Protein AF-0000000083946803 (afdb_homodimer)

pLDDT: mean 88.95, std 15.8, range [29.81, 98.94]

Secondary structure (DSSP, 8-state):
-GGG-EEETTEEESSSEEE-SSGGGSSHHHHHHHHHHT-SEEEPPPEEHHHHHHHHHHHHTT-S-HHHHHHHHHHHHHHHHHHHHHHHHHHHHH--S-EEEEEE-SSHHHHHHHHHHHHHHT-SEEEEE-------TTS-HHHHHHHHHHHHHHHHHH--S-EEEEEES--S-HHHHHHHHHTTT--EEEEEE-PPPEEEETTTTEEEE---S--GGGHHHHHHHHHHHHHH-TTSEEEE-SS--SHHHHHHHHHHT-SEEEE-HHHHHH-THHHHHHHHHHHHHHHHTT-SSGGGTTTTTSTTTSS-THHHH--S--GGGGGG-/-GGG-EEETTEEESSSEEE-SSGGGSSHHHHHHHHHHT-SEEEPPPEEHHHHHHHHHHHHTT-S-HHHHHHHHHHHHHHHHHHHHHHHHHHHHH--S-EEEEEE-SSHHHHHHHHHHHHHHT-SEEEE--------TTS-HHHHHHHHHHHHHHHHHH--S-EEEEEES--S-HHHHHHHHHTTT--EEEEEE-PPPEEEETTTTEEEE---S--GGGHHHHHHHHHHHHHH-TTSEEEE-SS--SHHHHHHHHHHT-SEEEE-HHHHHH-THHHHHHHHHHHHHHHHTT-SSGGGTTTTTSTTTSS-THHHH--S--GGGGGG-

Solvent-accessible surface area (backbone atoms only — not comparable to full-atom values): 32820 Å² total; per-residue (Å²): 133,76,46,44,30,30,57,50,58,86,38,81,19,70,22,37,45,23,42,31,60,35,84,66,30,67,44,60,66,42,42,52,50,40,47,72,30,48,34,11,28,39,29,28,38,53,54,43,48,61,59,39,47,47,57,24,44,65,54,24,79,69,47,93,40,70,70,55,33,52,51,48,29,50,48,51,41,49,52,52,48,50,54,51,41,49,44,42,37,50,39,61,72,75,42,88,52,50,45,24,38,31,41,26,67,86,53,76,78,54,47,38,58,54,48,40,54,43,50,72,36,56,37,58,27,39,35,39,45,60,78,82,80,67,82,54,54,84,48,50,48,61,59,54,52,49,52,52,51,50,53,50,48,51,35,49,72,56,46,83,60,38,37,30,41,34,33,57,66,44,33,44,27,56,47,26,52,50,49,57,44,45,75,60,71,36,32,26,36,31,40,31,50,73,65,46,34,37,35,59,40,77,88,79,67,42,80,40,76,36,74,80,56,71,47,56,81,56,23,18,64,40,39,43,51,38,6,47,38,30,46,73,40,70,83,41,35,32,30,38,46,42,21,51,68,47,26,66,43,45,50,42,38,20,26,14,27,21,41,30,36,28,38,51,48,46,39,75,72,67,33,62,60,53,46,38,53,24,51,50,43,46,49,51,52,29,56,77,69,72,44,75,41,44,78,74,42,46,31,55,56,7,43,63,59,38,97,55,49,56,68,70,61,43,48,60,87,52,74,72,64,45,78,73,105,133,76,44,46,30,30,58,51,60,87,39,80,19,70,22,37,43,24,40,31,59,35,83,66,31,66,44,62,66,43,43,51,50,39,47,74,30,48,33,11,27,39,28,27,37,52,53,43,48,60,58,36,47,49,56,24,46,67,53,24,79,68,45,92,41,71,70,55,32,52,50,47,29,50,48,51,39,50,50,52,49,50,54,51,41,50,45,41,37,51,40,62,71,73,43,88,53,49,44,26,39,30,42,27,68,86,54,77,77,55,49,40,59,52,48,41,54,43,51,72,38,56,38,59,27,39,34,39,44,61,80,80,79,64,82,53,53,84,50,50,48,61,58,54,51,49,51,53,51,49,54,49,49,51,36,49,73,59,46,82,58,38,35,30,41,35,32,57,65,44,32,44,27,56,47,26,52,50,51,58,45,44,74,61,72,36,32,26,38,32,40,30,48,72,63,44,33,38,34,60,40,77,88,80,67,40,82,40,76,36,74,80,55,72,46,56,79,56,23,20,66,40,40,42,51,38,7,46,39,29,44,73,40,71,84,42,36,32,29,39,46,42,20,52,68,46,27,66,42,47,49,42,38,20,26,14,27,23,40,31,35,28,38,50,48,46,38,75,75,68,33,61,59,52,45,38,52,24,52,51,41,46,49,53,50,29,56,75,69,71,43,74,43,43,79,74,42,45,30,54,55,6,45,64,60,37,96,56,48,55,69,70,59,42,48,60,88,52,74,74,64,44,76,74,104

Foldseek 3Di:
DQAAWFDDLNDIFSHQEEAEADPCQAALVSQVVLVVLPHREYEYHADELVVLLVVLVVVCVPPPDVVVSVVSSVVSSVVSLVSLLVRLLSNVVPDDHAYEYEYEYDDLVVLLVSLQSNVVSPHQEYEYEYDDDDPDPPDDLVNVLVVVLVSLLNNPVRDDHAYEYAAAPPHPDVLVSVVSSVVSVHQAYEPHDDDFAWDADPVVGDIDTDDRAAALVVLLVRLLVLLVNCQVPVRHAYEYEGNDQALVSQLSSQLSAHRHYHYDRNCVVPNSNRSNRSRVSVVVVCVVVVNRHSVVRGSCPGLNNDPDSCVSVVDDPPPPVVVVD/DQAAWFDDLNDIFSHQEEAEADPQQAALVSQVVLVVLPHREYEYHADELVVLLVVLVVVCVPPPDPVVSVVSSVVSSVVSLVSVLVRLLSNVVPDDHAYEYEYEYDDLVVLLVSLQSNVVSPHQEYEYEYDDDDPDPPDDLVNVLVVVLVSLLNNPVNDDHAYEYAAAPPHPDVLVSVVSSVVSVHQAYEPHDDDFAWDADPVVGDIDTDDRAAALVVLLVRLLVLLVNCQVPVRHAYEYEGNDQALVSFLSSQLSAHRHYHYDRNCVVPNSNRNNRSRVSVVVVCVVVVHRHSVVRGSCPGLNNDPDSCVSVVDDPPVPVVVVD

Radius of gyration: 25.68 Å; Cα contacts (8 Å, |Δi|>4): 1351; chains: 2; bounding box: 78×68×55 Å

InterPro domains:
  IPR005720 Dihydroorotate dehydrogenase, catalytic [PF01180] (4-279)
  IPR012135 Dihydroorotate dehydrogenase, class 1/ 2 [PIRSF000164] (2-301)
  IPR013785 Aldolase-type TIM barrel [G3DSA:3.20.20.70] (4-291)
  IPR050074 Dihydroorotate dehydrogenase [PTHR48109] (4-301)

Organism: NCBI:txid28139

Nearest PDB structures (foldseek):
  7m31-assembly1_A  TM=8.217E-01  e=6.593E-17  Sus scrofa
  3mjy-assembly1_B  TM=7.027E-01  e=2.075E-14  Leishmania major
  3tro-assembly1_B  TM=6.887E-01  e=1.181E-14  Leishmania major strain Friedlin
  6b8s-assembly2_B  TM=6.903E-01  e=2.259E-11  Helicobacter pylori G27
  6b8s-assembly1_A  TM=7.010E-01  e=6.978E-11  Helicobacter pylori G27

Sequence (650 aa):
MERIKTKYLGLELKSPVILSSSGLTSTLQRIKDAEAAGAGAVVLKSIFEEQIMSEVAHVDSYSDYPEAADYVRAYVQENSLGLYLKLIEDAKQQCDIPIIASINCRRAGEWVNYARVIEAAGADALELNIFLLPTDKETSSDEIERNYLEIIAQVKEAITIPLSVKLGAGFTNPLAVVREIYYRNVKGVVLFNRFYPTDIDIERMSVKAGDIFSHSSELANVLRWTAFVNGSLPLIDVAVSTGVHTGADAVKAMLAGASAVEIASVVYEKGLDVIGEMNDFVRDWMRRHDFQTTRDFIGRMNAKNIPNPMLYERTQFMKYYSNHEMERIKTKYLGLELKSPVILSSSGLTSTLQRIKDAEAAGAGAVVLKSIFEEQIMSEVAHVDSYSDYPEAADYVRAYVQENSLGLYLKLIEDAKQQCDIPIIASINCRRAGEWVNYARVIEAAGADALELNIFLLPTDKETSSDEIERNYLEIIAQVKEAITIPLSVKLGAGFTNPLAVVREIYYRNVKGVVLFNRFYPTDIDIERMSVKAGDIFSHSSELANVLRWTAFVNGSLPLIDVAVSTGVHTGADAVKAMLAGASAVEIASVVYEKGLDVIGEMNDFVRDWMRRHDFQTTRDFIGRMNAKNIPNPMLYERTQFMKYYSNHE

Structure (mmCIF, N/CA/C/O backbone):
data_AF-0000000083946803-model_v1
#
loop_
_entity.id
_entity.type
_entity.pdbx_description
1 polymer 'NAD-dependent dihydropyrimidine dehydrogenase subunit PreA'
#
loop_
_atom_site.group_PDB
_atom_site.id
_atom_site.type_symbol
_atom_site.label_atom_id
_atom_site.label_alt_id
_atom_site.label_comp_id
_atom_site.label_asym_id
_atom_site.label_entity_id
_atom_site.label_seq_id
_atom_site.pdbx_PDB_ins_code
_atom_site.Cartn_x
_atom_site.Cartn_y
_atom_site.Cartn_z
_atom_site.occupancy
_atom_site.B_iso_or_equiv
_atom_site.auth_seq_id
_atom_site.auth_comp_id
_atom_site.auth_asym_id
_atom_site.auth_atom_id
_atom_site.pdbx_PDB_model_num
ATOM 1 N N . MET A 1 1 ? -7.508 -36.938 2.822 1 41.06 1 MET A N 1
ATOM 2 C CA . MET A 1 1 ? -6.305 -36.188 2.496 1 41.06 1 MET A CA 1
ATOM 3 C C . MET A 1 1 ? -6.613 -35.062 1.514 1 41.06 1 MET A C 1
ATOM 5 O O . MET A 1 1 ? -5.922 -34.031 1.49 1 41.06 1 MET A O 1
ATOM 9 N N . GLU A 1 2 ? -7.711 -35.406 0.6 1 61.06 2 GLU A N 1
ATOM 10 C CA . GLU A 1 2 ? -8.258 -34.906 -0.657 1 61.06 2 GLU A CA 1
ATOM 11 C C . GLU A 1 2 ? -9.07 -33.625 -0.438 1 61.06 2 GLU A C 1
ATOM 13 O O . GLU A 1 2 ? -9.328 -32.875 -1.383 1 61.06 2 GLU A O 1
ATOM 18 N N . ARG A 1 3 ? -8.977 -33.062 0.821 1 79.69 3 ARG A N 1
ATOM 19 C CA . ARG A 1 3 ? -10.102 -32.188 1.097 1 79.69 3 ARG A CA 1
ATOM 20 C C . ARG A 1 3 ? -9.727 -30.734 0.829 1 79.69 3 ARG A C 1
ATOM 22 O O . ARG A 1 3 ? -10.594 -29.906 0.529 1 79.69 3 ARG A O 1
ATOM 29 N N . ILE A 1 4 ? -8.414 -30.531 0.676 1 95.94 4 ILE A N 1
ATOM 30 C CA . ILE A 1 4 ? -8.141 -29.094 0.6 1 95.94 4 ILE A CA 1
ATOM 31 C C . ILE A 1 4 ? -7.672 -28.734 -0.809 1 95.94 4 ILE A C 1
ATOM 33 O O . ILE A 1 4 ? -7.047 -27.688 -1.015 1 95.94 4 ILE A O 1
ATOM 37 N N . LYS A 1 5 ? -7.992 -29.719 -1.747 1 97 5 LYS A N 1
ATOM 38 C CA . LYS A 1 5 ? -7.699 -29.438 -3.152 1 97 5 LYS A CA 1
ATOM 39 C C . LYS A 1 5 ? -8.406 -28.188 -3.631 1 97 5 LYS A C 1
ATOM 41 O O . LYS A 1 5 ? -9.508 -27.875 -3.178 1 97 5 LYS A O 1
ATOM 46 N N . THR A 1 6 ? -7.715 -27.484 -4.531 1 97.5 6 THR A N 1
ATOM 47 C CA . THR A 1 6 ? -8.312 -26.297 -5.125 1 97.5 6 THR A CA 1
ATOM 48 C C . THR A 1 6 ? -7.93 -26.172 -6.598 1 97.5 6 THR A C 1
ATOM 50 O O . THR A 1 6 ? -7.133 -26.969 -7.102 1 97.5 6 THR A O 1
ATOM 53 N N . LYS A 1 7 ? -8.625 -25.359 -7.293 1 97.81 7 LYS A N 1
ATOM 54 C CA . LYS A 1 7 ? -8.297 -25.031 -8.68 1 97.81 7 LYS A CA 1
ATOM 55 C C . LYS A 1 7 ? -7.766 -23.609 -8.797 1 97.81 7 LYS A C 1
ATOM 57 O O . LYS A 1 7 ? -8.312 -22.688 -8.195 1 97.81 7 LYS A O 1
ATOM 62 N N . TYR A 1 8 ? -6.668 -23.516 -9.445 1 98.62 8 TYR A N 1
ATOM 63 C CA . TYR A 1 8 ? -6.031 -22.234 -9.711 1 98.62 8 TYR A CA 1
ATOM 64 C C . TYR A 1 8 ? -5.48 -22.172 -11.133 1 98.62 8 TYR A C 1
ATOM 66 O O . TYR A 1 8 ? -4.703 -23.047 -11.539 1 98.62 8 TYR A O 1
ATOM 74 N N . LEU A 1 9 ? -5.934 -21.172 -11.945 1 98.75 9 LEU A N 1
ATOM 75 C CA . LEU A 1 9 ? -5.535 -20.984 -13.336 1 98.75 9 LEU A CA 1
ATOM 76 C C . LEU A 1 9 ? -5.945 -22.188 -14.18 1 98.75 9 LEU A C 1
ATOM 78 O O . LEU A 1 9 ? -5.262 -22.516 -15.148 1 98.75 9 LEU A O 1
ATOM 82 N N . GLY A 1 10 ? -6.938 -22.906 -13.742 1 97.75 10 GLY A N 1
ATOM 83 C CA . GLY A 1 10 ? -7.359 -24.109 -14.43 1 97.75 10 GLY A CA 1
ATOM 84 C C . GLY A 1 10 ? -6.566 -25.344 -14.023 1 97.75 10 GLY A C 1
ATOM 85 O O . GLY A 1 10 ? -6.852 -26.453 -14.484 1 97.75 10 GLY A O 1
ATOM 86 N N . LEU A 1 11 ? -5.633 -25.188 -13.164 1 98.38 11 LEU A N 1
ATOM 87 C CA . LEU A 1 11 ? -4.801 -26.281 -12.672 1 98.38 11 LEU A CA 1
ATOM 88 C C . LEU A 1 11 ? -5.375 -26.875 -11.391 1 98.38 11 LEU A C 1
ATOM 90 O O . LEU A 1 11 ? -5.852 -26.141 -10.523 1 98.38 11 LEU A O 1
ATOM 94 N N . GLU A 1 12 ? -5.336 -28.156 -11.242 1 97.56 12 GLU A N 1
ATOM 95 C CA . GLU A 1 12 ? -5.715 -28.797 -9.992 1 97.56 12 GLU A CA 1
ATOM 96 C C . GLU A 1 12 ? -4.555 -28.812 -9.008 1 97.56 12 GLU A C 1
ATOM 98 O O . GLU A 1 12 ? -3.479 -29.328 -9.312 1 97.56 12 GLU A O 1
ATOM 103 N N . LEU A 1 13 ? -4.773 -28.234 -7.871 1 98.25 13 LEU A N 1
ATOM 104 C CA . LEU A 1 13 ? -3.766 -28.203 -6.816 1 98.25 13 LEU A CA 1
ATOM 105 C C . LEU A 1 13 ? -4.168 -29.109 -5.652 1 98.25 13 LEU A C 1
ATOM 107 O O . LEU A 1 13 ? -5.324 -29.078 -5.219 1 98.25 13 LEU A O 1
ATOM 111 N N . LYS A 1 14 ? -3.23 -29.828 -5.141 1 96.88 14 LYS A N 1
ATOM 112 C CA . LYS A 1 14 ? -3.498 -30.688 -4 1 96.88 14 LYS A CA 1
ATOM 113 C C . LYS A 1 14 ? -3.652 -29.891 -2.715 1 96.88 14 LYS A C 1
ATOM 115 O O . LYS A 1 14 ? -4.141 -30.391 -1.706 1 96.88 14 LYS A O 1
ATOM 120 N N . SER A 1 15 ? -3.199 -28.656 -2.746 1 97.38 15 SER A N 1
ATOM 121 C CA . SER A 1 15 ? -3.225 -27.719 -1.626 1 97.38 15 SER A CA 1
ATOM 122 C C . SER A 1 15 ? -3.355 -26.281 -2.111 1 97.38 15 SER A C 1
ATOM 124 O O . SER A 1 15 ? -2.871 -25.938 -3.191 1 97.38 15 SER A O 1
ATOM 126 N N . PRO A 1 16 ? -4.039 -25.438 -1.304 1 98.56 16 PRO A N 1
ATOM 127 C CA . PRO A 1 16 ? -4.121 -24.031 -1.711 1 98.56 16 PRO A CA 1
ATOM 128 C C . PRO A 1 16 ? -2.824 -23.266 -1.456 1 98.56 16 PRO A C 1
ATOM 130 O O . PRO A 1 16 ? -2.721 -22.094 -1.802 1 98.56 16 PRO A O 1
ATOM 133 N N . VAL A 1 17 ? -1.819 -23.875 -0.876 1 98.88 17 VAL A N 1
ATOM 134 C CA . VAL A 1 17 ? -0.584 -23.203 -0.509 1 98.88 17 VAL A CA 1
ATOM 135 C C . VAL A 1 17 ? 0.456 -23.375 -1.612 1 98.88 17 VAL A C 1
ATOM 137 O O . VAL A 1 17 ? 0.849 -24.5 -1.923 1 98.88 17 VAL A O 1
ATOM 140 N N . ILE A 1 18 ? 0.839 -22.281 -2.209 1 98.88 18 ILE A N 1
ATOM 141 C CA . ILE A 1 18 ? 1.84 -22.25 -3.27 1 98.88 18 ILE A CA 1
ATOM 142 C C . ILE A 1 18 ? 3.127 -21.625 -2.742 1 98.88 18 ILE A C 1
ATOM 144 O O . ILE A 1 18 ? 3.09 -20.609 -2.041 1 98.88 18 ILE A O 1
ATOM 148 N N . LEU A 1 19 ? 4.246 -22.297 -2.98 1 98.75 19 LEU A N 1
ATOM 149 C CA . LEU A 1 19 ? 5.512 -21.625 -2.699 1 98.75 19 LEU A CA 1
ATOM 150 C C . LEU A 1 19 ? 5.82 -20.578 -3.756 1 98.75 19 LEU A C 1
ATOM 152 O O . LEU A 1 19 ? 5.938 -20.891 -4.941 1 98.75 19 LEU A O 1
ATOM 156 N N . SER A 1 20 ? 5.922 -19.344 -3.293 1 97.19 20 SER A N 1
ATOM 157 C CA . SER A 1 20 ? 6.008 -18.172 -4.172 1 97.19 20 SER A CA 1
ATOM 158 C C . SER A 1 20 ? 7.391 -18.078 -4.809 1 97.19 20 SER A C 1
ATOM 160 O O . SER A 1 20 ? 8.352 -18.672 -4.32 1 97.19 20 SER A O 1
ATOM 162 N N . SER A 1 21 ? 7.441 -17.297 -5.887 1 93.94 21 SER A N 1
ATOM 163 C CA . SER A 1 21 ? 8.711 -17 -6.551 1 93.94 21 SER A CA 1
ATOM 164 C C . SER A 1 21 ? 9.695 -16.359 -5.586 1 93.94 21 SER A C 1
ATOM 166 O O . SER A 1 21 ? 9.445 -15.266 -5.07 1 93.94 21 SER A O 1
ATOM 168 N N . SER A 1 22 ? 10.766 -17.016 -5.32 1 90.19 22 SER A N 1
ATOM 169 C CA . SER A 1 22 ? 11.859 -16.578 -4.453 1 90.19 22 SER A CA 1
ATOM 170 C C . SER A 1 22 ? 13.07 -17.484 -4.59 1 90.19 22 SER A C 1
ATOM 172 O O . SER A 1 22 ? 13.086 -18.391 -5.426 1 90.19 22 SER A O 1
ATOM 174 N N . GLY A 1 23 ? 14.102 -17.203 -3.811 1 88.44 23 GLY A N 1
ATOM 175 C CA . GLY A 1 23 ? 15.242 -18.109 -3.77 1 88.44 23 GLY A CA 1
ATOM 176 C C . GLY A 1 23 ? 14.875 -19.516 -3.348 1 88.44 23 GLY A C 1
ATOM 177 O O . GLY A 1 23 ? 15.602 -20.469 -3.635 1 88.44 23 GLY A O 1
ATOM 178 N N . LEU A 1 24 ? 13.742 -19.703 -2.814 1 92.5 24 LEU A N 1
ATOM 179 C CA . LEU A 1 24 ? 13.273 -20.984 -2.299 1 92.5 24 LEU A CA 1
ATOM 180 C C . LEU A 1 24 ? 12.867 -21.906 -3.438 1 92.5 24 LEU A C 1
ATOM 182 O O . LEU A 1 24 ? 12.68 -23.109 -3.227 1 92.5 24 LEU A O 1
ATOM 186 N N . THR A 1 25 ? 12.734 -21.359 -4.613 1 95.88 25 THR A N 1
ATOM 187 C CA . THR A 1 25 ? 12.297 -22.156 -5.754 1 95.88 25 THR A CA 1
ATOM 188 C C . THR A 1 25 ? 13.32 -22.094 -6.883 1 95.88 25 THR A C 1
ATOM 190 O O . THR A 1 25 ? 12.969 -22.219 -8.055 1 95.88 25 THR A O 1
ATOM 193 N N . SER A 1 26 ? 14.578 -21.953 -6.531 1 91.62 26 SER A N 1
ATOM 194 C CA . SER A 1 26 ? 15.617 -21.688 -7.516 1 91.62 26 SER A CA 1
ATOM 195 C C . SER A 1 26 ? 16.328 -22.969 -7.941 1 91.62 26 SER A C 1
ATOM 197 O O . SER A 1 26 ? 17.078 -22.969 -8.914 1 91.62 26 SER A O 1
ATOM 199 N N . THR A 1 27 ? 16.078 -24.094 -7.199 1 94.94 27 THR A N 1
ATOM 200 C CA . THR A 1 27 ? 16.734 -25.344 -7.547 1 94.94 27 THR A CA 1
ATOM 201 C C . THR A 1 27 ? 15.727 -26.5 -7.52 1 94.94 27 THR A C 1
ATOM 203 O O . THR A 1 27 ? 14.695 -26.406 -6.848 1 94.94 27 THR A O 1
ATOM 206 N N . LEU A 1 28 ? 16.094 -27.547 -8.227 1 97.88 28 LEU A N 1
ATOM 207 C CA . LEU A 1 28 ? 15.234 -28.734 -8.289 1 97.88 28 LEU A CA 1
ATOM 208 C C . LEU A 1 28 ? 15.023 -29.328 -6.906 1 97.88 28 LEU A C 1
ATOM 210 O O . LEU A 1 28 ? 13.906 -29.703 -6.551 1 97.88 28 LEU A O 1
ATOM 214 N N . GLN A 1 29 ? 16.031 -29.375 -6.121 1 98.12 29 GLN A N 1
ATOM 215 C CA . GLN A 1 29 ? 15.93 -29.969 -4.793 1 98.12 29 GLN A CA 1
ATOM 216 C C . GLN A 1 29 ? 14.953 -29.188 -3.922 1 98.12 29 GLN A C 1
ATOM 218 O O . GLN A 1 29 ? 14.133 -29.766 -3.209 1 98.12 29 GLN A O 1
ATOM 223 N N . ARG A 1 30 ? 15.016 -27.906 -3.977 1 97.19 30 ARG A N 1
ATOM 224 C CA . ARG A 1 30 ? 14.117 -27.062 -3.201 1 97.19 30 ARG A CA 1
ATOM 225 C C . ARG A 1 30 ? 12.664 -27.266 -3.627 1 97.19 30 ARG A C 1
ATOM 227 O O . ARG A 1 30 ? 11.758 -27.234 -2.791 1 97.19 30 ARG A O 1
ATOM 234 N N . ILE A 1 31 ? 12.516 -27.422 -4.871 1 98.5 31 ILE A N 1
ATOM 235 C CA . ILE A 1 31 ? 11.18 -27.656 -5.41 1 98.5 31 ILE A CA 1
ATOM 236 C C . ILE A 1 31 ? 10.648 -29 -4.914 1 98.5 31 ILE A C 1
ATOM 238 O O . ILE A 1 31 ? 9.5 -29.094 -4.469 1 98.5 31 ILE A O 1
ATOM 242 N N . LYS A 1 32 ? 11.477 -30 -4.977 1 98.69 32 LYS A N 1
ATOM 243 C CA . LYS A 1 32 ? 11.094 -31.312 -4.469 1 98.69 32 LYS A CA 1
ATOM 244 C C . LYS A 1 32 ? 10.766 -31.266 -2.98 1 98.69 32 LYS A C 1
ATOM 246 O O . LYS A 1 32 ? 9.805 -31.891 -2.527 1 98.69 32 LYS A O 1
ATOM 251 N N . ASP A 1 33 ? 11.562 -30.516 -2.275 1 98.62 33 ASP A N 1
ATOM 252 C CA . ASP A 1 33 ? 11.336 -30.344 -0.842 1 98.62 33 ASP A CA 1
ATOM 253 C C . ASP A 1 33 ? 10 -29.656 -0.572 1 98.62 33 ASP A C 1
ATOM 255 O O . ASP A 1 33 ? 9.297 -30 0.381 1 98.62 33 ASP A O 1
ATOM 259 N N . ALA A 1 34 ? 9.688 -28.656 -1.366 1 98.69 34 ALA A N 1
ATOM 260 C CA . ALA A 1 34 ? 8.414 -27.953 -1.229 1 98.69 34 ALA A CA 1
ATOM 261 C C . ALA A 1 34 ? 7.242 -28.891 -1.475 1 98.69 34 ALA A C 1
ATOM 263 O O . ALA A 1 34 ? 6.254 -28.875 -0.734 1 98.69 34 ALA A O 1
ATOM 264 N N . GLU A 1 35 ? 7.34 -29.703 -2.502 1 98.56 35 GLU A N 1
ATOM 265 C CA . GLU A 1 35 ? 6.309 -30.688 -2.783 1 98.56 35 GLU A CA 1
ATOM 266 C C . GLU A 1 35 ? 6.145 -31.656 -1.618 1 98.56 35 GLU A C 1
ATOM 268 O O . GLU A 1 35 ? 5.02 -31.953 -1.2 1 98.56 35 GLU A O 1
ATOM 273 N N . ALA A 1 36 ? 7.27 -32.094 -1.133 1 98.5 36 ALA A N 1
ATOM 274 C CA . ALA A 1 36 ? 7.242 -33.031 -0.013 1 98.5 36 ALA A CA 1
ATOM 275 C C . ALA A 1 36 ? 6.598 -32.406 1.217 1 98.5 36 ALA A C 1
ATOM 277 O O . ALA A 1 36 ? 5.93 -33.094 1.998 1 98.5 36 ALA A O 1
ATOM 278 N N . ALA A 1 37 ? 6.75 -31.109 1.35 1 98.56 37 ALA A N 1
ATOM 279 C CA . ALA A 1 37 ? 6.207 -30.391 2.494 1 98.56 37 ALA A CA 1
ATOM 280 C C . ALA A 1 37 ? 4.707 -30.141 2.332 1 98.56 37 ALA A C 1
ATOM 282 O O . ALA A 1 37 ? 4.035 -29.734 3.277 1 98.56 37 ALA A O 1
ATOM 283 N N . GLY A 1 38 ? 4.207 -30.359 1.129 1 98.38 38 GLY A N 1
ATOM 284 C CA . GLY A 1 38 ? 2.768 -30.281 0.941 1 98.38 38 GLY A CA 1
ATOM 285 C C . GLY A 1 38 ? 2.34 -29.125 0.062 1 98.38 38 GLY A C 1
ATOM 286 O O . GLY A 1 38 ? 1.157 -28.781 0.003 1 98.38 38 GLY A O 1
ATOM 287 N N . ALA A 1 39 ? 3.25 -28.453 -0.632 1 98.75 39 ALA A N 1
ATOM 288 C CA . ALA A 1 39 ? 2.898 -27.359 -1.53 1 98.75 39 ALA A CA 1
ATOM 289 C C . ALA A 1 39 ? 1.993 -27.844 -2.66 1 98.75 39 ALA A C 1
ATOM 291 O O . ALA A 1 39 ? 2.199 -28.922 -3.205 1 98.75 39 ALA A O 1
ATOM 292 N N . GLY A 1 40 ? 0.97 -27.047 -2.957 1 98.62 40 GLY A N 1
ATOM 293 C CA . GLY A 1 40 ? 0.08 -27.391 -4.059 1 98.62 40 GLY A CA 1
ATOM 294 C C . GLY A 1 40 ? 0.664 -27.047 -5.418 1 98.62 40 GLY A C 1
ATOM 295 O O . GLY A 1 40 ? 0.241 -27.594 -6.438 1 98.62 40 GLY A O 1
ATOM 296 N N . ALA A 1 41 ? 1.568 -26.125 -5.48 1 98.88 41 ALA A N 1
ATOM 297 C CA . ALA A 1 41 ? 2.322 -25.672 -6.648 1 98.88 41 ALA A CA 1
ATOM 298 C C . ALA A 1 41 ? 3.541 -24.859 -6.238 1 98.88 41 ALA A C 1
ATOM 300 O O . ALA A 1 41 ? 3.709 -24.531 -5.059 1 98.88 41 ALA A O 1
ATOM 301 N N . VAL A 1 42 ? 4.418 -24.594 -7.152 1 98.75 42 VAL A N 1
ATOM 302 C CA . VAL A 1 42 ? 5.531 -23.672 -6.938 1 98.75 42 VAL A CA 1
ATOM 303 C C . VAL A 1 42 ? 5.574 -22.656 -8.07 1 98.75 42 VAL A C 1
ATOM 305 O O . VAL A 1 42 ? 5.23 -22.953 -9.211 1 98.75 42 VAL A O 1
ATOM 308 N N . VAL A 1 43 ? 5.859 -21.422 -7.738 1 98.5 43 VAL A N 1
ATOM 309 C CA . VAL A 1 43 ? 6.25 -20.406 -8.719 1 98.5 43 VAL A CA 1
ATOM 310 C C . VAL A 1 43 ? 7.77 -20.266 -8.734 1 98.5 43 VAL A C 1
ATOM 312 O O . VAL A 1 43 ? 8.383 -19.938 -7.711 1 98.5 43 VAL A O 1
ATOM 315 N N . LEU A 1 44 ? 8.375 -20.5 -9.867 1 96.81 44 LEU A N 1
ATOM 316 C CA . LEU A 1 44 ? 9.828 -20.5 -9.961 1 96.81 44 LEU A CA 1
ATOM 317 C C . LEU A 1 44 ? 10.383 -19.094 -9.82 1 96.81 44 LEU A C 1
ATOM 319 O O . LEU A 1 44 ? 9.703 -18.109 -10.133 1 96.81 44 LEU A O 1
ATOM 323 N N . LYS A 1 45 ? 11.594 -19.078 -9.312 1 91.25 45 LYS A N 1
ATOM 324 C CA . LYS A 1 45 ? 12.281 -17.797 -9.234 1 91.25 45 LYS A CA 1
ATOM 325 C C . LYS A 1 45 ? 12.273 -17.078 -10.594 1 91.25 45 LYS A C 1
ATOM 327 O O . LYS A 1 45 ? 12.617 -17.672 -11.609 1 91.25 45 LYS A O 1
ATOM 332 N N . SER A 1 46 ? 11.867 -15.805 -10.547 1 87.19 46 SER A N 1
ATOM 333 C CA . SER A 1 46 ? 11.711 -15.055 -11.789 1 87.19 46 SER A CA 1
ATOM 334 C C . SER A 1 46 ? 13.055 -14.844 -12.477 1 87.19 46 SER A C 1
ATOM 336 O O . SER A 1 46 ? 14.07 -14.594 -11.82 1 87.19 46 SER A O 1
ATOM 338 N N . ILE A 1 47 ? 13.039 -15.102 -13.672 1 78 47 ILE A N 1
ATOM 339 C CA . ILE A 1 47 ? 14.219 -14.742 -14.453 1 78 47 ILE A CA 1
ATOM 340 C C . ILE A 1 47 ? 14.195 -13.242 -14.758 1 78 47 ILE A C 1
ATOM 342 O O . ILE A 1 47 ? 13.148 -12.695 -15.125 1 78 47 ILE A O 1
ATOM 346 N N . PHE A 1 48 ? 15.094 -12.422 -14.016 1 66 48 PHE A N 1
ATOM 347 C CA . PHE A 1 48 ? 15.094 -10.969 -14.062 1 66 48 PHE A CA 1
ATOM 348 C C . PHE A 1 48 ? 16.062 -10.461 -15.125 1 66 48 PHE A C 1
ATOM 350 O O . PHE A 1 48 ? 17.219 -10.859 -15.148 1 66 48 PHE A O 1
ATOM 357 N N . GLU A 1 49 ? 15.523 -9.805 -16.109 1 58.19 49 GLU A N 1
ATOM 358 C CA . GLU A 1 49 ? 16.453 -9.18 -17.031 1 58.19 49 GLU A CA 1
ATOM 359 C C . GLU A 1 49 ? 17.406 -8.227 -16.312 1 58.19 49 GLU A C 1
ATOM 361 O O . GLU A 1 49 ? 18.594 -8.164 -16.641 1 58.19 49 GLU A O 1
ATOM 366 N N . GLU A 1 50 ? 16.922 -7.57 -15.266 1 56.25 50 GLU A N 1
ATOM 367 C CA . GLU A 1 50 ? 17.797 -6.621 -14.586 1 56.25 50 GLU A CA 1
ATOM 368 C C . GLU A 1 50 ? 18.984 -7.328 -13.93 1 56.25 50 GLU A C 1
ATOM 370 O O . GLU A 1 50 ? 20.109 -6.836 -13.969 1 56.25 50 GLU A O 1
ATOM 375 N N . GLN A 1 51 ? 18.734 -8.305 -13.266 1 55.88 51 GLN A N 1
ATOM 376 C CA . GLN A 1 51 ? 19.797 -9.078 -12.641 1 55.88 51 GLN A CA 1
ATOM 377 C C . GLN A 1 51 ? 20.781 -9.602 -13.68 1 55.88 51 GLN A C 1
ATOM 379 O O . GLN A 1 51 ? 22 -9.547 -13.469 1 55.88 51 GLN A O 1
ATOM 384 N N . ILE A 1 52 ? 20.203 -9.938 -14.781 1 53.88 52 ILE A N 1
ATOM 385 C CA . ILE A 1 52 ? 21.047 -10.43 -15.859 1 53.88 52 ILE A CA 1
ATOM 386 C C . ILE A 1 52 ? 21.922 -9.297 -16.391 1 53.88 52 ILE A C 1
ATOM 388 O O . ILE A 1 52 ? 23.125 -9.492 -16.625 1 53.88 52 ILE A O 1
ATOM 392 N N . MET A 1 53 ? 21.281 -8.156 -16.312 1 56.97 53 MET A N 1
ATOM 393 C CA . MET A 1 53 ? 22.031 -7.02 -16.828 1 56.97 53 MET A CA 1
ATOM 394 C C . MET A 1 53 ? 23.094 -6.559 -15.82 1 56.97 53 MET A C 1
ATOM 396 O O . MET A 1 53 ? 24.172 -6.129 -16.219 1 56.97 53 MET A O 1
ATOM 400 N N . SER A 1 54 ? 22.719 -6.629 -14.578 1 57.44 54 SER A N 1
ATOM 401 C CA . SER A 1 54 ? 23.688 -6.242 -13.555 1 57.44 54 SER A CA 1
ATOM 402 C C . SER A 1 54 ? 24.875 -7.207 -13.523 1 57.44 54 SER A C 1
ATOM 404 O O . SER A 1 54 ? 26.016 -6.785 -13.367 1 57.44 54 SER A O 1
ATOM 406 N N . GLU A 1 55 ? 24.594 -8.398 -13.609 1 55.09 55 GLU A N 1
ATOM 407 C CA . GLU A 1 55 ? 25.641 -9.406 -13.68 1 55.09 55 GLU A CA 1
ATOM 408 C C . GLU A 1 55 ? 26.547 -9.172 -14.891 1 55.09 55 GLU A C 1
ATOM 410 O O . GLU A 1 55 ? 27.766 -9.328 -14.797 1 55.09 55 GLU A O 1
ATOM 415 N N . VAL A 1 56 ? 25.922 -8.703 -15.883 1 51.19 56 VAL A N 1
ATOM 416 C CA . VAL A 1 56 ? 26.688 -8.398 -17.094 1 51.19 56 VAL A CA 1
ATOM 417 C C . VAL A 1 56 ? 27.531 -7.148 -16.875 1 51.19 56 VAL A C 1
ATOM 419 O O . VAL A 1 56 ? 28.688 -7.102 -17.281 1 51.19 56 VAL A O 1
ATOM 422 N N . ALA A 1 57 ? 26.812 -6.227 -16.156 1 54.66 57 ALA A N 1
ATOM 423 C CA . ALA A 1 57 ? 27.562 -5 -15.914 1 54.66 57 ALA A CA 1
ATOM 424 C C . ALA A 1 57 ? 28.766 -5.266 -15 1 54.66 57 ALA A C 1
ATOM 426 O O . ALA A 1 57 ? 29.828 -4.66 -15.172 1 54.66 57 ALA A O 1
ATOM 427 N N . HIS A 1 58 ? 28.609 -6.047 -14.078 1 54.19 58 HIS A N 1
ATOM 428 C CA . HIS A 1 58 ? 29.75 -6.457 -13.25 1 54.19 58 HIS A CA 1
ATOM 429 C C . HIS A 1 58 ? 30.812 -7.164 -14.078 1 54.19 58 HIS A C 1
ATOM 431 O O . HIS A 1 58 ? 32 -7.035 -13.805 1 54.19 58 HIS A O 1
ATOM 437 N N . VAL A 1 59 ? 30.359 -7.77 -15.125 1 50.28 59 VAL A N 1
ATOM 438 C CA . VAL A 1 59 ? 31.312 -8.445 -16 1 50.28 59 VAL A CA 1
ATOM 439 C C . VAL A 1 59 ? 31.953 -7.434 -16.953 1 50.28 59 VAL A C 1
ATOM 441 O O . VAL A 1 59 ? 33.125 -7.559 -17.297 1 50.28 59 VAL A O 1
ATOM 444 N N . ASP A 1 60 ? 31.125 -6.41 -17.203 1 49.59 60 ASP A N 1
ATOM 445 C CA . ASP A 1 60 ? 31.625 -5.43 -18.156 1 49.59 60 ASP A CA 1
ATOM 446 C C . ASP A 1 60 ? 32.594 -4.457 -17.5 1 49.59 60 ASP A C 1
ATOM 448 O O . ASP A 1 60 ? 33.375 -3.777 -18.188 1 49.59 60 ASP A O 1
ATOM 452 N N . SER A 1 61 ? 32.344 -4.105 -16.266 1 49.09 61 SER A N 1
ATOM 453 C CA . SER A 1 61 ? 33.344 -3.219 -15.672 1 49.09 61 SER A CA 1
ATOM 454 C C . SER A 1 61 ? 34.75 -3.717 -15.945 1 49.09 61 SER A C 1
ATOM 456 O O . SER A 1 61 ? 35.719 -2.977 -15.758 1 49.09 61 SER A O 1
ATOM 458 N N . TYR A 1 62 ? 34.781 -4.918 -16.359 1 42.53 62 TYR A N 1
ATOM 459 C CA . TYR A 1 62 ? 36.125 -5.418 -16.625 1 42.53 62 TYR A CA 1
ATOM 460 C C . TYR A 1 62 ? 36.5 -5.211 -18.094 1 42.53 62 TYR A C 1
ATOM 462 O O . TYR A 1 62 ? 37.656 -5.395 -18.469 1 42.53 62 TYR A O 1
ATOM 470 N N . SER A 1 63 ? 35.438 -5.102 -18.938 1 44.97 63 SER A N 1
ATOM 471 C CA . SER A 1 63 ? 35.969 -5.141 -20.297 1 44.97 63 SER A CA 1
ATOM 472 C C . SER A 1 63 ? 35.938 -3.762 -20.953 1 44.97 63 SER A C 1
ATOM 474 O O . SER A 1 63 ? 34.938 -3.064 -20.875 1 44.97 63 SER A O 1
ATOM 476 N N . ASP A 1 64 ? 36.906 -3.094 -21.172 1 47.75 64 ASP A N 1
ATOM 477 C CA . ASP A 1 64 ? 37.281 -1.916 -21.953 1 47.75 64 ASP A CA 1
ATOM 478 C C . ASP A 1 64 ? 36.688 -1.947 -23.344 1 47.75 64 ASP A C 1
ATOM 480 O O . ASP A 1 64 ? 36.906 -1.04 -24.141 1 47.75 64 ASP A O 1
ATOM 484 N N . TYR A 1 65 ? 36.062 -2.984 -23.828 1 49.75 65 TYR A N 1
ATOM 485 C CA . TYR A 1 65 ? 35.562 -3.004 -25.203 1 49.75 65 TYR A CA 1
ATOM 486 C C . TYR A 1 65 ? 34.062 -3.195 -25.219 1 49.75 65 TYR A C 1
ATOM 488 O O . TYR A 1 65 ? 33.562 -4.281 -24.922 1 49.75 65 TYR A O 1
ATOM 496 N N . PRO A 1 66 ? 33.312 -2.18 -25.531 1 54.75 66 PRO A N 1
ATOM 497 C CA . PRO A 1 66 ? 31.828 -2.172 -25.562 1 54.75 66 PRO A CA 1
ATOM 498 C C . PRO A 1 66 ? 31.25 -3.42 -26.219 1 54.75 66 PRO A C 1
ATOM 500 O O . PRO A 1 66 ? 30.25 -3.971 -25.734 1 54.75 66 PRO A O 1
ATOM 503 N N . GLU A 1 67 ? 31.781 -3.777 -27.391 1 54.28 67 GLU A N 1
ATOM 504 C CA . GLU A 1 67 ? 31.312 -4.973 -28.078 1 54.28 67 GLU A CA 1
ATOM 505 C C . GLU A 1 67 ? 31.469 -6.215 -27.203 1 54.28 67 GLU A C 1
ATOM 507 O O . GLU A 1 67 ? 30.609 -7.102 -27.234 1 54.28 67 GLU A O 1
ATOM 512 N N . ALA A 1 68 ? 32.5 -6.211 -26.453 1 55.47 68 ALA A N 1
ATOM 513 C CA . ALA A 1 68 ? 32.75 -7.324 -25.547 1 55.47 68 ALA A CA 1
ATOM 514 C C . ALA A 1 68 ? 31.719 -7.383 -24.438 1 55.47 68 ALA A C 1
ATOM 516 O O . ALA A 1 68 ? 31.266 -8.469 -24.062 1 55.47 68 ALA A O 1
ATOM 517 N N . ALA A 1 69 ? 31.203 -6.145 -24.109 1 58.38 69 ALA A N 1
ATOM 518 C CA . ALA A 1 69 ? 30.188 -6.047 -23.062 1 58.38 69 ALA A CA 1
ATOM 519 C C . ALA A 1 69 ? 28.844 -6.617 -23.531 1 58.38 69 ALA A C 1
ATOM 521 O O . ALA A 1 69 ? 28.188 -7.34 -22.781 1 58.38 69 ALA A O 1
ATOM 522 N N . ASP A 1 70 ? 28.594 -6.336 -24.766 1 62.25 70 ASP A N 1
ATOM 523 C CA . ASP A 1 70 ? 27.344 -6.852 -25.344 1 62.25 70 ASP A CA 1
ATOM 524 C C . ASP A 1 70 ? 27.391 -8.375 -25.453 1 62.25 70 ASP A C 1
ATOM 526 O O . ASP A 1 70 ? 26.375 -9.047 -25.203 1 62.25 70 ASP A O 1
ATOM 530 N N . TYR A 1 71 ? 28.469 -8.812 -25.891 1 60.44 71 TYR A N 1
ATOM 531 C CA . TYR A 1 71 ? 28.656 -10.258 -26.016 1 60.44 71 TYR A CA 1
ATOM 532 C C . TYR A 1 71 ? 28.578 -10.945 -24.672 1 60.44 71 TYR A C 1
ATOM 534 O O . TYR A 1 71 ? 27.906 -11.969 -24.516 1 60.44 71 TYR A O 1
ATOM 542 N N . VAL A 1 72 ? 29.203 -10.414 -23.719 1 61.31 72 VAL A N 1
ATOM 543 C CA . VAL A 1 72 ? 29.203 -10.977 -22.375 1 61.31 72 VAL A CA 1
ATOM 544 C C . VAL A 1 72 ? 27.797 -10.938 -21.797 1 61.31 72 VAL A C 1
ATOM 546 O O . VAL A 1 72 ? 27.344 -11.906 -21.188 1 61.31 72 VAL A O 1
ATOM 549 N N . ARG A 1 73 ? 27.078 -9.898 -22.094 1 65.25 73 ARG A N 1
ATOM 550 C CA . ARG A 1 73 ? 25.703 -9.758 -21.656 1 65.25 73 ARG A CA 1
ATOM 551 C C . ARG A 1 73 ? 24.812 -10.844 -22.266 1 65.25 73 ARG A C 1
ATOM 553 O O . ARG A 1 73 ? 24.016 -11.469 -21.578 1 65.25 73 ARG A O 1
ATOM 560 N N . ALA A 1 74 ? 25.062 -10.922 -23.469 1 64.94 74 ALA A N 1
ATOM 561 C CA . ALA A 1 74 ? 24.266 -11.906 -24.188 1 64.94 74 ALA A CA 1
ATOM 562 C C . ALA A 1 74 ? 24.562 -13.32 -23.703 1 64.94 74 ALA A C 1
ATOM 564 O O . ALA A 1 74 ? 23.656 -14.141 -23.547 1 64.94 74 ALA A O 1
ATOM 565 N N . TYR A 1 75 ? 25.719 -13.539 -23.453 1 64.31 75 TYR A N 1
ATOM 566 C CA . TYR A 1 75 ? 26.141 -14.859 -22.984 1 64.31 75 TYR A CA 1
ATOM 567 C C . TYR A 1 75 ? 25.578 -15.156 -21.594 1 64.31 75 TYR A C 1
ATOM 569 O O . TYR A 1 75 ? 25.047 -16.25 -21.359 1 64.31 75 TYR A O 1
ATOM 577 N N . VAL A 1 76 ? 25.688 -14.258 -20.75 1 67.06 76 VAL A N 1
ATOM 578 C CA . VAL A 1 76 ? 25.203 -14.414 -19.375 1 67.06 76 VAL A CA 1
ATOM 579 C C . VAL A 1 76 ? 23.688 -14.578 -19.391 1 67.06 76 VAL A C 1
ATOM 581 O O . VAL A 1 76 ? 23.141 -15.422 -18.672 1 67.06 76 VAL A O 1
ATOM 584 N N . GLN A 1 77 ? 23.156 -13.891 -20.266 1 69.62 77 GLN A N 1
ATOM 585 C CA . GLN A 1 77 ? 21.703 -13.977 -20.391 1 69.62 77 GLN A CA 1
ATOM 586 C C . GLN A 1 77 ? 21.281 -15.352 -20.906 1 69.62 77 GLN A C 1
ATOM 588 O O . GLN A 1 77 ? 20.328 -15.953 -20.391 1 69.62 77 GLN A O 1
ATOM 593 N N . GLU A 1 78 ? 21.984 -15.75 -21.906 1 68.94 78 GLU A N 1
ATOM 594 C CA . GLU A 1 78 ? 21.672 -17.047 -22.5 1 68.94 78 GLU A CA 1
ATOM 595 C C . GLU A 1 78 ? 21.906 -18.188 -21.516 1 68.94 78 GLU A C 1
ATOM 597 O O . GLU A 1 78 ? 21.125 -19.125 -21.453 1 68.94 78 GLU A O 1
ATOM 602 N N . ASN A 1 79 ? 22.938 -18.062 -20.828 1 75.38 79 ASN A N 1
ATOM 603 C CA . ASN A 1 79 ? 23.25 -19.094 -19.859 1 75.38 79 ASN A CA 1
ATOM 604 C C . ASN A 1 79 ? 22.219 -19.141 -18.734 1 75.38 79 ASN A C 1
ATOM 606 O O . ASN A 1 79 ? 21.797 -20.219 -18.312 1 75.38 79 ASN A O 1
ATOM 610 N N . SER A 1 80 ? 21.844 -18.016 -18.328 1 80.25 80 SER A N 1
ATOM 611 C CA . SER A 1 80 ? 20.844 -17.938 -17.266 1 80.25 80 SER A CA 1
ATOM 612 C C . SER A 1 80 ? 19.5 -18.469 -17.734 1 80.25 80 SER A C 1
ATOM 614 O O . SER A 1 80 ? 18.812 -19.172 -16.984 1 80.25 80 SER A O 1
ATOM 616 N N . LEU A 1 81 ? 19.219 -18.156 -18.938 1 86.56 81 LEU A N 1
ATOM 617 C CA . LEU A 1 81 ? 17.969 -18.641 -19.516 1 86.56 81 LEU A CA 1
ATOM 618 C C . LEU A 1 81 ? 18.016 -20.156 -19.688 1 86.56 81 LEU A C 1
ATOM 620 O O . LEU A 1 81 ? 17.047 -20.844 -19.359 1 86.56 81 LEU A O 1
ATOM 624 N N . GLY A 1 82 ? 19.094 -20.672 -20.172 1 90.12 82 GLY A N 1
ATOM 625 C CA . GLY A 1 82 ? 19.25 -22.109 -20.328 1 90.12 82 GLY A CA 1
ATOM 626 C C . GLY A 1 82 ? 19.078 -22.859 -19.016 1 90.12 82 GLY A C 1
ATOM 627 O O . GLY A 1 82 ? 18.391 -23.891 -18.984 1 90.12 82 GLY A O 1
ATOM 628 N N . LEU A 1 83 ? 19.703 -22.359 -18 1 90.44 83 LEU A N 1
ATOM 629 C CA . LEU A 1 83 ? 19.594 -22.984 -16.688 1 90.44 83 LEU A CA 1
ATOM 630 C C . LEU A 1 83 ? 18.156 -22.953 -16.172 1 90.44 83 LEU A C 1
ATOM 632 O O . LEU A 1 83 ? 17.688 -23.906 -15.57 1 90.44 83 LEU A O 1
ATOM 636 N N . TYR A 1 84 ? 17.562 -21.922 -16.453 1 93.25 84 TYR A N 1
ATOM 637 C CA . TYR A 1 84 ? 16.172 -21.75 -16.047 1 93.25 84 TYR A CA 1
ATOM 638 C C . TYR A 1 84 ? 15.273 -22.734 -16.766 1 93.25 84 TYR A C 1
ATOM 640 O O . TYR A 1 84 ? 14.406 -23.359 -16.156 1 93.25 84 TYR A O 1
ATOM 648 N N . LEU A 1 85 ? 15.477 -22.906 -18.062 1 96.25 85 LEU A N 1
ATOM 649 C CA . LEU A 1 85 ? 14.68 -23.828 -18.859 1 96.25 85 LEU A CA 1
ATOM 650 C C . LEU A 1 85 ? 14.93 -25.281 -18.438 1 96.25 85 LEU A C 1
ATOM 652 O O . LEU A 1 85 ? 14 -26.078 -18.359 1 96.25 85 LEU A O 1
ATOM 656 N N . LYS A 1 86 ? 16.156 -25.562 -18.156 1 97 86 LYS A N 1
ATOM 657 C CA . LYS A 1 86 ? 16.484 -26.891 -17.672 1 97 86 LYS A CA 1
ATOM 658 C C . LYS A 1 86 ? 15.797 -27.172 -16.328 1 97 86 LYS A C 1
ATOM 660 O O . LYS A 1 86 ? 15.344 -28.281 -16.078 1 97 86 LYS A O 1
ATOM 665 N N . LEU A 1 87 ? 15.719 -26.203 -15.453 1 97.19 87 LEU A N 1
ATOM 666 C CA . LEU A 1 87 ? 15.023 -26.344 -14.18 1 97.19 87 LEU A CA 1
ATOM 667 C C . LEU A 1 87 ? 13.555 -26.672 -14.391 1 97.19 87 LEU A C 1
ATOM 669 O O . LEU A 1 87 ? 13 -27.531 -13.703 1 97.19 87 LEU A O 1
ATOM 673 N N . ILE A 1 88 ? 12.945 -26.031 -15.344 1 98.12 88 ILE A N 1
ATOM 674 C CA . ILE A 1 88 ? 11.547 -26.281 -15.656 1 98.12 88 ILE A CA 1
ATOM 675 C C . ILE A 1 88 ? 11.375 -27.734 -16.109 1 98.12 88 ILE A C 1
ATOM 677 O O . ILE A 1 88 ? 10.523 -28.453 -15.594 1 98.12 88 ILE A O 1
ATOM 681 N N . GLU A 1 89 ? 12.203 -28.141 -17.031 1 98.56 89 GLU A N 1
ATOM 682 C CA . GLU A 1 89 ? 12.133 -29.484 -17.562 1 98.56 89 GLU A CA 1
ATOM 683 C C . GLU A 1 89 ? 12.32 -30.531 -16.469 1 98.56 89 GLU A C 1
ATOM 685 O O . GLU A 1 89 ? 11.539 -31.484 -16.359 1 98.56 89 GLU A O 1
ATOM 690 N N . ASP A 1 90 ? 13.344 -30.281 -15.688 1 98.62 90 ASP A N 1
ATOM 691 C CA . ASP A 1 90 ? 13.656 -31.234 -14.625 1 98.62 90 ASP A CA 1
ATOM 692 C C . ASP A 1 90 ? 12.523 -31.297 -13.602 1 98.62 90 ASP A C 1
ATOM 694 O O . ASP A 1 90 ? 12.156 -32.375 -13.141 1 98.62 90 ASP A O 1
ATOM 698 N N . ALA A 1 91 ? 12.031 -30.156 -13.219 1 98.69 91 ALA A N 1
ATOM 699 C CA . ALA A 1 91 ? 10.953 -30.109 -12.234 1 98.69 91 ALA A CA 1
ATOM 700 C C . ALA A 1 91 ? 9.695 -30.797 -12.758 1 98.69 91 ALA A C 1
ATOM 702 O O . ALA A 1 91 ? 9.031 -31.516 -12.016 1 98.69 91 ALA A O 1
ATOM 703 N N . LYS A 1 92 ? 9.398 -30.625 -14.023 1 98.44 92 LYS A N 1
ATOM 704 C CA . LYS A 1 92 ? 8.219 -31.234 -14.633 1 98.44 92 LYS A CA 1
ATOM 705 C C . LYS A 1 92 ? 8.367 -32.75 -14.672 1 98.44 92 LYS A C 1
ATOM 707 O O . LYS A 1 92 ? 7.375 -33.469 -14.547 1 98.44 92 LYS A O 1
ATOM 712 N N . GLN A 1 93 ? 9.531 -33.156 -14.836 1 98.19 93 GLN A N 1
ATOM 713 C CA . GLN A 1 93 ? 9.797 -34.594 -14.93 1 98.19 93 GLN A CA 1
ATOM 714 C C . GLN A 1 93 ? 9.789 -35.25 -13.547 1 98.19 93 GLN A C 1
ATOM 716 O O . GLN A 1 93 ? 9.391 -36.406 -13.406 1 98.19 93 GLN A O 1
ATOM 721 N N . GLN A 1 94 ? 10.18 -34.469 -12.586 1 98.5 94 GLN A N 1
ATOM 722 C CA . GLN A 1 94 ? 10.492 -35.156 -11.328 1 98.5 94 GLN A CA 1
ATOM 723 C C . GLN A 1 94 ? 9.477 -34.781 -10.242 1 98.5 94 GLN A C 1
ATOM 725 O O . GLN A 1 94 ? 9.516 -35.312 -9.141 1 98.5 94 GLN A O 1
ATOM 730 N N . CYS A 1 95 ? 8.633 -33.844 -10.484 1 98.19 95 CYS A N 1
ATOM 731 C CA . CYS A 1 95 ? 7.613 -33.406 -9.531 1 98.19 95 CYS A CA 1
ATOM 732 C C . CYS A 1 95 ? 6.215 -33.594 -10.109 1 98.19 95 CYS A C 1
ATOM 734 O O . CYS A 1 95 ? 6.02 -33.5 -11.32 1 98.19 95 CYS A O 1
ATOM 736 N N . ASP A 1 96 ? 5.242 -33.781 -9.242 1 97.81 96 ASP A N 1
ATOM 737 C CA . ASP A 1 96 ? 3.863 -34 -9.672 1 97.81 96 ASP A CA 1
ATOM 738 C C . ASP A 1 96 ? 3.057 -32.719 -9.594 1 97.81 96 ASP A C 1
ATOM 740 O O . ASP A 1 96 ? 2.043 -32.562 -10.281 1 97.81 96 ASP A O 1
ATOM 744 N N . ILE A 1 97 ? 3.445 -31.781 -8.758 1 98.44 97 ILE A N 1
ATOM 745 C CA . ILE A 1 97 ? 2.689 -30.547 -8.586 1 98.44 97 ILE A CA 1
ATOM 746 C C . ILE A 1 97 ? 2.936 -29.625 -9.773 1 98.44 97 ILE A C 1
ATOM 748 O O . ILE A 1 97 ? 3.971 -29.719 -10.438 1 98.44 97 ILE A O 1
ATOM 752 N N . PRO A 1 98 ? 1.97 -28.734 -10.07 1 98.88 98 PRO A N 1
ATOM 753 C CA . PRO A 1 98 ? 2.168 -27.766 -11.141 1 98.88 98 PRO A CA 1
ATOM 754 C C . PRO A 1 98 ? 3.404 -26.891 -10.93 1 98.88 98 PRO A C 1
ATOM 756 O O . PRO A 1 98 ? 3.672 -26.469 -9.805 1 98.88 98 PRO A O 1
ATOM 759 N N . ILE A 1 99 ? 4.156 -26.703 -12.023 1 98.88 99 ILE A N 1
ATOM 760 C CA . ILE A 1 99 ? 5.32 -25.828 -12.086 1 98.88 99 ILE A CA 1
ATOM 761 C C . ILE A 1 99 ? 4.965 -24.547 -12.836 1 98.88 99 ILE A C 1
ATOM 763 O O . ILE A 1 99 ? 4.785 -24.562 -14.055 1 98.88 99 ILE A O 1
ATOM 767 N N . ILE A 1 100 ? 4.848 -23.438 -12.086 1 98.81 100 ILE A N 1
ATOM 768 C CA . ILE A 1 100 ? 4.531 -22.125 -12.672 1 98.81 100 ILE A CA 1
ATOM 769 C C . ILE A 1 100 ? 5.812 -21.312 -12.852 1 98.81 100 ILE A C 1
ATOM 771 O O . ILE A 1 100 ? 6.535 -21.062 -11.883 1 98.81 100 ILE A O 1
ATOM 775 N N . ALA A 1 101 ? 6.145 -20.969 -14.109 1 98 101 ALA A N 1
ATOM 776 C CA . ALA A 1 101 ? 7.309 -20.141 -14.375 1 98 101 ALA A CA 1
ATOM 777 C C . ALA A 1 101 ? 6.996 -18.672 -14.141 1 98 101 ALA A C 1
ATOM 779 O O . ALA A 1 101 ? 5.828 -18.266 -14.156 1 98 101 ALA A O 1
ATOM 780 N N . SER A 1 102 ? 7.988 -17.938 -13.852 1 95.75 102 SER A N 1
ATOM 781 C CA . SER A 1 102 ? 7.848 -16.5 -13.602 1 95.75 102 SER A CA 1
ATOM 782 C C . SER A 1 102 ? 8.867 -15.695 -14.391 1 95.75 102 SER A C 1
ATOM 784 O O . SER A 1 102 ? 10.039 -16.078 -14.477 1 95.75 102 SER A O 1
ATOM 786 N N . ILE A 1 103 ? 8.422 -14.625 -14.992 1 91.62 103 ILE A N 1
ATOM 787 C CA . ILE A 1 103 ? 9.352 -13.766 -15.719 1 91.62 103 ILE A CA 1
ATOM 788 C C . ILE A 1 103 ? 9.18 -12.312 -15.273 1 91.62 103 ILE A C 1
ATOM 790 O O . ILE A 1 103 ? 8.062 -11.891 -14.953 1 91.62 103 ILE A O 1
ATOM 794 N N . ASN A 1 104 ? 10.148 -11.617 -15.164 1 86.69 104 ASN A N 1
ATOM 795 C CA . ASN A 1 104 ? 10.25 -10.172 -14.969 1 86.69 104 ASN A CA 1
ATOM 796 C C . ASN A 1 104 ? 11.227 -9.539 -15.961 1 86.69 104 ASN A C 1
ATOM 798 O O . ASN A 1 104 ? 12.406 -9.883 -15.977 1 86.69 104 ASN A O 1
ATOM 802 N N . CYS A 1 105 ? 10.68 -8.68 -16.812 1 77.94 105 CYS A N 1
ATOM 803 C CA . CYS A 1 105 ? 11.523 -8.047 -17.828 1 77.94 105 CYS A CA 1
ATOM 804 C C . CYS A 1 105 ? 11.398 -6.527 -17.75 1 77.94 105 CYS A C 1
ATOM 806 O O . CYS A 1 105 ? 10.422 -6.004 -17.219 1 77.94 105 CYS A O 1
ATOM 808 N N . ARG A 1 106 ? 12.406 -5.848 -18.297 1 68.62 106 ARG A N 1
ATOM 809 C CA . ARG A 1 106 ? 12.367 -4.391 -18.359 1 68.62 106 ARG A CA 1
ATOM 810 C C . ARG A 1 106 ? 11.93 -3.916 -19.75 1 68.62 106 ARG A C 1
ATOM 812 O O . ARG A 1 106 ? 11.312 -2.857 -19.875 1 68.62 106 ARG A O 1
ATOM 819 N N . ARG A 1 107 ? 12.383 -4.715 -20.781 1 65.62 107 ARG A N 1
ATOM 820 C CA . ARG A 1 107 ? 12.141 -4.273 -22.156 1 65.62 107 ARG A CA 1
ATOM 821 C C . ARG A 1 107 ? 11.031 -5.094 -22.797 1 65.62 107 ARG A C 1
ATOM 823 O O . ARG A 1 107 ? 10.992 -6.316 -22.656 1 65.62 107 ARG A O 1
ATOM 830 N N . ALA A 1 108 ? 10.18 -4.469 -23.531 1 64.5 108 ALA A N 1
ATOM 831 C CA . ALA A 1 108 ? 8.969 -5.039 -24.109 1 64.5 108 ALA A CA 1
ATOM 832 C C . ALA A 1 108 ? 9.297 -6.277 -24.938 1 64.5 108 ALA A C 1
ATOM 834 O O . ALA A 1 108 ? 8.648 -7.316 -24.797 1 64.5 108 ALA A O 1
ATOM 835 N N . GLY A 1 109 ? 10.211 -6.258 -25.781 1 69.56 109 GLY A N 1
ATOM 836 C CA . GLY A 1 109 ? 10.484 -7.328 -26.719 1 69.56 109 GLY A CA 1
ATOM 837 C C . GLY A 1 109 ? 10.961 -8.602 -26.062 1 69.56 109 GLY A C 1
ATOM 838 O O . GLY A 1 109 ? 10.781 -9.695 -26.594 1 69.56 109 GLY A O 1
ATOM 839 N N . GLU A 1 110 ? 11.305 -8.562 -24.891 1 82.75 110 GLU A N 1
ATOM 840 C CA . GLU A 1 110 ? 11.891 -9.711 -24.203 1 82.75 110 GLU A CA 1
ATOM 841 C C . GLU A 1 110 ? 10.82 -10.578 -23.547 1 82.75 110 GLU A C 1
ATOM 843 O O . GLU A 1 110 ? 10.977 -11.789 -23.438 1 82.75 110 GLU A O 1
ATOM 848 N N . TRP A 1 111 ? 9.711 -10.047 -23.312 1 88.62 111 TRP A N 1
ATOM 849 C CA . TRP A 1 111 ? 8.625 -10.758 -22.641 1 88.62 111 TRP A CA 1
ATOM 850 C C . TRP A 1 111 ? 8.102 -11.898 -23.5 1 88.62 111 TRP A C 1
ATOM 852 O O . TRP A 1 111 ? 7.957 -13.031 -23.031 1 88.62 111 TRP A O 1
ATOM 862 N N . VAL A 1 112 ? 7.965 -11.625 -24.734 1 92.12 112 VAL A N 1
ATOM 863 C CA . VAL A 1 112 ? 7.348 -12.578 -25.656 1 92.12 112 VAL A CA 1
ATOM 864 C C . VAL A 1 112 ? 8.297 -13.742 -25.906 1 92.12 112 VAL A C 1
ATOM 866 O O . VAL A 1 112 ? 7.891 -14.906 -25.859 1 92.12 112 VAL A O 1
ATOM 869 N N . ASN A 1 113 ? 9.523 -13.461 -26.125 1 90.12 113 ASN A N 1
ATOM 870 C CA . ASN A 1 113 ? 10.508 -14.5 -26.391 1 90.12 113 ASN A CA 1
ATOM 871 C C . ASN A 1 113 ? 10.648 -15.445 -25.188 1 90.12 113 ASN A C 1
ATOM 873 O O . ASN A 1 113 ? 10.625 -16.672 -25.359 1 90.12 113 ASN A O 1
ATOM 877 N N . TYR A 1 114 ? 10.75 -14.891 -24.031 1 91.38 114 TYR A N 1
ATOM 878 C CA . TYR A 1 114 ? 10.875 -15.703 -22.828 1 91.38 114 TYR A CA 1
ATOM 879 C C . TYR A 1 114 ? 9.633 -16.547 -22.609 1 91.38 114 TYR A C 1
ATOM 881 O O . TYR A 1 114 ? 9.727 -17.719 -22.266 1 91.38 114 TYR A O 1
ATOM 889 N N . ALA A 1 115 ? 8.531 -15.984 -22.859 1 95.25 115 ALA A N 1
ATOM 890 C CA . ALA A 1 115 ? 7.273 -16.688 -22.672 1 95.25 115 ALA A CA 1
ATOM 891 C C . ALA A 1 115 ? 7.191 -17.938 -23.562 1 95.25 115 ALA A C 1
ATOM 893 O O . ALA A 1 115 ? 6.82 -19.016 -23.094 1 95.25 115 ALA A O 1
ATOM 894 N N . ARG A 1 116 ? 7.609 -17.828 -24.797 1 96.06 116 ARG A N 1
ATOM 895 C CA . ARG A 1 116 ? 7.523 -18.922 -25.766 1 96.06 116 ARG A CA 1
ATOM 896 C C . ARG A 1 116 ? 8.438 -20.078 -25.359 1 96.06 116 ARG A C 1
ATOM 898 O O . ARG A 1 116 ? 8.031 -21.234 -25.391 1 96.06 116 ARG A O 1
ATOM 905 N N . VAL A 1 117 ? 9.648 -19.734 -24.984 1 95.19 117 VAL A N 1
ATOM 906 C CA . VAL A 1 117 ? 10.602 -20.797 -24.688 1 95.19 117 VAL A CA 1
ATOM 907 C C . VAL A 1 117 ? 10.25 -21.453 -23.359 1 95.19 117 VAL A C 1
ATOM 909 O O . VAL A 1 117 ? 10.484 -22.641 -23.156 1 95.19 117 VAL A O 1
ATOM 912 N N . ILE A 1 118 ? 9.664 -20.703 -22.469 1 96.62 118 ILE A N 1
ATOM 913 C CA . ILE A 1 118 ? 9.227 -21.234 -21.188 1 96.62 118 ILE A CA 1
ATOM 914 C C . ILE A 1 118 ? 8.078 -22.219 -21.391 1 96.62 118 ILE A C 1
ATOM 916 O O . ILE A 1 118 ? 8.07 -23.297 -20.797 1 96.62 118 ILE A O 1
ATOM 920 N N . GLU A 1 119 ? 7.117 -21.844 -22.219 1 98.25 119 GLU A N 1
ATOM 921 C CA . GLU A 1 119 ? 6.043 -22.781 -22.562 1 98.25 119 GLU A CA 1
ATOM 922 C C . GLU A 1 119 ? 6.59 -24.047 -23.219 1 98.25 119 GLU A C 1
ATOM 924 O O . GLU A 1 119 ? 6.176 -25.156 -22.875 1 98.25 119 GLU A O 1
ATOM 929 N N . ALA A 1 120 ? 7.559 -23.906 -24.094 1 98.06 120 ALA A N 1
ATOM 930 C CA . ALA A 1 120 ? 8.156 -25.031 -24.797 1 98.06 120 ALA A CA 1
ATOM 931 C C . ALA A 1 120 ? 8.883 -25.953 -23.828 1 98.06 120 ALA A C 1
ATOM 933 O O . ALA A 1 120 ? 8.938 -27.172 -24.047 1 98.06 120 ALA A O 1
ATOM 934 N N . ALA A 1 121 ? 9.391 -25.359 -22.734 1 97.88 121 ALA A N 1
ATOM 935 C CA . ALA A 1 121 ? 10.117 -26.125 -21.719 1 97.88 121 ALA A CA 1
ATOM 936 C C . ALA A 1 121 ? 9.156 -26.953 -20.875 1 97.88 121 ALA A C 1
ATOM 938 O O . ALA A 1 121 ? 9.586 -27.844 -20.141 1 97.88 121 ALA A O 1
ATOM 939 N N . GLY A 1 122 ? 7.855 -26.578 -20.922 1 98.56 122 GLY A N 1
ATOM 940 C CA . GLY A 1 122 ? 6.871 -27.453 -20.312 1 98.56 122 GLY A CA 1
ATOM 941 C C . GLY A 1 122 ? 6.211 -26.859 -19.094 1 98.56 122 GLY A C 1
ATOM 942 O O . GLY A 1 122 ? 5.477 -27.531 -18.375 1 98.56 122 GLY A O 1
ATOM 943 N N . ALA A 1 123 ? 6.441 -25.578 -18.781 1 98.69 123 ALA A N 1
ATOM 944 C CA . ALA A 1 123 ? 5.793 -24.953 -17.641 1 98.69 123 ALA A CA 1
ATOM 945 C C . ALA A 1 123 ? 4.277 -25.125 -17.703 1 98.69 123 ALA A C 1
ATOM 947 O O . ALA A 1 123 ? 3.682 -25.047 -18.781 1 98.69 123 ALA A O 1
ATOM 948 N N . ASP A 1 124 ? 3.646 -25.328 -16.547 1 98.88 124 ASP A N 1
ATOM 949 C CA . ASP A 1 124 ? 2.201 -25.531 -16.5 1 98.88 124 ASP A CA 1
ATOM 950 C C . ASP A 1 124 ? 1.455 -24.203 -16.656 1 98.88 124 ASP A C 1
ATOM 952 O O . ASP A 1 124 ? 0.305 -24.188 -17.109 1 98.88 124 ASP A O 1
ATOM 956 N N . ALA A 1 125 ? 2.027 -23.125 -16.25 1 98.88 125 ALA A N 1
ATOM 957 C CA . ALA A 1 125 ? 1.509 -21.766 -16.328 1 98.88 125 ALA A CA 1
ATOM 958 C C . ALA A 1 125 ? 2.639 -20.734 -16.266 1 98.88 125 ALA A C 1
ATOM 960 O O . ALA A 1 125 ? 3.789 -21.094 -15.984 1 98.88 125 ALA A O 1
ATOM 961 N N . LEU A 1 126 ? 2.326 -19.516 -16.609 1 98.5 126 LEU A N 1
ATOM 962 C CA . LEU A 1 126 ? 3.287 -18.422 -16.578 1 98.5 126 LEU A CA 1
ATOM 963 C C . LEU A 1 126 ? 2.76 -17.266 -15.742 1 98.5 126 LEU A C 1
ATOM 965 O O . LEU A 1 126 ? 1.607 -16.844 -15.891 1 98.5 126 LEU A O 1
ATOM 969 N N . GLU A 1 127 ? 3.549 -16.859 -14.781 1 98.06 127 GLU A N 1
ATOM 970 C CA . GLU A 1 127 ? 3.266 -15.656 -14.016 1 98.06 127 GLU A CA 1
ATOM 971 C C . GLU A 1 127 ? 4.098 -14.477 -14.5 1 98.06 127 GLU A C 1
ATOM 973 O O . GLU A 1 127 ? 5.328 -14.555 -14.547 1 98.06 127 GLU A O 1
ATOM 978 N N . LEU A 1 128 ? 3.451 -13.406 -14.906 1 95.94 128 LEU A N 1
ATOM 979 C CA . LEU A 1 128 ? 4.133 -12.164 -15.273 1 95.94 128 LEU A CA 1
ATOM 980 C C . LEU A 1 128 ? 4.32 -11.273 -14.055 1 95.94 128 LEU A C 1
ATOM 982 O O . LEU A 1 128 ? 3.346 -10.773 -13.484 1 95.94 128 LEU A O 1
ATOM 986 N N . ASN A 1 129 ? 5.5 -11.172 -13.688 1 92 129 ASN A N 1
ATOM 987 C CA . ASN A 1 129 ? 5.852 -10.281 -12.594 1 92 129 ASN A CA 1
ATOM 988 C C . ASN A 1 129 ? 6.266 -8.898 -13.109 1 92 129 ASN A C 1
ATOM 990 O O . ASN A 1 129 ? 7.449 -8.57 -13.125 1 92 129 ASN A O 1
ATOM 994 N N . ILE A 1 130 ? 5.203 -8.133 -13.523 1 86.56 130 ILE A N 1
ATOM 995 C CA . ILE A 1 130 ? 5.457 -6.801 -14.062 1 86.56 130 ILE A CA 1
ATOM 996 C C . ILE A 1 130 ? 5.578 -5.797 -12.922 1 86.56 130 ILE A C 1
ATOM 998 O O . ILE A 1 130 ? 4.629 -5.598 -12.156 1 86.56 130 ILE A O 1
ATOM 1002 N N . PHE A 1 131 ? 6.629 -5.391 -12.664 1 76.56 131 PHE A N 1
ATOM 1003 C CA . PHE A 1 131 ? 6.82 -4.453 -11.562 1 76.56 131 PHE A CA 1
ATOM 1004 C C . PHE A 1 131 ? 7.414 -3.141 -12.062 1 76.56 131 PHE A C 1
ATOM 1006 O O . PHE A 1 131 ? 8.617 -3.059 -12.328 1 76.56 131 PHE A O 1
ATOM 1013 N N . LEU A 1 132 ? 6.621 -2.178 -12.18 1 78.38 132 LEU A N 1
ATOM 1014 C CA . LEU A 1 132 ? 7.051 -0.856 -12.625 1 78.38 132 LEU A CA 1
ATOM 1015 C C . LEU A 1 132 ? 6.852 0.177 -11.523 1 78.38 132 LEU A C 1
ATOM 1017 O O . LEU A 1 132 ? 5.742 0.336 -11.008 1 78.38 132 LEU A O 1
ATOM 1021 N N . LEU A 1 133 ? 7.945 0.71 -11.039 1 85.31 133 LEU A N 1
ATOM 1022 C CA . LEU A 1 133 ? 7.887 1.845 -10.125 1 85.31 133 LEU A CA 1
ATOM 1023 C C . LEU A 1 133 ? 7.891 3.162 -10.891 1 85.31 133 LEU A C 1
ATOM 1025 O O . LEU A 1 133 ? 8.867 3.494 -11.562 1 85.31 133 LEU A O 1
ATOM 1029 N N . PRO A 1 134 ? 6.75 3.863 -10.812 1 91.12 134 PRO A N 1
ATOM 1030 C CA . PRO A 1 134 ? 6.719 5.117 -11.562 1 91.12 134 PRO A CA 1
ATOM 1031 C C . PRO A 1 134 ? 7.59 6.203 -10.938 1 91.12 134 PRO A C 1
ATOM 1033 O O . PRO A 1 134 ? 7.23 6.766 -9.898 1 91.12 134 PRO A O 1
ATOM 1036 N N . THR A 1 135 ? 8.727 6.543 -11.578 1 90.12 135 THR A N 1
ATOM 1037 C CA . THR A 1 135 ? 9.648 7.52 -11.016 1 90.12 135 THR A CA 1
ATOM 1038 C C . THR A 1 135 ? 9.641 8.805 -11.836 1 90.12 135 THR A C 1
ATOM 1040 O O . THR A 1 135 ? 10.344 9.766 -11.508 1 90.12 135 THR A O 1
ATOM 1043 N N . ASP A 1 136 ? 8.922 8.773 -12.93 1 94.06 136 ASP A N 1
ATOM 1044 C CA . ASP A 1 136 ? 8.797 9.953 -13.781 1 94.06 136 ASP A CA 1
ATOM 1045 C C . ASP A 1 136 ? 7.5 10.703 -13.492 1 94.06 136 ASP A C 1
ATOM 1047 O O . ASP A 1 136 ? 6.414 10.219 -13.812 1 94.06 136 ASP A O 1
ATOM 1051 N N . LYS A 1 137 ? 7.648 11.883 -13.016 1 95.38 137 LYS A N 1
ATOM 1052 C CA . LYS A 1 137 ? 6.492 12.68 -12.617 1 95.38 137 LYS A CA 1
ATOM 1053 C C . LYS A 1 137 ? 5.664 13.102 -13.828 1 95.38 137 LYS A C 1
ATOM 1055 O O . LYS A 1 137 ? 4.543 13.594 -13.68 1 95.38 137 LYS A O 1
ATOM 1060 N N . GLU A 1 138 ? 6.195 12.922 -15.055 1 96.88 138 GLU A N 1
ATOM 1061 C CA . GLU A 1 138 ? 5.512 13.398 -16.25 1 96.88 138 GLU A CA 1
ATOM 1062 C C . GLU A 1 138 ? 4.633 12.305 -16.844 1 96.88 138 GLU A C 1
ATOM 1064 O O . GLU A 1 138 ? 3.803 12.57 -17.719 1 96.88 138 GLU A O 1
ATOM 1069 N N . THR A 1 139 ? 4.781 11.062 -16.375 1 96.56 139 THR A N 1
ATOM 1070 C CA . THR A 1 139 ? 4.023 9.953 -16.938 1 96.56 139 THR A CA 1
ATOM 1071 C C . THR A 1 139 ? 2.676 9.805 -16.25 1 96.56 139 THR A C 1
ATOM 1073 O O . THR A 1 139 ? 2.609 9.742 -15.016 1 96.56 139 THR A O 1
ATOM 1076 N N . SER A 1 140 ? 1.636 9.75 -17 1 96.12 140 SER A N 1
ATOM 1077 C CA . SER A 1 140 ? 0.295 9.633 -16.438 1 96.12 140 SER A CA 1
ATOM 1078 C C . SER A 1 140 ? 0.003 8.203 -16 1 96.12 140 SER A C 1
ATOM 1080 O O . SER A 1 140 ? 0.657 7.262 -16.469 1 96.12 140 SER A O 1
ATOM 1082 N N . SER A 1 141 ? -0.986 8.07 -15.141 1 96.25 141 SER A N 1
ATOM 1083 C CA . SER A 1 141 ? -1.436 6.75 -14.703 1 96.25 141 SER A CA 1
ATOM 1084 C C . SER A 1 141 ? -1.918 5.914 -15.891 1 96.25 141 SER A C 1
ATOM 1086 O O . SER A 1 141 ? -1.612 4.723 -15.977 1 96.25 141 SER A O 1
ATOM 1088 N N . ASP A 1 142 ? -2.584 6.578 -16.781 1 95.94 142 ASP A N 1
ATOM 1089 C CA . ASP A 1 142 ? -3.115 5.891 -17.953 1 95.94 142 ASP A CA 1
ATOM 1090 C C . ASP A 1 142 ? -1.989 5.309 -18.797 1 95.94 142 ASP A C 1
ATOM 1092 O O . ASP A 1 142 ? -2.104 4.195 -19.312 1 95.94 142 ASP A O 1
ATOM 1096 N N . GLU A 1 143 ? -0.954 6.086 -18.969 1 96.25 143 GLU A N 1
ATOM 1097 C CA . GLU A 1 143 ? 0.181 5.629 -19.766 1 96.25 143 GLU A CA 1
ATOM 1098 C C . GLU A 1 143 ? 0.849 4.414 -19.141 1 96.25 143 GLU A C 1
ATOM 1100 O O . GLU A 1 143 ? 1.199 3.455 -19.828 1 96.25 143 GLU A O 1
ATOM 1105 N N . ILE A 1 144 ? 0.971 4.43 -17.891 1 95.44 144 ILE A N 1
ATOM 1106 C CA . ILE A 1 144 ? 1.593 3.326 -17.156 1 95.44 144 ILE A CA 1
ATOM 1107 C C . ILE A 1 144 ? 0.728 2.074 -17.281 1 95.44 144 ILE A C 1
ATOM 1109 O O . ILE A 1 144 ? 1.23 0.992 -17.594 1 95.44 144 ILE A O 1
ATOM 1113 N N . GLU A 1 145 ? -0.565 2.221 -17.062 1 96.75 145 GLU A N 1
ATOM 1114 C CA . GLU A 1 145 ? -1.484 1.088 -17.125 1 96.75 145 GLU A CA 1
ATOM 1115 C C . GLU A 1 145 ? -1.578 0.522 -18.531 1 96.75 145 GLU A C 1
ATOM 1117 O O . GLU A 1 145 ? -1.647 -0.695 -18.719 1 96.75 145 GLU A O 1
ATOM 1122 N N . ARG A 1 146 ? -1.53 1.42 -19.516 1 95.69 146 ARG A N 1
ATOM 1123 C CA . ARG A 1 146 ? -1.527 0.97 -20.906 1 95.69 146 ARG A CA 1
ATOM 1124 C C . ARG A 1 146 ? -0.294 0.124 -21.203 1 95.69 146 ARG A C 1
ATOM 1126 O O . ARG A 1 146 ? -0.375 -0.863 -21.938 1 95.69 146 ARG A O 1
ATOM 1133 N N . ASN A 1 147 ? 0.814 0.529 -20.656 1 93.75 147 ASN A N 1
ATOM 1134 C CA . ASN A 1 147 ? 2.037 -0.249 -20.844 1 93.75 147 ASN A CA 1
ATOM 1135 C C . ASN A 1 147 ? 1.894 -1.654 -20.266 1 93.75 147 ASN A C 1
ATOM 1137 O O . ASN A 1 147 ? 2.299 -2.633 -20.891 1 93.75 147 ASN A O 1
ATOM 1141 N N . TYR A 1 148 ? 1.316 -1.777 -19.094 1 94.19 148 TYR A N 1
ATOM 1142 C CA . TYR A 1 148 ? 1.023 -3.08 -18.516 1 94.19 148 TYR A CA 1
ATOM 1143 C C . TYR A 1 148 ? 0.187 -3.932 -19.453 1 94.19 148 TYR A C 1
ATOM 1145 O O . TYR A 1 148 ? 0.546 -5.07 -19.75 1 94.19 148 TYR A O 1
ATOM 1153 N N . LEU A 1 149 ? -0.867 -3.332 -19.938 1 96.62 149 LEU A N 1
ATOM 1154 C CA . LEU A 1 149 ? -1.849 -4.074 -20.719 1 96.62 149 LEU A CA 1
ATOM 1155 C C . LEU A 1 149 ? -1.265 -4.496 -22.062 1 96.62 149 LEU A C 1
ATOM 1157 O O . LEU A 1 149 ? -1.588 -5.57 -22.578 1 96.62 149 LEU A O 1
ATOM 1161 N N . GLU A 1 150 ? -0.398 -3.682 -22.578 1 95.62 150 GLU A N 1
ATOM 1162 C CA . GLU A 1 150 ? 0.258 -4.02 -23.828 1 95.62 150 GLU A CA 1
ATOM 1163 C C . GLU A 1 150 ? 1.19 -5.215 -23.672 1 95.62 150 GLU A C 1
ATOM 1165 O O . GLU A 1 150 ? 1.196 -6.125 -24.5 1 95.62 150 GLU A O 1
ATOM 1170 N N . ILE A 1 151 ? 1.974 -5.234 -22.594 1 94.38 151 ILE A N 1
ATOM 1171 C CA . ILE A 1 151 ? 2.855 -6.355 -22.281 1 94.38 151 ILE A CA 1
ATOM 1172 C C . ILE A 1 151 ? 2.033 -7.633 -22.141 1 94.38 151 ILE A C 1
ATOM 1174 O O . ILE A 1 151 ? 2.357 -8.664 -22.734 1 94.38 151 ILE A O 1
ATOM 1178 N N . ILE A 1 152 ? 0.956 -7.547 -21.469 1 97.06 152 ILE A N 1
ATOM 1179 C CA . ILE A 1 152 ? 0.096 -8.688 -21.172 1 97.06 152 ILE A CA 1
ATOM 1180 C C . ILE A 1 152 ? -0.501 -9.227 -22.469 1 97.06 152 ILE A C 1
ATOM 1182 O O . ILE A 1 152 ? -0.488 -10.438 -22.719 1 97.06 152 ILE A O 1
ATOM 1186 N N . ALA A 1 153 ? -0.956 -8.297 -23.297 1 96.75 153 ALA A N 1
ATOM 1187 C CA . ALA A 1 153 ? -1.574 -8.688 -24.562 1 96.75 153 ALA A CA 1
ATOM 1188 C C . ALA A 1 153 ? -0.574 -9.406 -25.469 1 96.75 153 ALA A C 1
ATOM 1190 O O . ALA A 1 153 ? -0.898 -10.438 -26.062 1 96.75 153 ALA A O 1
ATOM 1191 N N . GLN A 1 154 ? 0.591 -8.922 -25.484 1 95.94 154 GLN A N 1
ATOM 1192 C CA . GLN A 1 154 ? 1.624 -9.508 -26.344 1 95.94 154 GLN A CA 1
ATOM 1193 C C . GLN A 1 154 ? 2.008 -10.906 -25.859 1 95.94 154 GLN A C 1
ATOM 1195 O O . GLN A 1 154 ? 2.154 -11.828 -26.656 1 95.94 154 GLN A O 1
ATOM 1200 N N . VAL A 1 155 ? 2.143 -11.023 -24.578 1 96.81 155 VAL A N 1
ATOM 1201 C CA . VAL A 1 155 ? 2.527 -12.312 -24.016 1 96.81 155 VAL A CA 1
ATOM 1202 C C . VAL A 1 155 ? 1.387 -13.312 -24.188 1 96.81 155 VAL A C 1
ATOM 1204 O O . VAL A 1 155 ? 1.612 -14.461 -24.578 1 96.81 155 VAL A O 1
ATOM 1207 N N . LYS A 1 156 ? 0.186 -12.867 -23.953 1 97.44 156 LYS A N 1
ATOM 1208 C CA . LYS A 1 156 ? -0.975 -13.75 -24.062 1 97.44 156 LYS A CA 1
ATOM 1209 C C . LYS A 1 156 ? -1.116 -14.297 -25.484 1 97.44 156 LYS A C 1
ATOM 1211 O O . LYS A 1 156 ? -1.464 -15.461 -25.672 1 97.44 156 LYS A O 1
ATOM 1216 N N . GLU A 1 157 ? -0.82 -13.523 -26.422 1 96.5 157 GLU A N 1
ATOM 1217 C CA . GLU A 1 157 ? -0.907 -13.93 -27.812 1 96.5 157 GLU A CA 1
ATOM 1218 C C . GLU A 1 157 ? 0.167 -14.953 -28.156 1 96.5 157 GLU A C 1
ATOM 1220 O O . GLU A 1 157 ? -0.015 -15.773 -29.062 1 96.5 157 GLU A O 1
ATOM 1225 N N . ALA A 1 158 ? 1.187 -14.961 -27.422 1 96.25 158 ALA A N 1
ATOM 1226 C CA . ALA A 1 158 ? 2.367 -15.75 -27.766 1 96.25 158 ALA A CA 1
ATOM 1227 C C . ALA A 1 158 ? 2.301 -17.141 -27.125 1 96.25 158 ALA A C 1
ATOM 1229 O O . ALA A 1 158 ? 3.051 -18.031 -27.516 1 96.25 158 ALA A O 1
ATOM 1230 N N . ILE A 1 159 ? 1.407 -17.281 -26.172 1 97.88 159 ILE A N 1
ATOM 1231 C CA . ILE A 1 159 ? 1.417 -18.562 -25.453 1 97.88 159 ILE A CA 1
ATOM 1232 C C . ILE A 1 159 ? -0.011 -19.078 -25.312 1 97.88 159 ILE A C 1
ATOM 1234 O O . ILE A 1 159 ? -0.973 -18.328 -25.469 1 97.88 159 ILE A O 1
ATOM 1238 N N . THR A 1 160 ? -0.103 -20.375 -24.938 1 98.25 160 THR A N 1
ATOM 1239 C CA . THR A 1 160 ? -1.41 -21 -24.781 1 98.25 160 THR A CA 1
ATOM 1240 C C . THR A 1 160 ? -1.627 -21.438 -23.328 1 98.25 160 THR A C 1
ATOM 1242 O O . THR A 1 160 ? -2.766 -21.625 -22.891 1 98.25 160 THR A O 1
ATOM 1245 N N . ILE A 1 161 ? -0.563 -21.656 -22.609 1 98.62 161 ILE A N 1
ATOM 1246 C CA . ILE A 1 161 ? -0.699 -22.047 -21.203 1 98.62 161 ILE A CA 1
ATOM 1247 C C . ILE A 1 161 ? -1.324 -20.906 -20.406 1 98.62 161 ILE A C 1
ATOM 1249 O O . ILE A 1 161 ? -1.303 -19.75 -20.844 1 98.62 161 ILE A O 1
ATOM 1253 N N . PRO A 1 162 ? -1.954 -21.219 -19.266 1 98.75 162 PRO A N 1
ATOM 1254 C CA . PRO A 1 162 ? -2.574 -20.172 -18.469 1 98.75 162 PRO A CA 1
ATOM 1255 C C . PRO A 1 162 ? -1.58 -19.094 -18.031 1 98.75 162 PRO A C 1
ATOM 1257 O O . PRO A 1 162 ? -0.433 -19.406 -17.703 1 98.75 162 PRO A O 1
ATOM 1260 N N . LEU A 1 163 ? -2.059 -17.875 -18.062 1 98.75 163 LEU A N 1
ATOM 1261 C CA . LEU A 1 163 ? -1.271 -16.703 -17.703 1 98.75 163 LEU A CA 1
ATOM 1262 C C . LEU A 1 163 ? -1.848 -16.016 -16.453 1 98.75 163 LEU A C 1
ATOM 1264 O O . LEU A 1 163 ? -3.066 -15.875 -16.328 1 98.75 163 LEU A O 1
ATOM 1268 N N . SER A 1 164 ? -1.005 -15.727 -15.508 1 98.75 164 SER A N 1
ATOM 1269 C CA . SER A 1 164 ? -1.362 -14.852 -14.391 1 98.75 164 SER A CA 1
ATOM 1270 C C . SER A 1 164 ? -0.469 -13.609 -14.352 1 98.75 164 SER A C 1
ATOM 1272 O O . SER A 1 164 ? 0.637 -13.625 -14.898 1 98.75 164 SER A O 1
ATOM 1274 N N . VAL A 1 165 ? -0.96 -12.539 -13.812 1 98.19 165 VAL A N 1
ATOM 1275 C CA . VAL A 1 165 ? -0.203 -11.305 -13.664 1 98.19 165 VAL A CA 1
ATOM 1276 C C . VAL A 1 165 ? -0.082 -10.945 -12.18 1 98.19 165 VAL A C 1
ATOM 1278 O O . VAL A 1 165 ? -1.09 -10.812 -11.484 1 98.19 165 VAL A O 1
ATOM 1281 N N . LYS A 1 166 ? 1.133 -10.867 -11.719 1 96.75 166 LYS A N 1
ATOM 1282 C CA . LYS A 1 166 ? 1.393 -10.422 -10.352 1 96.75 166 LYS A CA 1
ATOM 1283 C C . LYS A 1 166 ? 1.49 -8.906 -10.273 1 96.75 166 LYS A C 1
ATOM 1285 O O . LYS A 1 166 ? 2.371 -8.305 -10.883 1 96.75 166 LYS A O 1
ATOM 1290 N N . LEU A 1 167 ? 0.58 -8.328 -9.516 1 96.31 167 LEU A N 1
ATOM 1291 C CA . LEU A 1 167 ? 0.436 -6.879 -9.492 1 96.31 167 LEU A CA 1
ATOM 1292 C C . LEU A 1 167 ? 0.936 -6.309 -8.164 1 96.31 167 LEU A C 1
ATOM 1294 O O . LEU A 1 167 ? 0.736 -6.914 -7.109 1 96.31 167 LEU A O 1
ATOM 1298 N N . GLY A 1 168 ? 1.561 -5.129 -8.305 1 92.5 168 GLY A N 1
ATOM 1299 C CA . GLY A 1 168 ? 1.765 -4.332 -7.102 1 92.5 168 GLY A CA 1
ATOM 1300 C C . GLY A 1 168 ? 0.504 -3.635 -6.625 1 92.5 168 GLY A C 1
ATOM 1301 O O . GLY A 1 168 ? -0.508 -3.623 -7.328 1 92.5 168 GLY A O 1
ATOM 1302 N N . ALA A 1 169 ? 0.604 -3.037 -5.469 1 90.31 169 ALA A N 1
ATOM 1303 C CA . ALA A 1 169 ? -0.561 -2.393 -4.871 1 90.31 169 ALA A CA 1
ATOM 1304 C C . ALA A 1 169 ? -0.692 -0.948 -5.344 1 90.31 169 ALA A C 1
ATOM 1306 O O . ALA A 1 169 ? -1.65 -0.257 -4.992 1 90.31 169 ALA A O 1
ATOM 1307 N N . GLY A 1 170 ? 0.19 -0.479 -6.125 1 91.31 170 GLY A N 1
ATOM 1308 C CA . GLY A 1 170 ? 0.283 0.934 -6.461 1 91.31 170 GLY A CA 1
ATOM 1309 C C . GLY A 1 170 ? -0.552 1.318 -7.668 1 91.31 170 GLY A C 1
ATOM 1310 O O . GLY A 1 170 ? -0.066 1.997 -8.57 1 91.31 170 GLY A O 1
ATOM 1311 N N . PHE A 1 171 ? -1.872 0.939 -7.738 1 95.94 171 PHE A N 1
ATOM 1312 C CA . PHE A 1 171 ? -2.781 1.389 -8.789 1 95.94 171 PHE A CA 1
ATOM 1313 C C . PHE A 1 171 ? -3.889 2.258 -8.203 1 95.94 171 PHE A C 1
ATOM 1315 O O . PHE A 1 171 ? -4.41 1.97 -7.125 1 95.94 171 PHE A O 1
ATOM 1322 N N . THR A 1 172 ? -4.227 3.279 -8.992 1 96.88 172 THR A N 1
ATOM 1323 C CA . THR A 1 172 ? -5.285 4.18 -8.555 1 96.88 172 THR A CA 1
ATOM 1324 C C . THR A 1 172 ? -6.609 3.43 -8.422 1 96.88 172 THR A C 1
ATOM 1326 O O . THR A 1 172 ? -7.352 3.641 -7.461 1 96.88 172 THR A O 1
ATOM 1329 N N . ASN A 1 173 ? -6.902 2.578 -9.383 1 97.25 173 ASN A N 1
ATOM 1330 C CA . ASN A 1 173 ? -8.047 1.679 -9.352 1 97.25 173 ASN A CA 1
ATOM 1331 C C . ASN A 1 173 ? -7.656 0.252 -9.719 1 97.25 173 ASN A C 1
ATOM 1333 O O . ASN A 1 173 ? -7.77 -0.145 -10.883 1 97.25 173 ASN A O 1
ATOM 1337 N N . PRO A 1 174 ? -7.266 -0.523 -8.742 1 97 174 PRO A N 1
ATOM 1338 C CA . PRO A 1 174 ? -6.852 -1.899 -9.023 1 97 174 PRO A CA 1
ATOM 1339 C C . PRO A 1 174 ? -7.961 -2.727 -9.672 1 97 174 PRO A C 1
ATOM 1341 O O . PRO A 1 174 ? -7.68 -3.592 -10.508 1 97 174 PRO A O 1
ATOM 1344 N N . LEU A 1 175 ? -9.164 -2.418 -9.281 1 97.62 175 LEU A N 1
ATOM 1345 C CA . LEU A 1 175 ? -10.289 -3.182 -9.812 1 97.62 175 LEU A CA 1
ATOM 1346 C C . LEU A 1 175 ? -10.438 -2.969 -11.312 1 97.62 175 LEU A C 1
ATOM 1348 O O . LEU A 1 175 ? -10.648 -3.926 -12.062 1 97.62 175 LEU A O 1
ATOM 1352 N N . ALA A 1 176 ? -10.289 -1.767 -11.734 1 98.06 176 ALA A N 1
ATOM 1353 C CA . ALA A 1 176 ? -10.367 -1.456 -13.156 1 98.06 176 ALA A CA 1
ATOM 1354 C C . ALA A 1 176 ? -9.219 -2.102 -13.93 1 98.06 176 ALA A C 1
ATOM 1356 O O . ALA A 1 176 ? -9.398 -2.586 -15.047 1 98.06 176 ALA A O 1
ATOM 1357 N N . VAL A 1 177 ? -8.047 -2.139 -13.367 1 98.12 177 VAL A N 1
ATOM 1358 C CA . VAL A 1 177 ? -6.879 -2.744 -14 1 98.12 177 VAL A CA 1
ATOM 1359 C C . VAL A 1 177 ? -7.094 -4.25 -14.148 1 98.12 177 VAL A C 1
ATOM 1361 O O . VAL A 1 177 ? -6.859 -4.809 -15.227 1 98.12 177 VAL A O 1
ATOM 1364 N N . VAL A 1 178 ? -7.586 -4.883 -13.125 1 98.62 178 VAL A N 1
ATOM 1365 C CA . VAL A 1 178 ? -7.824 -6.324 -13.156 1 98.62 178 VAL A CA 1
ATOM 1366 C C . VAL A 1 178 ? -8.898 -6.645 -14.195 1 98.62 178 VAL A C 1
ATOM 1368 O O . VAL A 1 178 ? -8.805 -7.648 -14.906 1 98.62 178 VAL A O 1
ATOM 1371 N N . ARG A 1 179 ? -9.906 -5.789 -14.273 1 98.62 179 ARG A N 1
ATOM 1372 C CA . ARG A 1 179 ? -10.938 -5.977 -15.281 1 98.62 179 ARG A CA 1
ATOM 1373 C C . ARG A 1 179 ? -10.336 -6.004 -16.688 1 98.62 179 ARG A C 1
ATOM 1375 O O . ARG A 1 179 ? -10.648 -6.887 -17.484 1 98.62 179 ARG A O 1
ATOM 1382 N N . GLU A 1 180 ? -9.461 -5.051 -16.953 1 98.56 180 GLU A N 1
ATOM 1383 C CA . GLU A 1 180 ? -8.828 -4.984 -18.266 1 98.56 180 GLU A CA 1
ATOM 1384 C C . GLU A 1 180 ? -7.941 -6.203 -18.516 1 98.56 180 GLU A C 1
ATOM 1386 O O . GLU A 1 180 ? -7.836 -6.68 -19.641 1 98.56 180 GLU A O 1
ATOM 1391 N N . ILE A 1 181 ? -7.312 -6.66 -17.469 1 98.62 181 ILE A N 1
ATOM 1392 C CA . ILE A 1 181 ? -6.5 -7.867 -17.547 1 98.62 181 ILE A CA 1
ATOM 1393 C C . ILE A 1 181 ? -7.387 -9.062 -17.875 1 98.62 181 ILE A C 1
ATOM 1395 O O . ILE A 1 181 ? -7.062 -9.859 -18.766 1 98.62 181 ILE A O 1
ATOM 1399 N N . TYR A 1 182 ? -8.531 -9.172 -17.25 1 98.56 182 TYR A N 1
ATOM 1400 C CA . TYR A 1 182 ? -9.492 -10.25 -17.484 1 98.56 182 TYR A CA 1
ATOM 1401 C C . TYR A 1 182 ? -9.961 -10.258 -18.938 1 98.56 182 TYR A C 1
ATOM 1403 O O . TYR A 1 182 ? -10.047 -11.312 -19.562 1 98.56 182 TYR A O 1
ATOM 1411 N N . TYR A 1 183 ? -10.172 -9.086 -19.484 1 97.94 183 TYR A N 1
ATOM 1412 C CA . TYR A 1 183 ? -10.68 -8.961 -20.859 1 97.94 183 TYR A CA 1
ATOM 1413 C C . TYR A 1 183 ? -9.625 -9.398 -21.859 1 97.94 183 TYR A C 1
ATOM 1415 O O . TYR A 1 183 ? -9.938 -9.594 -23.047 1 97.94 183 TYR A O 1
ATOM 1423 N N . ARG A 1 184 ? -8.461 -9.609 -21.453 1 97.88 184 ARG A N 1
ATOM 1424 C CA . ARG A 1 184 ? -7.391 -10.062 -22.328 1 97.88 184 ARG A CA 1
ATOM 1425 C C . ARG A 1 184 ? -7.133 -11.562 -22.156 1 97.88 184 ARG A C 1
ATOM 1427 O O . ARG A 1 184 ? -6.062 -12.055 -22.5 1 97.88 184 ARG A O 1
ATOM 1434 N N . ASN A 1 185 ? -8.055 -12.211 -21.5 1 97.62 185 ASN A N 1
ATOM 1435 C CA . ASN A 1 185 ? -8.117 -13.656 -21.359 1 97.62 185 ASN A CA 1
ATOM 1436 C C . ASN A 1 185 ? -7.016 -14.18 -20.438 1 97.62 185 ASN A C 1
ATOM 1438 O O . ASN A 1 185 ? -6.492 -15.273 -20.641 1 97.62 185 ASN A O 1
ATOM 1442 N N . VAL A 1 186 ? -6.574 -13.328 -19.547 1 98.62 186 VAL A N 1
ATOM 1443 C CA . VAL A 1 186 ? -5.684 -13.758 -18.484 1 98.62 186 VAL A CA 1
ATOM 1444 C C . VAL A 1 186 ? -6.469 -14.547 -17.438 1 98.62 186 VAL A C 1
ATOM 1446 O O . VAL A 1 186 ? -7.594 -14.18 -17.094 1 98.62 186 VAL A O 1
ATOM 1449 N N . LYS A 1 187 ? -5.883 -15.594 -16.906 1 98.69 187 LYS A N 1
ATOM 1450 C CA . LYS A 1 187 ? -6.637 -16.547 -16.094 1 98.69 187 LYS A CA 1
ATOM 1451 C C . LYS A 1 187 ? -6.625 -16.141 -14.625 1 98.69 187 LYS A C 1
ATOM 1453 O O . LYS A 1 187 ? -7.484 -16.562 -13.852 1 98.69 187 LYS A O 1
ATOM 1458 N N . GLY A 1 188 ? -5.617 -15.352 -14.219 1 98.81 188 GLY A N 1
ATOM 1459 C CA . GLY A 1 188 ? -5.559 -15.008 -12.805 1 98.81 188 GLY A CA 1
ATOM 1460 C C . GLY A 1 188 ? -4.676 -13.812 -12.523 1 98.81 188 GLY A C 1
ATOM 1461 O O . GLY A 1 188 ? -3.875 -13.406 -13.367 1 98.81 188 GLY A O 1
ATOM 1462 N N . VAL A 1 189 ? -4.875 -13.234 -11.367 1 98.81 189 VAL A N 1
ATOM 1463 C CA . VAL A 1 189 ? -3.998 -12.195 -10.844 1 98.81 189 VAL A CA 1
ATOM 1464 C C . VAL A 1 189 ? -3.459 -12.602 -9.477 1 98.81 189 VAL A C 1
ATOM 1466 O O . VAL A 1 189 ? -4.086 -13.398 -8.766 1 98.81 189 VAL A O 1
ATOM 1469 N N . VAL A 1 190 ? -2.271 -12.195 -9.203 1 98.69 190 VAL A N 1
ATOM 1470 C CA . VAL A 1 190 ? -1.652 -12.375 -7.891 1 98.69 190 VAL A CA 1
ATOM 1471 C C . VAL A 1 190 ? -1.566 -11.031 -7.168 1 98.69 190 VAL A C 1
ATOM 1473 O O . VAL A 1 190 ? -0.967 -10.086 -7.676 1 98.69 190 VAL A O 1
ATOM 1476 N N . LEU A 1 191 ? -2.264 -11.008 -5.977 1 98.06 191 LEU A N 1
ATOM 1477 C CA . LEU A 1 191 ? -2.344 -9.758 -5.227 1 98.06 191 LEU A CA 1
ATOM 1478 C C . LEU A 1 191 ? -1.654 -9.891 -3.873 1 98.06 191 LEU A C 1
ATOM 1480 O O . LEU A 1 191 ? -1.936 -10.828 -3.119 1 98.06 191 LEU A O 1
ATOM 1484 N N . PHE A 1 192 ? -0.91 -8.977 -3.465 1 95.25 192 PHE A N 1
ATOM 1485 C CA . PHE A 1 192 ? -0.129 -8.031 -4.254 1 95.25 192 PHE A CA 1
ATOM 1486 C C . PHE A 1 192 ? 1.361 -8.328 -4.137 1 95.25 192 PHE A C 1
ATOM 1488 O O . PHE A 1 192 ? 1.804 -8.93 -3.158 1 95.25 192 PHE A O 1
ATOM 1495 N N . ASN A 1 193 ? 2.027 -7.922 -5.148 1 91.5 193 ASN A N 1
ATOM 1496 C CA . ASN A 1 193 ? 3.482 -7.906 -5.066 1 91.5 193 ASN A CA 1
ATOM 1497 C C . ASN A 1 193 ? 3.98 -6.895 -4.043 1 91.5 193 ASN A C 1
ATOM 1499 O O . ASN A 1 193 ? 3.283 -5.926 -3.734 1 91.5 193 ASN A O 1
ATOM 1503 N N . ARG A 1 194 ? 5.082 -7.145 -3.467 1 85.25 194 ARG A N 1
ATOM 1504 C CA . ARG A 1 194 ? 5.719 -6.262 -2.496 1 85.25 194 ARG A CA 1
ATOM 1505 C C . ARG A 1 194 ? 7.02 -5.688 -3.049 1 85.25 194 ARG A C 1
ATOM 1507 O O . ARG A 1 194 ? 7.812 -6.41 -3.658 1 85.25 194 ARG A O 1
ATOM 1514 N N . PHE A 1 195 ? 7.164 -4.395 -2.828 1 79.38 195 PHE A N 1
ATOM 1515 C CA . PHE A 1 195 ? 8.422 -3.775 -3.221 1 79.38 195 PHE A CA 1
ATOM 1516 C C . PHE A 1 195 ? 9.5 -4.016 -2.168 1 79.38 195 PHE A C 1
ATOM 1518 O O . PHE A 1 195 ? 9.188 -4.199 -0.988 1 79.38 195 PHE A O 1
ATOM 1525 N N . TYR A 1 196 ? 10.695 -4.027 -2.736 1 81.25 196 TYR A N 1
ATOM 1526 C CA . TYR A 1 196 ? 11.828 -4.062 -1.822 1 81.25 196 TYR A CA 1
ATOM 1527 C C . TYR A 1 196 ? 11.773 -2.9 -0.837 1 81.25 196 TYR A C 1
ATOM 1529 O O . TYR A 1 196 ? 11.695 -1.737 -1.242 1 81.25 196 TYR A O 1
ATOM 1537 N N . PRO A 1 197 ? 11.727 -3.242 0.452 1 87.19 197 PRO A N 1
ATOM 1538 C CA . PRO A 1 197 ? 11.539 -2.168 1.431 1 87.19 197 PRO A CA 1
ATOM 1539 C C . PRO A 1 197 ? 12.766 -1.268 1.557 1 87.19 197 PRO A C 1
ATOM 1541 O O . PRO A 1 197 ? 13.898 -1.76 1.577 1 87.19 197 PRO A O 1
ATOM 1544 N N . THR A 1 198 ? 12.508 -0.021 1.64 1 89.44 198 THR A N 1
ATOM 1545 C CA . THR A 1 198 ? 13.562 0.975 1.781 1 89.44 198 THR A CA 1
ATOM 1546 C C . THR A 1 198 ? 13.703 1.411 3.236 1 89.44 198 THR A C 1
ATOM 1548 O O . THR A 1 198 ? 12.711 1.505 3.961 1 89.44 198 THR A O 1
ATOM 1551 N N . ASP A 1 199 ? 14.93 1.62 3.607 1 94.06 199 ASP A N 1
ATOM 1552 C CA . ASP A 1 199 ? 15.211 2.199 4.918 1 94.06 199 ASP A CA 1
ATOM 1553 C C . ASP A 1 199 ? 16.422 3.137 4.852 1 94.06 199 ASP A C 1
ATOM 1555 O O . ASP A 1 199 ? 17.047 3.281 3.797 1 94.06 199 ASP A O 1
ATOM 1559 N N . ILE A 1 200 ? 16.609 3.875 5.91 1 96.62 200 ILE A N 1
ATOM 1560 C CA . ILE A 1 200 ? 17.719 4.812 6 1 96.62 200 ILE A CA 1
ATOM 1561 C C . ILE A 1 200 ? 18.5 4.559 7.285 1 96.62 200 ILE A C 1
ATOM 1563 O O . ILE A 1 200 ? 17.922 4.477 8.367 1 96.62 200 ILE A O 1
ATOM 1567 N N . ASP A 1 201 ? 19.797 4.332 7.164 1 96.81 201 ASP A N 1
ATOM 1568 C CA . ASP A 1 201 ? 20.703 4.371 8.312 1 96.81 201 ASP A CA 1
ATOM 1569 C C . ASP A 1 201 ? 20.969 5.809 8.742 1 96.81 201 ASP A C 1
ATOM 1571 O O . ASP A 1 201 ? 21.703 6.535 8.062 1 96.81 201 ASP A O 1
ATOM 1575 N N . ILE A 1 202 ? 20.469 6.168 9.852 1 98 202 ILE A N 1
ATOM 1576 C CA . ILE A 1 202 ? 20.5 7.578 10.219 1 98 202 ILE A CA 1
ATOM 1577 C C . ILE A 1 202 ? 21.875 7.945 10.75 1 98 202 ILE A C 1
ATOM 1579 O O . ILE A 1 202 ? 22.234 9.125 10.82 1 98 202 ILE A O 1
ATOM 1583 N N . GLU A 1 203 ? 22.656 7 11.211 1 97.62 203 GLU A N 1
ATOM 1584 C CA . GLU A 1 203 ? 24 7.285 11.688 1 97.62 203 GLU A CA 1
ATOM 1585 C C . GLU A 1 203 ? 24.984 7.418 10.523 1 97.62 203 GLU A C 1
ATOM 1587 O O . GLU A 1 203 ? 25.766 8.367 10.469 1 97.62 203 GLU A O 1
ATOM 1592 N N . ARG A 1 204 ? 24.875 6.512 9.555 1 95.31 204 ARG A N 1
ATOM 1593 C CA . ARG A 1 204 ? 25.75 6.543 8.383 1 95.31 204 ARG A CA 1
ATOM 1594 C C . ARG A 1 204 ? 25.172 7.422 7.285 1 95.31 204 ARG A C 1
ATOM 1596 O O . ARG A 1 204 ? 25.844 7.75 6.312 1 95.31 204 ARG A O 1
ATOM 1603 N N . MET A 1 205 ? 23.906 7.812 7.445 1 93.5 205 MET A N 1
ATOM 1604 C CA . MET A 1 205 ? 23.172 8.602 6.461 1 93.5 205 MET A CA 1
ATOM 1605 C C . MET A 1 205 ? 23.266 7.973 5.074 1 93.5 205 MET A C 1
ATOM 1607 O O . MET A 1 205 ? 23.766 8.594 4.141 1 93.5 205 MET A O 1
ATOM 1611 N N . SER A 1 206 ? 22.734 6.789 4.996 1 93.94 206 SER A N 1
ATOM 1612 C CA . SER A 1 206 ? 22.703 6.023 3.754 1 93.94 206 SER A CA 1
ATOM 1613 C C . SER A 1 206 ? 21.406 5.23 3.623 1 93.94 206 SER A C 1
ATOM 1615 O O . SER A 1 206 ? 20.828 4.809 4.625 1 93.94 206 SER A O 1
ATOM 1617 N N . VAL A 1 207 ? 21.031 5.156 2.354 1 91.88 207 VAL A N 1
ATOM 1618 C CA . VAL A 1 207 ? 19.859 4.34 2.07 1 91.88 207 VAL A CA 1
ATOM 1619 C C . VAL A 1 207 ? 20.219 2.859 2.176 1 91.88 207 VAL A C 1
ATOM 1621 O O . VAL A 1 207 ? 21.281 2.438 1.696 1 91.88 207 VAL A O 1
ATOM 1624 N N . LYS A 1 208 ? 19.391 2.1 2.885 1 88.69 208 LYS A N 1
ATOM 1625 C CA . LYS A 1 208 ? 19.625 0.667 3.061 1 88.69 208 LYS A CA 1
ATOM 1626 C C . LYS A 1 208 ? 18.328 -0.12 2.902 1 88.69 208 LYS A C 1
ATOM 1628 O O . LYS A 1 208 ? 17.25 0.467 2.777 1 88.69 208 LYS A O 1
ATOM 1633 N N . ALA A 1 209 ? 18.5 -1.404 2.869 1 84.94 209 ALA A N 1
ATOM 1634 C CA . ALA A 1 209 ? 17.328 -2.285 2.816 1 84.94 209 ALA A CA 1
ATOM 1635 C C . ALA A 1 209 ? 16.594 -2.295 4.148 1 84.94 209 ALA A C 1
ATOM 1637 O O . ALA A 1 209 ? 17.219 -2.303 5.215 1 84.94 209 ALA A O 1
ATOM 1638 N N . GLY A 1 210 ? 15.266 -2.174 4.059 1 86.44 210 GLY A N 1
ATOM 1639 C CA . GLY A 1 210 ? 14.453 -2.396 5.246 1 86.44 210 GLY A CA 1
ATOM 1640 C C . GLY A 1 210 ? 14.219 -3.867 5.539 1 86.44 210 GLY A C 1
ATOM 1641 O O . GLY A 1 210 ? 14.984 -4.723 5.105 1 86.44 210 GLY A O 1
ATOM 1642 N N . ASP A 1 211 ? 13.18 -4.059 6.367 1 83.12 211 ASP A N 1
ATOM 1643 C CA . ASP A 1 211 ? 12.789 -5.43 6.672 1 83.12 211 ASP A CA 1
ATOM 1644 C C . ASP A 1 211 ? 12.242 -6.137 5.43 1 83.12 211 ASP A C 1
ATOM 1646 O O . ASP A 1 211 ? 11.164 -5.793 4.938 1 83.12 211 ASP A O 1
ATOM 1650 N N . ILE A 1 212 ? 12.898 -7.152 5.031 1 85 212 ILE A N 1
ATOM 1651 C CA . ILE A 1 212 ? 12.625 -7.77 3.736 1 85 212 ILE A CA 1
ATOM 1652 C C . ILE A 1 212 ? 11.422 -8.703 3.852 1 85 212 ILE A C 1
ATOM 1654 O O . ILE A 1 212 ? 10.766 -9 2.852 1 85 212 ILE A O 1
ATOM 1658 N N . PHE A 1 213 ? 11.164 -9.133 5.016 1 88.81 213 PHE A N 1
ATOM 1659 C CA . PHE A 1 213 ? 10.07 -10.086 5.168 1 88.81 213 PHE A CA 1
ATOM 1660 C C . PHE A 1 213 ? 8.758 -9.367 5.477 1 88.81 213 PHE A C 1
ATOM 1662 O O . PHE A 1 213 ? 8.75 -8.352 6.168 1 88.81 213 PHE A O 1
ATOM 1669 N N . SER A 1 214 ? 7.734 -9.891 4.906 1 91.06 214 SER A N 1
ATOM 1670 C CA . SER A 1 214 ? 6.406 -9.352 5.18 1 91.06 214 SER A CA 1
ATOM 1671 C C . SER A 1 214 ? 5.91 -9.781 6.555 1 91.06 214 SER A C 1
ATOM 1673 O O . SER A 1 214 ? 6.578 -10.547 7.254 1 91.06 214 SER A O 1
ATOM 1675 N N . HIS A 1 215 ? 4.762 -9.195 6.969 1 89.12 215 HIS A N 1
ATOM 1676 C CA . HIS A 1 215 ? 4.062 -9.516 8.211 1 89.12 215 HIS A CA 1
ATOM 1677 C C . HIS A 1 215 ? 2.582 -9.766 7.957 1 89.12 215 HIS A C 1
ATOM 1679 O O . HIS A 1 215 ? 2.027 -9.297 6.961 1 89.12 215 HIS A O 1
ATOM 1685 N N . SER A 1 216 ? 1.969 -10.539 8.891 1 90.88 216 SER A N 1
ATOM 1686 C CA . SER A 1 216 ? 0.552 -10.859 8.773 1 90.88 216 SER A CA 1
ATOM 1687 C C . SER A 1 216 ? -0.301 -9.602 8.703 1 90.88 216 SER A C 1
ATOM 1689 O O . SER A 1 216 ? -1.384 -9.609 8.109 1 90.88 216 SER A O 1
ATOM 1691 N N . SER A 1 217 ? 0.21 -8.484 9.266 1 88.12 217 SER A N 1
ATOM 1692 C CA . SER A 1 217 ? -0.552 -7.238 9.273 1 88.12 217 SER A CA 1
ATOM 1693 C C . SER A 1 217 ? -0.726 -6.688 7.867 1 88.12 217 SER A C 1
ATOM 1695 O O . SER A 1 217 ? -1.626 -5.883 7.613 1 88.12 217 SER A O 1
ATOM 1697 N N . GLU A 1 218 ? 0.102 -7.117 6.957 1 91.75 218 GLU A N 1
ATOM 1698 C CA . GLU A 1 218 ? 0.041 -6.617 5.586 1 91.75 218 GLU A CA 1
ATOM 1699 C C . GLU A 1 218 ? -1.088 -7.281 4.805 1 91.75 218 GLU A C 1
ATOM 1701 O O . GLU A 1 218 ? -1.406 -6.867 3.689 1 91.75 218 GLU A O 1
ATOM 1706 N N . LEU A 1 219 ? -1.752 -8.297 5.441 1 95.31 219 LEU A N 1
ATOM 1707 C CA . LEU A 1 219 ? -2.811 -9.039 4.773 1 95.31 219 LEU A CA 1
ATOM 1708 C C . LEU A 1 219 ? -4.066 -8.188 4.621 1 95.31 219 LEU A C 1
ATOM 1710 O O . LEU A 1 219 ? -4.855 -8.391 3.697 1 95.31 219 LEU A O 1
ATOM 1714 N N . ALA A 1 220 ? -4.277 -7.211 5.438 1 93.06 220 ALA A N 1
ATOM 1715 C CA . ALA A 1 220 ? -5.523 -6.453 5.539 1 93.06 220 ALA A CA 1
ATOM 1716 C C . ALA A 1 220 ? -5.879 -5.812 4.199 1 93.06 220 ALA A C 1
ATOM 1718 O O . ALA A 1 220 ? -6.988 -6 3.691 1 93.06 220 ALA A O 1
ATOM 1719 N N . ASN A 1 221 ? -4.93 -5.125 3.631 1 92.62 221 ASN A N 1
ATOM 1720 C CA . ASN A 1 221 ? -5.172 -4.461 2.355 1 92.62 221 ASN A CA 1
ATOM 1721 C C . ASN A 1 221 ? -5.398 -5.469 1.233 1 92.62 221 ASN A C 1
ATOM 1723 O O . ASN A 1 221 ? -6.254 -5.258 0.37 1 92.62 221 ASN A O 1
ATOM 1727 N N . VAL A 1 222 ? -4.688 -6.52 1.284 1 96.81 222 VAL A N 1
ATOM 1728 C CA . VAL A 1 222 ? -4.785 -7.551 0.258 1 96.81 222 VAL A CA 1
ATOM 1729 C C . VAL A 1 222 ? -6.156 -8.219 0.324 1 96.81 222 VAL A C 1
ATOM 1731 O O . VAL A 1 222 ? -6.781 -8.469 -0.708 1 96.81 222 VAL A O 1
ATOM 1734 N N . LEU A 1 223 ? -6.617 -8.453 1.547 1 97 223 LEU A N 1
ATOM 1735 C CA . LEU A 1 223 ? -7.938 -9.047 1.741 1 97 223 LEU A CA 1
ATOM 1736 C C . LEU A 1 223 ? -9.023 -8.18 1.116 1 97 223 LEU A C 1
ATOM 1738 O O . LEU A 1 223 ? -9.906 -8.695 0.426 1 97 223 LEU A O 1
ATOM 1742 N N . ARG A 1 224 ? -8.938 -6.906 1.301 1 95.25 224 ARG A N 1
ATOM 1743 C CA . ARG A 1 224 ? -9.922 -5.977 0.767 1 95.25 224 ARG A CA 1
ATOM 1744 C C . ARG A 1 224 ? -10.008 -6.078 -0.752 1 95.25 224 ARG A C 1
ATOM 1746 O O . ARG A 1 224 ? -11.094 -6.27 -1.309 1 95.25 224 ARG A O 1
ATOM 1753 N N . TRP A 1 225 ? -8.938 -6.031 -1.39 1 96.75 225 TRP A N 1
ATOM 1754 C CA . TRP A 1 225 ? -8.922 -6.004 -2.85 1 96.75 225 TRP A CA 1
ATOM 1755 C C . TRP A 1 225 ? -9.258 -7.379 -3.422 1 96.75 225 TRP A C 1
ATOM 1757 O O . TRP A 1 225 ? -9.883 -7.48 -4.48 1 96.75 225 TRP A O 1
ATOM 1767 N N . THR A 1 226 ? -8.805 -8.406 -2.678 1 98.38 226 THR A N 1
ATOM 1768 C CA . THR A 1 226 ? -9.211 -9.75 -3.078 1 98.38 226 THR A CA 1
ATOM 1769 C C . THR A 1 226 ? -10.734 -9.875 -3.068 1 98.38 226 THR A C 1
ATOM 1771 O O . THR A 1 226 ? -11.328 -10.398 -4.02 1 98.38 226 THR A O 1
ATOM 1774 N N . ALA A 1 227 ? -11.328 -9.336 -2.023 1 97.81 227 ALA A N 1
ATOM 1775 C CA . ALA A 1 227 ? -12.781 -9.375 -1.896 1 97.81 227 ALA A CA 1
ATOM 1776 C C . ALA A 1 227 ? -13.453 -8.586 -3.018 1 97.81 227 ALA A C 1
ATOM 1778 O O . ALA A 1 227 ? -14.453 -9.039 -3.59 1 97.81 227 ALA A O 1
ATOM 1779 N N . PHE A 1 228 ? -12.93 -7.426 -3.326 1 97.12 228 PHE A N 1
ATOM 1780 C CA . PHE A 1 228 ? -13.484 -6.605 -4.395 1 97.12 228 PHE A CA 1
ATOM 1781 C C . PHE A 1 228 ? -13.352 -7.305 -5.742 1 97.12 228 PHE A C 1
ATOM 1783 O O . PHE A 1 228 ? -14.305 -7.355 -6.516 1 97.12 228 PHE A O 1
ATOM 1790 N N . VAL A 1 229 ? -12.172 -7.875 -6.023 1 98.44 229 VAL A N 1
ATOM 1791 C CA . VAL A 1 229 ? -11.914 -8.508 -7.316 1 98.44 229 VAL A CA 1
ATOM 1792 C C . VAL A 1 229 ? -12.805 -9.734 -7.48 1 98.44 229 VAL A C 1
ATOM 1794 O O . VAL A 1 229 ? -13.516 -9.859 -8.477 1 98.44 229 VAL A O 1
ATOM 1797 N N . ASN A 1 230 ? -12.773 -10.586 -6.508 1 98.38 230 ASN A N 1
ATOM 1798 C CA . ASN A 1 230 ? -13.586 -11.797 -6.609 1 98.38 230 ASN A CA 1
ATOM 1799 C C . ASN A 1 230 ? -15.07 -11.477 -6.715 1 98.38 230 ASN A C 1
ATOM 1801 O O . ASN A 1 230 ? -15.805 -12.125 -7.461 1 98.38 230 ASN A O 1
ATOM 1805 N N . GLY A 1 231 ? -15.547 -10.5 -5.965 1 97.31 231 GLY A N 1
ATOM 1806 C CA . GLY A 1 231 ? -16.938 -10.102 -6 1 97.31 231 GLY A CA 1
ATOM 1807 C C . GLY A 1 231 ? -17.359 -9.516 -7.336 1 97.31 231 GLY A C 1
ATOM 1808 O O . GLY A 1 231 ? -18.5 -9.703 -7.773 1 97.31 231 GLY A O 1
ATOM 1809 N N . SER A 1 232 ? -16.453 -8.852 -8.016 1 97 232 SER A N 1
ATOM 1810 C CA . SER A 1 232 ? -16.781 -8.109 -9.227 1 97 232 SER A CA 1
ATOM 1811 C C . SER A 1 232 ? -16.438 -8.922 -10.477 1 97 232 SER A C 1
ATOM 1813 O O . SER A 1 232 ? -17.047 -8.742 -11.523 1 97 232 SER A O 1
ATOM 1815 N N . LEU A 1 233 ? -15.398 -9.719 -10.367 1 98.06 233 LEU A N 1
ATOM 1816 C CA . LEU A 1 233 ? -14.867 -10.523 -11.461 1 98.06 233 LEU A CA 1
ATOM 1817 C C . LEU A 1 233 ? -14.688 -11.977 -11.039 1 98.06 233 LEU A C 1
ATOM 1819 O O . LEU A 1 233 ? -13.562 -12.477 -10.969 1 98.06 233 LEU A O 1
ATOM 1823 N N . PRO A 1 234 ? -15.766 -12.68 -10.898 1 96.56 234 PRO A N 1
ATOM 1824 C CA . PRO A 1 234 ? -15.703 -14.008 -10.289 1 96.56 234 PRO A CA 1
ATOM 1825 C C . PRO A 1 234 ? -15 -15.031 -11.164 1 96.56 234 PRO A C 1
ATOM 1827 O O . PRO A 1 234 ? -14.641 -16.125 -10.695 1 96.56 234 PRO A O 1
ATOM 1830 N N . LEU A 1 235 ? -14.734 -14.719 -12.406 1 97.56 235 LEU A N 1
ATOM 1831 C CA . LEU A 1 235 ? -14.203 -15.719 -13.328 1 97.56 235 LEU A CA 1
ATOM 1832 C C . LEU A 1 235 ? -12.688 -15.617 -13.414 1 97.56 235 LEU A C 1
ATOM 1834 O O . LEU A 1 235 ? -12.039 -16.469 -14.031 1 97.56 235 LEU A O 1
ATOM 1838 N N . ILE A 1 236 ? -12.086 -14.602 -12.867 1 98.44 236 ILE A N 1
ATOM 1839 C CA . ILE A 1 236 ? -10.625 -14.539 -12.812 1 98.44 236 ILE A CA 1
ATOM 1840 C C . ILE A 1 236 ? -10.133 -15.062 -11.469 1 98.44 236 ILE A C 1
ATOM 1842 O O . ILE A 1 236 ? -10.688 -14.719 -10.422 1 98.44 236 ILE A O 1
ATOM 1846 N N . ASP A 1 237 ? -9.172 -15.922 -11.484 1 98.81 237 ASP A N 1
ATOM 1847 C CA . ASP A 1 237 ? -8.609 -16.453 -10.242 1 98.81 237 ASP A CA 1
ATOM 1848 C C . ASP A 1 237 ? -7.75 -15.414 -9.539 1 98.81 237 ASP A C 1
ATOM 1850 O O . ASP A 1 237 ? -7.059 -14.625 -10.188 1 98.81 237 ASP A O 1
ATOM 1854 N N . VAL A 1 238 ? -7.828 -15.422 -8.195 1 98.88 238 VAL A N 1
ATOM 1855 C CA . VAL A 1 238 ? -6.969 -14.562 -7.387 1 98.88 238 VAL A CA 1
ATOM 1856 C C . VAL A 1 238 ? -6.066 -15.422 -6.504 1 98.88 238 VAL A C 1
ATOM 1858 O O . VAL A 1 238 ? -6.535 -16.375 -5.863 1 98.88 238 VAL A O 1
ATOM 1861 N N . ALA A 1 239 ? -4.773 -15.164 -6.562 1 98.94 239 ALA A N 1
ATOM 1862 C CA . ALA A 1 239 ? -3.848 -15.648 -5.543 1 98.94 239 ALA A CA 1
ATOM 1863 C C . ALA A 1 239 ? -3.367 -14.508 -4.652 1 98.94 239 ALA A C 1
ATOM 1865 O O . ALA A 1 239 ? -3.068 -13.414 -5.141 1 98.94 239 ALA A O 1
ATOM 1866 N N . VAL A 1 240 ? -3.367 -14.727 -3.385 1 98.81 240 VAL A N 1
ATOM 1867 C CA . VAL A 1 240 ? -2.863 -13.75 -2.428 1 98.81 240 VAL A CA 1
ATOM 1868 C C . VAL A 1 240 ? -1.395 -14.039 -2.121 1 98.81 240 VAL A C 1
ATOM 1870 O O . VAL A 1 240 ? -1.031 -15.172 -1.796 1 98.81 240 VAL A O 1
ATOM 1873 N N . SER A 1 241 ? -0.492 -13.031 -2.199 1 96.88 241 SER A N 1
ATOM 1874 C CA . SER A 1 241 ? 0.937 -13.312 -2.094 1 96.88 241 SER A CA 1
ATOM 1875 C C . SER A 1 241 ? 1.578 -12.492 -0.977 1 96.88 241 SER A C 1
ATOM 1877 O O . SER A 1 241 ? 2.766 -12.656 -0.687 1 96.88 241 SER A O 1
ATOM 1879 N N . THR A 1 242 ? 0.938 -11.648 -0.278 1 94.25 242 THR A N 1
ATOM 1880 C CA . THR A 1 242 ? 1.525 -10.844 0.791 1 94.25 242 THR A CA 1
ATOM 1881 C C . THR A 1 242 ? 0.703 -10.969 2.07 1 94.25 242 THR A C 1
ATOM 1883 O O . THR A 1 242 ? -0.522 -10.828 2.041 1 94.25 242 THR A O 1
ATOM 1886 N N . GLY A 1 243 ? 1.455 -11.273 3.158 1 95.5 243 GLY A N 1
ATOM 1887 C CA . GLY A 1 243 ? 0.828 -11.195 4.469 1 95.5 243 GLY A CA 1
ATOM 1888 C C . GLY A 1 243 ? 0.307 -12.531 4.961 1 95.5 243 GLY A C 1
ATOM 1889 O O . GLY A 1 243 ? -0.255 -12.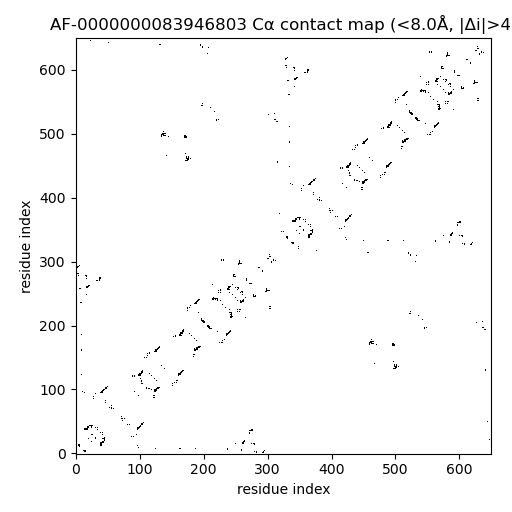617 6.055 1 95.5 243 GLY A O 1
ATOM 1890 N N . VAL A 1 244 ? 0.52 -13.617 4.227 1 98.44 244 VAL A N 1
ATOM 1891 C CA . VAL A 1 244 ? 0.047 -14.922 4.668 1 98.44 244 VAL A CA 1
ATOM 1892 C C . VAL A 1 244 ? 1.14 -15.625 5.473 1 98.44 244 VAL A C 1
ATOM 1894 O O . VAL A 1 244 ? 2.146 -16.062 4.914 1 98.44 244 VAL A O 1
ATOM 1897 N N . HIS A 1 245 ? 0.895 -15.781 6.801 1 98.06 245 HIS A N 1
ATOM 1898 C CA . HIS A 1 245 ? 1.933 -16.344 7.652 1 98.06 245 HIS A CA 1
ATOM 1899 C C . HIS A 1 245 ? 1.409 -17.547 8.43 1 98.06 245 HIS A C 1
ATOM 1901 O O . HIS A 1 245 ? 2.189 -18.297 9.023 1 98.06 245 HIS A O 1
ATOM 1907 N N . THR A 1 246 ? 0.087 -17.766 8.422 1 98.44 246 THR A N 1
ATOM 1908 C CA . THR A 1 246 ? -0.526 -18.875 9.164 1 98.44 246 THR A CA 1
ATOM 1909 C C . THR A 1 246 ? -1.635 -19.516 8.344 1 98.44 246 THR A C 1
ATOM 1911 O O . THR A 1 246 ? -2.061 -18.969 7.32 1 98.44 246 THR A O 1
ATOM 1914 N N . GLY A 1 247 ? -2.031 -20.688 8.852 1 98.56 247 GLY A N 1
ATOM 1915 C CA . GLY A 1 247 ? -3.205 -21.312 8.258 1 98.56 247 GLY A CA 1
ATOM 1916 C C . GLY A 1 247 ? -4.441 -20.438 8.328 1 98.56 247 GLY A C 1
ATOM 1917 O O . GLY A 1 247 ? -5.25 -20.422 7.395 1 98.56 247 GLY A O 1
ATOM 1918 N N . ALA A 1 248 ? -4.578 -19.734 9.398 1 98.56 248 ALA A N 1
ATOM 1919 C CA . ALA A 1 248 ? -5.707 -18.812 9.547 1 98.56 248 ALA A CA 1
ATOM 1920 C C . ALA A 1 248 ? -5.664 -17.719 8.484 1 98.56 248 ALA A C 1
ATOM 1922 O O . ALA A 1 248 ? -6.699 -17.344 7.926 1 98.56 248 ALA A O 1
ATOM 1923 N N . ASP A 1 249 ? -4.484 -17.203 8.219 1 98.62 249 ASP A N 1
ATOM 1924 C CA . ASP A 1 249 ? -4.328 -16.203 7.164 1 98.62 249 ASP A CA 1
ATOM 1925 C C . ASP A 1 249 ? -4.77 -16.766 5.816 1 98.62 249 ASP A C 1
ATOM 1927 O O . ASP A 1 249 ? -5.422 -16.062 5.031 1 98.62 249 ASP A O 1
ATOM 1931 N N . ALA A 1 250 ? -4.387 -18.016 5.594 1 98.81 250 ALA A N 1
ATOM 1932 C CA . ALA A 1 250 ? -4.773 -18.672 4.344 1 98.81 250 ALA A CA 1
ATOM 1933 C C . ALA A 1 250 ? -6.293 -18.781 4.23 1 98.81 250 ALA A C 1
ATOM 1935 O O . ALA A 1 250 ? -6.867 -18.469 3.184 1 98.81 250 ALA A O 1
ATOM 1936 N N . VAL A 1 251 ? -6.93 -19.172 5.273 1 98.75 251 VAL A N 1
ATOM 1937 C CA . VAL A 1 251 ? -8.383 -19.312 5.281 1 98.75 251 VAL A CA 1
ATOM 1938 C C . VAL A 1 251 ? -9.031 -17.953 5.043 1 98.75 251 VAL A C 1
ATOM 1940 O O . VAL A 1 251 ? -9.977 -17.828 4.266 1 98.75 251 VAL A O 1
ATOM 1943 N N . LYS A 1 252 ? -8.547 -16.875 5.691 1 98.69 252 LYS A N 1
ATOM 1944 C CA . LYS A 1 252 ? -9.07 -15.531 5.473 1 98.69 252 LYS A CA 1
ATOM 1945 C C . LYS A 1 252 ? -9 -15.148 3.998 1 98.69 252 LYS A C 1
ATOM 1947 O O . LYS A 1 252 ? -9.977 -14.641 3.438 1 98.69 252 LYS A O 1
ATOM 1952 N N . ALA A 1 253 ? -7.859 -15.43 3.422 1 98.81 253 ALA A N 1
ATOM 1953 C CA . ALA A 1 253 ? -7.668 -15.109 2.01 1 98.81 253 ALA A CA 1
ATOM 1954 C C . ALA A 1 253 ? -8.672 -15.859 1.138 1 98.81 253 ALA A C 1
ATOM 1956 O O . ALA A 1 253 ? -9.273 -15.273 0.231 1 98.81 253 ALA A O 1
ATOM 1957 N N . MET A 1 254 ? -8.844 -17.125 1.401 1 98.88 254 MET A N 1
ATOM 1958 C CA . MET A 1 254 ? -9.75 -17.953 0.615 1 98.88 254 MET A CA 1
ATOM 1959 C C . MET A 1 254 ? -11.195 -17.516 0.814 1 98.88 254 MET A C 1
ATOM 1961 O O . MET A 1 254 ? -11.961 -17.422 -0.149 1 98.88 254 MET A O 1
ATOM 1965 N N . LEU A 1 255 ? -11.57 -17.172 2.039 1 98.69 255 LEU A N 1
ATOM 1966 C CA . LEU A 1 255 ? -12.898 -16.641 2.316 1 98.69 255 LEU A CA 1
ATOM 1967 C C . LEU A 1 255 ? -13.148 -15.359 1.541 1 98.69 255 LEU A C 1
ATOM 1969 O O . LEU A 1 255 ? -14.266 -15.117 1.069 1 98.69 255 LEU A O 1
ATOM 1973 N N . ALA A 1 256 ? -12.117 -14.562 1.386 1 98.38 256 ALA A N 1
ATOM 1974 C CA . ALA A 1 256 ? -12.227 -13.305 0.648 1 98.38 256 ALA A CA 1
ATOM 1975 C C . ALA A 1 256 ? -12.367 -13.562 -0.85 1 98.38 256 ALA A C 1
ATOM 1977 O O . ALA A 1 256 ? -12.805 -12.68 -1.597 1 98.38 256 ALA A O 1
ATOM 1978 N N . GLY A 1 257 ? -11.891 -14.734 -1.321 1 98.75 257 GLY A N 1
ATOM 1979 C CA . GLY A 1 257 ? -12.117 -15.062 -2.721 1 98.75 257 GLY A CA 1
ATOM 1980 C C . GLY A 1 257 ? -10.883 -15.625 -3.404 1 98.75 257 GLY A C 1
ATOM 1981 O O . GLY A 1 257 ? -10.922 -15.945 -4.594 1 98.75 257 GLY A O 1
ATOM 1982 N N . ALA A 1 258 ? -9.797 -15.797 -2.678 1 98.88 258 ALA A N 1
ATOM 1983 C CA . ALA A 1 258 ? -8.562 -16.312 -3.271 1 98.88 258 ALA A CA 1
ATOM 1984 C C . ALA A 1 258 ? -8.672 -17.812 -3.551 1 98.88 258 ALA A C 1
ATOM 1986 O O . ALA A 1 258 ? -9.133 -18.578 -2.695 1 98.88 258 ALA A O 1
ATOM 1987 N N . SER A 1 259 ? -8.242 -18.203 -4.711 1 98.56 259 SER A N 1
ATOM 1988 C CA . SER A 1 259 ? -8.172 -19.625 -5.051 1 98.56 259 SER A CA 1
ATOM 1989 C C . SER A 1 259 ? -6.965 -20.281 -4.398 1 98.56 259 SER A C 1
ATOM 1991 O O . SER A 1 259 ? -6.965 -21.5 -4.176 1 98.56 259 SER A O 1
ATOM 1993 N N . ALA A 1 260 ? -5.977 -19.516 -4.164 1 98.75 260 ALA A N 1
ATOM 1994 C CA . ALA A 1 260 ? -4.723 -20 -3.584 1 98.75 260 ALA A CA 1
ATOM 1995 C C . ALA A 1 260 ? -3.979 -18.859 -2.879 1 98.75 260 ALA A C 1
ATOM 1997 O O . ALA A 1 260 ? -4.332 -17.688 -3.021 1 98.75 260 ALA A O 1
ATOM 1998 N N . VAL A 1 261 ? -3.018 -19.219 -2.051 1 98.94 261 VAL A N 1
ATOM 1999 C CA . VAL A 1 261 ? -2.109 -18.266 -1.422 1 98.94 261 VAL A CA 1
ATOM 2000 C C . VAL A 1 261 ? -0.669 -18.594 -1.819 1 98.94 261 VAL A C 1
ATOM 2002 O O . VAL A 1 261 ? -0.307 -19.766 -1.977 1 98.94 261 VAL A O 1
ATOM 2005 N N . GLU A 1 262 ? 0.109 -17.578 -2.092 1 98.81 262 GLU A N 1
ATOM 2006 C CA . GLU A 1 262 ? 1.54 -17.688 -2.359 1 98.81 262 GLU A CA 1
ATOM 2007 C C . GLU A 1 262 ? 2.365 -17.203 -1.173 1 98.81 262 GLU A C 1
ATOM 2009 O O . GLU A 1 262 ? 2.23 -16.047 -0.749 1 98.81 262 GLU A O 1
ATOM 2014 N N . ILE A 1 263 ? 3.275 -18.078 -0.624 1 98.44 263 ILE A N 1
ATOM 2015 C CA . ILE A 1 263 ? 4.008 -17.688 0.576 1 98.44 263 ILE A CA 1
ATOM 2016 C C . ILE A 1 263 ? 5.508 -17.75 0.312 1 98.44 263 ILE A C 1
ATOM 2018 O O . ILE A 1 263 ? 5.969 -18.562 -0.487 1 98.44 263 ILE A O 1
ATOM 2022 N N . ALA A 1 264 ? 6.297 -16.875 0.934 1 96.19 264 ALA A N 1
ATOM 2023 C CA . ALA A 1 264 ? 7.758 -16.859 0.893 1 96.19 264 ALA A CA 1
ATOM 2024 C C . ALA A 1 264 ? 8.344 -16.453 2.244 1 96.19 264 ALA A C 1
ATOM 2026 O O . ALA A 1 264 ? 9.062 -17.234 2.877 1 96.19 264 ALA A O 1
ATOM 2027 N N . SER A 1 265 ? 7.961 -15.289 2.791 1 94.69 265 SER A N 1
ATOM 2028 C CA . SER A 1 265 ? 8.531 -14.742 4.016 1 94.69 265 SER A CA 1
ATOM 2029 C C . SER A 1 265 ? 8.461 -15.75 5.16 1 94.69 265 SER A C 1
ATOM 2031 O O . SER A 1 265 ? 9.461 -15.984 5.848 1 94.69 265 SER A O 1
ATOM 2033 N N . VAL A 1 266 ? 7.355 -16.344 5.387 1 97.5 266 VAL A N 1
ATOM 2034 C CA . VAL A 1 266 ? 7.16 -17.234 6.527 1 97.5 266 VAL A CA 1
ATOM 2035 C C . VAL A 1 266 ? 8.031 -18.469 6.363 1 97.5 266 VAL A C 1
ATOM 2037 O O . VAL A 1 266 ? 8.5 -19.047 7.352 1 97.5 266 VAL A O 1
ATOM 2040 N N . VAL A 1 267 ? 8.273 -18.938 5.125 1 97.69 267 VAL A N 1
ATOM 2041 C CA . VAL A 1 267 ? 9.109 -20.109 4.879 1 97.69 267 VAL A CA 1
ATOM 2042 C C . VAL A 1 267 ? 10.57 -19.766 5.184 1 97.69 267 VAL A C 1
ATOM 2044 O O . VAL A 1 267 ? 11.305 -20.594 5.742 1 97.69 267 VAL A O 1
ATOM 2047 N N . TYR A 1 268 ? 10.977 -18.578 4.789 1 94.25 268 TYR A N 1
ATOM 2048 C CA . TYR A 1 268 ? 12.312 -18.125 5.16 1 94.25 268 TYR A CA 1
ATOM 2049 C C . TYR A 1 268 ? 12.469 -18.078 6.676 1 94.25 268 TYR A C 1
ATOM 2051 O O . TYR A 1 268 ? 13.539 -18.406 7.203 1 94.25 268 TYR A O 1
ATOM 2059 N N . GLU A 1 269 ? 11.453 -17.719 7.344 1 95.56 269 GLU A N 1
ATOM 2060 C CA . GLU A 1 269 ? 11.516 -17.531 8.789 1 95.56 269 GLU A CA 1
ATOM 2061 C C . GLU A 1 269 ? 11.414 -18.844 9.531 1 95.56 269 GLU A C 1
ATOM 2063 O O . GLU A 1 269 ? 12.086 -19.047 10.547 1 95.56 269 GLU A O 1
ATOM 2068 N N . LYS A 1 270 ? 10.586 -19.797 9.008 1 97.38 270 LYS A N 1
ATOM 2069 C CA . LYS A 1 270 ? 10.227 -20.938 9.844 1 97.38 270 LYS A CA 1
ATOM 2070 C C . LYS A 1 270 ? 10.555 -22.25 9.141 1 97.38 270 LYS A C 1
ATOM 2072 O O . LYS A 1 270 ? 10.422 -23.328 9.734 1 97.38 270 LYS A O 1
ATOM 2077 N N . GLY A 1 271 ? 10.906 -22.156 7.918 1 97.19 271 GLY A N 1
ATOM 2078 C CA . GLY A 1 271 ? 11.195 -23.375 7.172 1 97.19 271 GLY A CA 1
ATOM 2079 C C . GLY A 1 271 ? 9.992 -23.891 6.402 1 97.19 271 GLY A C 1
ATOM 2080 O O . GLY A 1 271 ? 8.875 -23.391 6.57 1 97.19 271 GLY A O 1
ATOM 2081 N N . LEU A 1 272 ? 10.203 -24.906 5.66 1 98.19 272 LEU A N 1
ATOM 2082 C CA . LEU A 1 272 ? 9.211 -25.422 4.723 1 98.19 272 LEU A CA 1
ATOM 2083 C C . LEU A 1 272 ? 8.078 -26.141 5.461 1 98.19 272 LEU A C 1
ATOM 2085 O O . LEU A 1 272 ? 6.98 -26.297 4.918 1 98.19 272 LEU A O 1
ATOM 2089 N N . ASP A 1 273 ? 8.281 -26.5 6.645 1 98.12 273 ASP A N 1
ATOM 2090 C CA . ASP A 1 273 ? 7.293 -27.266 7.402 1 98.12 273 ASP A CA 1
ATOM 2091 C C . ASP A 1 273 ? 6.023 -26.438 7.625 1 98.12 273 ASP A C 1
ATOM 2093 O O . ASP A 1 273 ? 4.957 -27 7.891 1 98.12 273 ASP A O 1
ATOM 2097 N N . VAL A 1 274 ? 6.148 -25.141 7.48 1 98.62 274 VAL A N 1
ATOM 2098 C CA . VAL A 1 274 ? 5 -24.266 7.688 1 98.62 274 VAL A CA 1
ATOM 2099 C C . VAL A 1 274 ? 3.914 -24.578 6.66 1 98.62 274 VAL A C 1
ATOM 2101 O O . VAL A 1 274 ? 2.725 -24.406 6.93 1 98.62 274 VAL A O 1
ATOM 2104 N N . ILE A 1 275 ? 4.312 -25.109 5.527 1 98.69 275 ILE A N 1
ATOM 2105 C CA . ILE A 1 275 ? 3.352 -25.453 4.488 1 98.69 275 ILE A CA 1
ATOM 2106 C C . ILE A 1 275 ? 2.424 -26.562 5.004 1 98.69 275 ILE A C 1
ATOM 2108 O O . ILE A 1 275 ? 1.2 -26.453 4.898 1 98.69 275 ILE A O 1
ATOM 2112 N N . GLY A 1 276 ? 3.033 -27.578 5.527 1 98.38 276 GLY A N 1
ATOM 2113 C CA . GLY A 1 276 ? 2.238 -28.641 6.113 1 98.38 276 GLY A CA 1
ATOM 2114 C C . GLY A 1 276 ? 1.343 -28.172 7.242 1 98.38 276 GLY A C 1
ATOM 2115 O O . GLY A 1 276 ? 0.188 -28.594 7.344 1 98.38 276 GLY A O 1
ATOM 2116 N N . GLU A 1 277 ? 1.88 -27.297 8.047 1 98.56 277 GLU A N 1
ATOM 2117 C CA . GLU A 1 277 ? 1.112 -26.734 9.156 1 98.56 277 GLU A CA 1
ATOM 2118 C C . GLU A 1 277 ? -0.104 -25.953 8.656 1 98.56 277 GLU A C 1
ATOM 2120 O O . GLU A 1 277 ? -1.196 -26.078 9.211 1 98.56 277 GLU A O 1
ATOM 2125 N N . MET A 1 278 ? 0.074 -25.188 7.621 1 98.69 278 MET A N 1
ATOM 2126 C CA . MET A 1 278 ? -1.028 -24.422 7.035 1 98.69 278 MET A CA 1
ATOM 2127 C C . MET A 1 278 ? -2.08 -25.359 6.445 1 98.69 278 MET A C 1
ATOM 2129 O O . MET A 1 278 ? -3.277 -25.172 6.66 1 98.69 278 MET A O 1
ATOM 2133 N N . ASN A 1 279 ? -1.609 -26.391 5.746 1 98.56 279 ASN A N 1
ATOM 2134 C CA . ASN A 1 279 ? -2.527 -27.375 5.176 1 98.56 279 ASN A CA 1
ATOM 2135 C C . ASN A 1 279 ? -3.359 -28.062 6.258 1 98.56 279 ASN A C 1
ATOM 2137 O O . ASN A 1 279 ? -4.574 -28.203 6.113 1 98.56 279 ASN A O 1
ATOM 2141 N N . ASP A 1 280 ? -2.686 -28.453 7.297 1 98.31 280 ASP A N 1
ATOM 2142 C CA . ASP A 1 280 ? -3.379 -29.109 8.398 1 98.31 280 ASP A CA 1
ATOM 2143 C C . ASP A 1 280 ? -4.426 -28.188 9.016 1 98.31 280 ASP A C 1
ATOM 2145 O O . ASP A 1 280 ? -5.539 -28.609 9.32 1 98.31 280 ASP A O 1
ATOM 2149 N N . PHE A 1 281 ? -4.043 -26.953 9.211 1 98.62 281 PHE A N 1
ATOM 2150 C CA . PHE A 1 281 ? -4.984 -26 9.773 1 98.62 281 PHE A CA 1
ATOM 2151 C C . PHE A 1 281 ? -6.215 -25.859 8.883 1 98.62 281 PHE A C 1
ATOM 2153 O O . PHE A 1 281 ? -7.348 -25.906 9.375 1 98.62 281 PHE A O 1
ATOM 2160 N N . VAL A 1 282 ? -6.039 -25.703 7.598 1 98.56 282 VAL A N 1
ATOM 2161 C CA . VAL A 1 282 ? -7.145 -25.531 6.66 1 98.56 282 VAL A CA 1
ATOM 2162 C C . VAL A 1 282 ? -8.047 -26.766 6.703 1 98.56 282 VAL A C 1
ATOM 2164 O O . VAL A 1 282 ? -9.273 -26.641 6.758 1 98.56 282 VAL A O 1
ATOM 2167 N N . ARG A 1 283 ? -7.445 -27.938 6.73 1 97.69 283 ARG A N 1
ATOM 2168 C CA . ARG A 1 283 ? -8.203 -29.188 6.785 1 97.69 283 ARG A CA 1
ATOM 2169 C C . ARG A 1 283 ? -9.062 -29.25 8.039 1 97.69 283 ARG A C 1
ATOM 2171 O O . ARG A 1 283 ? -10.258 -29.562 7.969 1 97.69 283 ARG A O 1
ATOM 2178 N N . ASP A 1 284 ? -8.422 -28.969 9.156 1 97.88 284 ASP A N 1
ATOM 2179 C CA . ASP A 1 284 ? -9.125 -29.016 10.438 1 97.88 284 ASP A CA 1
ATOM 2180 C C . ASP A 1 284 ? -10.242 -27.984 10.492 1 97.88 284 ASP A C 1
ATOM 2182 O O . ASP A 1 284 ? -11.328 -28.25 11 1 97.88 284 ASP A O 1
ATOM 2186 N N . TRP A 1 285 ? -9.93 -26.828 10 1 98.12 285 TRP A N 1
ATOM 2187 C CA . TRP A 1 285 ? -10.922 -25.766 9.977 1 98.12 285 TRP A CA 1
ATOM 2188 C C . TRP A 1 285 ? -12.117 -26.156 9.109 1 98.12 285 TRP A C 1
ATOM 2190 O O . TRP A 1 285 ? -13.266 -25.953 9.508 1 98.12 285 TRP A O 1
ATOM 2200 N N . MET A 1 286 ? -11.906 -26.734 7.969 1 97.88 286 MET A N 1
ATOM 2201 C CA . MET A 1 286 ? -12.969 -27.203 7.094 1 97.88 286 MET A CA 1
ATOM 2202 C C . MET A 1 286 ? -13.828 -28.25 7.793 1 97.88 286 MET A C 1
ATOM 2204 O O . MET A 1 286 ? -15.055 -28.203 7.711 1 97.88 286 MET A O 1
ATOM 2208 N N . ARG A 1 287 ? -13.18 -29.109 8.445 1 96.75 287 ARG A N 1
ATOM 2209 C CA . ARG A 1 287 ? -13.898 -30.156 9.172 1 96.75 287 ARG A CA 1
ATOM 2210 C C . ARG A 1 287 ? -14.805 -29.547 10.242 1 96.75 287 ARG A C 1
ATOM 2212 O O . ARG A 1 287 ? -15.984 -29.891 10.328 1 96.75 287 ARG A O 1
ATOM 2219 N N . ARG A 1 288 ? -14.289 -28.641 10.961 1 96.75 288 ARG A N 1
ATOM 2220 C CA . ARG A 1 288 ? -15.031 -28.016 12.055 1 96.75 288 ARG A CA 1
ATOM 2221 C C . ARG A 1 288 ? -16.234 -27.25 11.523 1 96.75 288 ARG A C 1
ATOM 2223 O O . ARG A 1 288 ? -17.266 -27.156 12.203 1 96.75 288 ARG A O 1
ATOM 2230 N N . HIS A 1 289 ? -16.125 -26.781 10.328 1 97.25 289 HIS A N 1
ATOM 2231 C CA . HIS A 1 289 ? -17.203 -25.969 9.773 1 97.25 289 HIS A CA 1
ATOM 2232 C C . HIS A 1 289 ? -18.016 -26.766 8.758 1 97.25 289 HIS A C 1
ATOM 2234 O O . HIS A 1 289 ? -18.859 -26.203 8.055 1 97.25 289 HIS A O 1
ATOM 2240 N N . ASP A 1 290 ? -17.703 -28.047 8.539 1 96.19 290 ASP A N 1
ATOM 2241 C CA . ASP A 1 290 ? -18.438 -29 7.711 1 96.19 290 ASP A CA 1
ATOM 2242 C C . ASP A 1 290 ? -18.375 -28.609 6.234 1 96.19 290 ASP A C 1
ATOM 2244 O O . ASP A 1 290 ? -19.391 -28.625 5.539 1 96.19 290 ASP A O 1
ATOM 2248 N N . PHE A 1 291 ? -17.203 -28.125 5.832 1 96.75 291 PHE A N 1
ATOM 2249 C CA . PHE A 1 291 ? -16.938 -27.922 4.414 1 96.75 291 PHE A CA 1
ATOM 2250 C C . PHE A 1 291 ? -16.281 -29.141 3.801 1 96.75 291 PHE A C 1
ATOM 2252 O O . PHE A 1 291 ? -15.312 -29.672 4.344 1 96.75 291 PHE A O 1
ATOM 2259 N N . GLN A 1 292 ? -16.766 -29.594 2.662 1 95.62 292 GLN A N 1
ATOM 2260 C CA . GLN A 1 292 ? -16.281 -30.812 2.027 1 95.62 292 GLN A CA 1
ATOM 2261 C C . GLN A 1 292 ? -15.18 -30.516 1.008 1 95.62 292 GLN A C 1
ATOM 2263 O O . GLN A 1 292 ? -14.266 -31.312 0.809 1 95.62 292 GLN A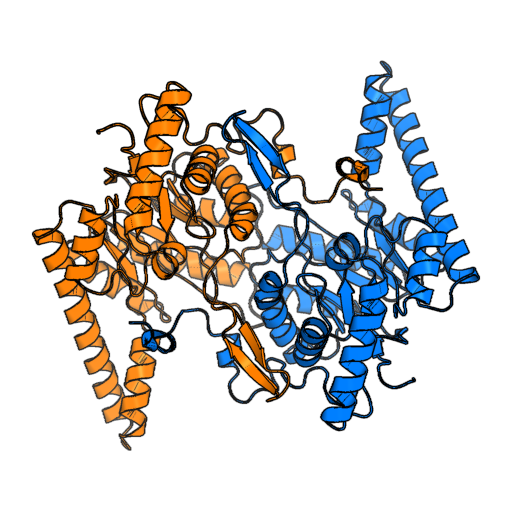 O 1
ATOM 2268 N N . THR A 1 293 ? -15.398 -29.375 0.347 1 95.75 293 THR A N 1
ATOM 2269 C CA . THR A 1 293 ? -14.422 -28.906 -0.626 1 95.75 293 THR A CA 1
ATOM 2270 C C . THR A 1 293 ? -14.117 -27.422 -0.428 1 95.75 293 THR A C 1
ATOM 2272 O O . THR A 1 293 ? -14.875 -26.719 0.239 1 95.75 293 THR A O 1
ATOM 2275 N N . THR A 1 294 ? -13.039 -27.016 -1.002 1 97.25 294 THR A N 1
ATOM 2276 C CA . THR A 1 294 ? -12.664 -25.609 -0.845 1 97.25 294 THR A CA 1
ATOM 2277 C C . THR A 1 294 ? -13.664 -24.703 -1.536 1 97.25 294 THR A C 1
ATOM 2279 O O . THR A 1 294 ? -13.852 -23.547 -1.13 1 97.25 294 THR A O 1
ATOM 2282 N N . ARG A 1 295 ? -14.344 -25.172 -2.518 1 95.31 295 ARG A N 1
ATOM 2283 C CA . ARG A 1 295 ? -15.352 -24.391 -3.236 1 95.31 295 ARG A CA 1
ATOM 2284 C C . ARG A 1 295 ? -16.516 -24.016 -2.322 1 95.31 295 ARG A C 1
ATOM 2286 O O . ARG A 1 295 ? -17.25 -23.062 -2.609 1 95.31 295 ARG A O 1
ATOM 2293 N N . ASP A 1 296 ? -16.641 -24.766 -1.307 1 96.31 296 ASP A N 1
ATOM 2294 C CA . ASP A 1 296 ? -17.75 -24.531 -0.39 1 96.31 296 ASP A CA 1
ATOM 2295 C C . ASP A 1 296 ? -17.625 -23.203 0.326 1 96.31 296 ASP A C 1
ATOM 2297 O O . ASP A 1 296 ? -18.609 -22.641 0.805 1 96.31 296 ASP A O 1
ATOM 2301 N N . PHE A 1 297 ? -16.328 -22.641 0.368 1 97.62 297 PHE A N 1
ATOM 2302 C CA . PHE A 1 297 ? -16.219 -21.453 1.211 1 97.62 297 PHE A CA 1
ATOM 2303 C C . PHE A 1 297 ? -15.43 -20.359 0.502 1 97.62 297 PHE A C 1
ATOM 2305 O O . PHE A 1 297 ? -15.422 -19.203 0.942 1 97.62 297 PHE A O 1
ATOM 2312 N N . ILE A 1 298 ? -14.727 -20.641 -0.557 1 98.12 298 ILE A N 1
ATOM 2313 C CA . ILE A 1 298 ? -13.977 -19.609 -1.271 1 98.12 298 ILE A CA 1
ATOM 2314 C C . ILE A 1 298 ? -14.93 -18.516 -1.741 1 98.12 298 ILE A C 1
ATOM 2316 O O . ILE A 1 298 ? -15.914 -18.797 -2.428 1 98.12 298 ILE A O 1
ATOM 2320 N N . GLY A 1 299 ? -14.688 -17.328 -1.337 1 98.06 299 GLY A N 1
ATOM 2321 C CA . GLY A 1 299 ? -15.469 -16.188 -1.789 1 98.06 299 GLY A CA 1
ATOM 2322 C C . GLY A 1 299 ? -16.734 -15.969 -0.977 1 98.06 299 GLY A C 1
ATOM 2323 O O . GLY A 1 299 ? -17.531 -15.078 -1.285 1 98.06 299 GLY A O 1
ATOM 2324 N N . ARG A 1 300 ? -16.922 -16.766 0.032 1 97.19 300 ARG A N 1
ATOM 2325 C CA . ARG A 1 300 ? -18.109 -16.609 0.862 1 97.19 300 ARG A CA 1
ATOM 2326 C C . ARG A 1 300 ? -18.156 -15.242 1.527 1 97.19 300 ARG A C 1
ATOM 2328 O O . ARG A 1 300 ? -19.234 -14.719 1.818 1 97.19 300 ARG A O 1
ATOM 2335 N N . MET A 1 301 ? -16.984 -14.664 1.735 1 96.88 301 MET A N 1
ATOM 2336 C CA . MET A 1 301 ? -16.891 -13.359 2.385 1 96.88 301 MET A CA 1
ATOM 2337 C C . MET A 1 301 ? -16.344 -12.312 1.422 1 96.88 301 MET A C 1
ATOM 2339 O O . MET A 1 301 ? -15.711 -11.344 1.845 1 96.88 301 MET A O 1
ATOM 2343 N N . ASN A 1 302 ? -16.516 -12.523 0.153 1 97.19 302 ASN A N 1
ATOM 2344 C CA . ASN A 1 302 ? -16.094 -11.477 -0.777 1 97.19 302 ASN A CA 1
ATOM 2345 C C . ASN A 1 302 ? -17.047 -10.273 -0.713 1 97.19 302 ASN A C 1
ATOM 2347 O O . ASN A 1 302 ? -17.984 -10.258 0.078 1 97.19 302 ASN A O 1
ATOM 2351 N N . ALA A 1 303 ? -16.797 -9.234 -1.472 1 94.94 303 ALA A N 1
ATOM 2352 C CA . ALA A 1 303 ? -17.5 -7.961 -1.345 1 94.94 303 ALA A CA 1
ATOM 2353 C C . ALA A 1 303 ? -18.938 -8.078 -1.824 1 94.94 303 ALA A C 1
ATOM 2355 O O . ALA A 1 303 ? -19.797 -7.281 -1.435 1 94.94 303 ALA A O 1
ATOM 2356 N N . LYS A 1 304 ? -19.25 -9.062 -2.629 1 94.31 304 LYS A N 1
ATOM 2357 C CA . LYS A 1 304 ? -20.594 -9.258 -3.156 1 94.31 304 LYS A CA 1
ATOM 2358 C C . LYS A 1 304 ? -21.438 -10.094 -2.199 1 94.31 304 LYS A C 1
ATOM 2360 O O . LYS A 1 304 ? -22.656 -9.914 -2.113 1 94.31 304 LYS A O 1
ATOM 2365 N N . ASN A 1 305 ? -20.812 -10.953 -1.486 1 93.19 305 ASN A N 1
ATOM 2366 C CA . ASN A 1 305 ? -21.531 -12 -0.767 1 93.19 305 ASN A CA 1
ATOM 2367 C C . ASN A 1 305 ? -21.781 -11.609 0.688 1 93.19 305 ASN A C 1
ATOM 2369 O O . ASN A 1 305 ? -22.469 -12.328 1.418 1 93.19 305 ASN A O 1
ATOM 2373 N N . ILE A 1 306 ? -21.266 -10.453 1.116 1 89.44 306 ILE A N 1
ATOM 2374 C CA . ILE A 1 306 ? -21.5 -10.047 2.498 1 89.44 306 ILE A CA 1
ATOM 2375 C C . ILE A 1 306 ? -22.719 -9.125 2.566 1 89.44 306 ILE A C 1
ATOM 2377 O O . ILE A 1 306 ? -23.062 -8.477 1.581 1 89.44 306 ILE A O 1
ATOM 2381 N N . PRO A 1 307 ? -23.312 -9.109 3.727 1 82.19 307 PRO A N 1
ATOM 2382 C CA . PRO A 1 307 ? -24.562 -8.359 3.855 1 82.19 307 PRO A CA 1
ATOM 2383 C C . PRO A 1 307 ? -24.359 -6.855 3.65 1 82.19 307 PRO A C 1
ATOM 2385 O O . PRO A 1 307 ? -25.234 -6.188 3.078 1 82.19 307 PRO A O 1
ATOM 2388 N N . ASN A 1 308 ? -23.25 -6.336 4.105 1 81.5 308 ASN A N 1
ATOM 2389 C CA . ASN A 1 308 ? -22.953 -4.914 4 1 81.5 308 ASN A CA 1
ATOM 2390 C C . ASN A 1 308 ? -21.594 -4.672 3.346 1 81.5 308 ASN A C 1
ATOM 2392 O O . ASN A 1 308 ? -20.562 -4.699 4.02 1 81.5 308 ASN A O 1
ATOM 2396 N N . PRO A 1 309 ? -21.641 -4.395 2.041 1 75.56 309 PRO A N 1
ATOM 2397 C CA . PRO A 1 309 ? -20.391 -4.207 1.318 1 75.56 309 PRO A CA 1
ATOM 2398 C C . PRO A 1 309 ? -19.547 -3.066 1.888 1 75.56 309 PRO A C 1
ATOM 2400 O O . PRO A 1 309 ? -18.344 -2.986 1.614 1 75.56 309 PRO A O 1
ATOM 2403 N N . MET A 1 310 ? -20.203 -2.279 2.703 1 75.19 310 MET A N 1
ATOM 2404 C CA . MET A 1 310 ? -19.516 -1.113 3.266 1 75.19 310 MET A CA 1
ATOM 2405 C C . MET A 1 310 ? -18.422 -1.536 4.238 1 75.19 310 MET A C 1
ATOM 2407 O O . MET A 1 310 ? -17.5 -0.765 4.516 1 75.19 310 MET A O 1
ATOM 2411 N N . LEU A 1 311 ? -18.516 -2.756 4.609 1 78.31 311 LEU A N 1
ATOM 2412 C CA . LEU A 1 311 ? -17.516 -3.244 5.559 1 78.31 311 LEU A CA 1
ATOM 2413 C C . LEU A 1 311 ? -16.141 -3.293 4.922 1 78.31 311 LEU A C 1
ATOM 2415 O O . LEU A 1 311 ? -15.133 -3.029 5.586 1 78.31 311 LEU A O 1
ATOM 2419 N N . TYR A 1 312 ? -16.156 -3.586 3.617 1 84.25 312 TYR A N 1
ATOM 2420 C CA . TYR A 1 312 ? -14.898 -3.559 2.895 1 84.25 312 TYR A CA 1
ATOM 2421 C C . TYR A 1 312 ? -14.547 -2.141 2.455 1 84.25 312 TYR A C 1
ATOM 2423 O O . TYR A 1 312 ? -13.398 -1.849 2.129 1 84.25 312 TYR A O 1
ATOM 2431 N N . GLU A 1 313 ? -15.57 -1.273 2.451 1 78.06 313 GLU A N 1
ATOM 2432 C CA . GLU A 1 313 ? -15.391 0.065 1.897 1 78.06 313 GLU A CA 1
ATOM 2433 C C . GLU A 1 313 ? -15.047 1.073 2.99 1 78.06 313 GLU A C 1
ATOM 2435 O O . GLU A 1 313 ? -14.711 2.225 2.697 1 78.06 313 GLU A O 1
ATOM 2440 N N . ARG A 1 314 ? -15.141 0.564 4.188 1 66.56 314 ARG A N 1
ATOM 2441 C CA . ARG A 1 314 ? -14.844 1.464 5.297 1 66.56 314 ARG A CA 1
ATOM 2442 C C . ARG A 1 314 ? -13.422 2.01 5.195 1 66.56 314 ARG A C 1
ATOM 2444 O O . ARG A 1 314 ? -12.453 1.244 5.188 1 66.56 314 ARG A O 1
ATOM 2451 N N . THR A 1 315 ? -13.328 3.262 4.965 1 59.75 315 THR A N 1
ATOM 2452 C CA . THR A 1 315 ? -12.031 3.869 4.691 1 59.75 315 THR A CA 1
ATOM 2453 C C . THR A 1 315 ? -11.539 4.66 5.902 1 59.75 315 THR A C 1
ATOM 2455 O O . THR A 1 315 ? -10.336 4.902 6.043 1 59.75 315 THR A O 1
ATOM 2458 N N . GLN A 1 316 ? -12.562 5.074 6.742 1 62.12 316 GLN A N 1
ATOM 2459 C CA . GLN A 1 316 ? -12.125 5.926 7.844 1 62.12 316 GLN A CA 1
ATOM 2460 C C . GLN A 1 316 ? -12.531 5.332 9.188 1 62.12 316 GLN A C 1
ATOM 2462 O O . GLN A 1 316 ? -13.43 4.484 9.258 1 62.12 316 GLN A O 1
ATOM 2467 N N . PHE A 1 317 ? -11.656 5.594 10.164 1 57.78 317 PHE A N 1
ATOM 2468 C CA . PHE A 1 317 ? -11.852 5.133 11.531 1 57.78 317 PHE A CA 1
ATOM 2469 C C . PHE A 1 317 ? -13.141 5.699 12.117 1 57.78 317 PHE A C 1
ATOM 2471 O O . PHE A 1 317 ? -13.344 6.914 12.125 1 57.78 317 PHE A O 1
ATOM 2478 N N . MET A 1 318 ? -14.203 5.141 11.695 1 51.28 318 MET A N 1
ATOM 2479 C CA . MET A 1 318 ? -15.484 5.633 12.195 1 51.28 318 MET A CA 1
ATOM 2480 C C . MET A 1 318 ? -15.594 5.438 13.703 1 51.28 318 MET A C 1
ATOM 2482 O O . MET A 1 318 ? -14.922 4.578 14.266 1 51.28 318 MET A O 1
ATOM 2486 N N . LYS A 1 319 ? -16.219 6.34 14.375 1 45.34 319 LYS A N 1
ATOM 2487 C CA . LYS A 1 319 ? -16.5 6.379 15.805 1 45.34 319 LYS A CA 1
ATOM 2488 C C . LYS A 1 319 ? -16.688 4.969 16.359 1 45.34 319 LYS A C 1
ATOM 2490 O O . LYS A 1 319 ? -16.953 4.801 17.562 1 45.34 319 LYS A O 1
ATOM 2495 N N . TYR A 1 320 ? -16.656 4.023 15.625 1 38.53 320 TYR A N 1
ATOM 2496 C CA . TYR A 1 320 ? -16.938 2.865 16.453 1 38.53 320 TYR A CA 1
ATOM 2497 C C . TYR A 1 320 ? -15.852 2.664 17.516 1 38.53 320 TYR A C 1
ATOM 2499 O O . TYR A 1 320 ? -16.047 1.941 18.484 1 38.53 320 TYR A O 1
ATOM 2507 N N . TYR A 1 321 ? -14.578 2.799 17.094 1 36.44 321 TYR A N 1
ATOM 2508 C CA . TYR A 1 321 ? -13.625 2.445 18.141 1 36.44 321 TYR A CA 1
ATOM 2509 C C . TYR A 1 321 ? -13.641 3.473 19.266 1 36.44 321 TYR A C 1
ATOM 2511 O O . TYR A 1 321 ? -12.672 3.588 20.016 1 36.44 321 TYR A O 1
ATOM 2519 N N . SER A 1 322 ? -14.359 4.43 19.188 1 34.72 322 SER A N 1
ATOM 2520 C CA . SER A 1 322 ? -14.414 5.316 20.344 1 34.72 322 SER A CA 1
ATOM 2521 C C . SER A 1 322 ? -14.602 4.527 21.641 1 34.72 322 SER A C 1
ATOM 2523 O O . SER A 1 322 ? -14.758 5.113 22.703 1 34.72 322 SER A O 1
ATOM 2525 N N . ASN A 1 323 ? -14.93 3.34 21.531 1 35.72 323 ASN A N 1
ATOM 2526 C CA . ASN A 1 323 ? -14.852 2.883 22.906 1 35.72 323 ASN A CA 1
ATOM 2527 C C . ASN A 1 323 ? -13.484 3.176 23.516 1 35.72 323 ASN A C 1
ATOM 2529 O O . ASN A 1 323 ? -13.211 2.77 24.641 1 35.72 323 ASN A O 1
ATOM 2533 N N . HIS A 1 324 ? -12.578 3.449 22.734 1 33.22 324 HIS A N 1
ATOM 2534 C CA . HIS A 1 324 ? -11.328 3.848 23.375 1 33.22 324 HIS A CA 1
ATOM 2535 C C . HIS A 1 324 ? -11.305 5.348 23.656 1 33.22 324 HIS A C 1
ATOM 2537 O O . HIS A 1 324 ? -10.25 5.906 23.969 1 33.22 324 HIS A O 1
ATOM 2543 N N . GLU A 1 325 ? -12.109 6.191 23.219 1 29.81 325 GLU A N 1
ATOM 2544 C CA . GLU A 1 325 ? -12.172 7.484 23.891 1 29.81 325 GLU A CA 1
ATOM 2545 C C . GLU A 1 325 ? -12.578 7.32 25.359 1 29.81 325 GLU A C 1
ATOM 2547 O O . GLU A 1 325 ? -13.453 6.512 25.672 1 29.81 325 GLU A O 1
ATOM 2552 N N . MET B 1 1 ? 17.078 24.812 23.016 1 41.06 1 MET B N 1
ATOM 2553 C CA . MET B 1 1 ? 15.727 24.266 23 1 41.06 1 MET B CA 1
ATOM 2554 C C . MET B 1 1 ? 15.164 24.266 21.578 1 41.06 1 MET B C 1
ATOM 2556 O O . MET B 1 1 ? 14.359 23.391 21.234 1 41.06 1 MET B O 1
ATOM 2560 N N . GLU B 1 2 ? 15.633 25.375 20.781 1 60.59 2 GLU B N 1
ATOM 2561 C CA . GLU B 1 2 ? 15.281 26.047 19.531 1 60.59 2 GLU B CA 1
ATOM 2562 C C . GLU B 1 2 ? 15.742 25.219 18.328 1 60.59 2 GLU B C 1
ATOM 2564 O O . GLU B 1 2 ? 15.273 25.438 17.203 1 60.59 2 GLU B O 1
ATOM 2569 N N . ARG B 1 3 ? 16.219 23.938 18.594 1 79.81 3 ARG B N 1
ATOM 2570 C CA . ARG B 1 3 ? 17.062 23.422 17.531 1 79.81 3 ARG B CA 1
ATOM 2571 C C . ARG B 1 3 ? 16.266 22.547 16.578 1 79.81 3 ARG B C 1
ATOM 2573 O O . ARG B 1 3 ? 16.609 22.406 15.406 1 79.81 3 ARG B O 1
ATOM 2580 N N . ILE B 1 4 ? 15.047 22.188 17.047 1 96.06 4 ILE B N 1
ATOM 2581 C CA . ILE B 1 4 ? 14.438 21.219 16.156 1 96.06 4 ILE B CA 1
ATOM 2582 C C . ILE B 1 4 ? 13.234 21.844 15.445 1 96.06 4 ILE B C 1
ATOM 2584 O O . ILE B 1 4 ? 12.367 21.125 14.938 1 96.06 4 ILE B O 1
ATOM 2588 N N . LYS B 1 5 ? 13.25 23.234 15.508 1 97 5 LYS B N 1
ATOM 2589 C CA . LYS B 1 5 ? 12.219 23.953 14.773 1 97 5 LYS B CA 1
ATOM 2590 C C . LYS B 1 5 ? 12.242 23.609 13.289 1 97 5 LYS B C 1
ATOM 2592 O O . LYS B 1 5 ? 13.305 23.344 12.727 1 97 5 LYS B O 1
ATOM 2597 N N . THR B 1 6 ? 11.039 23.594 12.711 1 97.5 6 THR B N 1
ATOM 2598 C CA . THR B 1 6 ? 10.93 23.344 11.273 1 97.5 6 THR B CA 1
ATOM 2599 C C . THR B 1 6 ? 9.828 24.203 10.664 1 97.5 6 THR B C 1
ATOM 2601 O O . THR B 1 6 ? 9.109 24.906 11.375 1 97.5 6 THR B O 1
ATOM 2604 N N . LYS B 1 7 ? 9.844 24.297 9.391 1 97.81 7 LYS B N 1
ATOM 2605 C CA . LYS B 1 7 ? 8.781 24.969 8.641 1 97.81 7 LYS B CA 1
ATOM 2606 C C . LYS B 1 7 ? 7.941 23.953 7.871 1 97.81 7 LYS B C 1
ATOM 2608 O O . LYS B 1 7 ? 8.477 23.031 7.254 1 97.81 7 LYS B O 1
ATOM 2613 N N . TYR B 1 8 ? 6.676 24.078 8.047 1 98.56 8 TYR B N 1
ATOM 2614 C CA . TYR B 1 8 ? 5.707 23.25 7.348 1 98.56 8 TYR B CA 1
ATOM 2615 C C . TYR B 1 8 ? 4.508 24.062 6.891 1 98.56 8 TYR B C 1
ATOM 2617 O O . TYR B 1 8 ? 3.867 24.75 7.695 1 98.56 8 TYR B O 1
ATOM 2625 N N . LEU B 1 9 ? 4.215 24.062 5.555 1 98.75 9 LEU B N 1
ATOM 2626 C CA . LEU B 1 9 ? 3.121 24.812 4.938 1 98.75 9 LEU B CA 1
ATOM 2627 C C . LEU B 1 9 ? 3.307 26.312 5.137 1 98.75 9 LEU B C 1
ATOM 2629 O O . LEU B 1 9 ? 2.326 27.047 5.238 1 98.75 9 LEU B O 1
ATOM 2633 N N . GLY B 1 10 ? 4.52 26.734 5.348 1 97.75 10 GLY B N 1
ATOM 2634 C CA . GLY B 1 10 ? 4.805 28.125 5.625 1 97.75 10 GLY B CA 1
ATOM 2635 C C . GLY B 1 10 ? 4.664 28.484 7.094 1 97.75 10 GLY B C 1
ATOM 2636 O O . GLY B 1 10 ? 4.93 29.625 7.492 1 97.75 10 GLY B O 1
ATOM 2637 N N . LEU B 1 11 ? 4.312 27.547 7.902 1 98.38 11 LEU B N 1
ATOM 2638 C CA . LEU B 1 11 ? 4.148 27.75 9.336 1 98.38 11 LEU B CA 1
ATOM 2639 C C . LEU B 1 11 ? 5.426 27.391 10.086 1 98.38 11 LEU B C 1
ATOM 2641 O O . LEU B 1 11 ? 6.094 26.406 9.75 1 98.38 11 LEU B O 1
ATOM 2645 N N . GLU B 1 12 ? 5.773 28.156 11.07 1 97.62 12 GLU B N 1
ATOM 2646 C CA . GLU B 1 12 ? 6.887 27.812 11.953 1 97.62 12 GLU B CA 1
ATOM 2647 C C . GLU B 1 12 ? 6.453 26.859 13.055 1 97.62 12 GLU B C 1
ATOM 2649 O O . GLU B 1 12 ? 5.539 27.156 13.82 1 97.62 12 GLU B O 1
ATOM 2654 N N . LEU B 1 13 ? 7.082 25.719 13.094 1 98.25 13 LEU B N 1
ATOM 2655 C CA . LEU B 1 13 ? 6.793 24.734 14.125 1 98.25 13 LEU B CA 1
ATOM 2656 C C . LEU B 1 13 ? 7.945 24.625 15.117 1 98.25 13 LEU B C 1
ATOM 2658 O O . LEU B 1 13 ? 9.109 24.578 14.719 1 98.25 13 LEU B O 1
ATOM 2662 N N . LYS B 1 14 ? 7.609 24.531 16.359 1 96.88 14 LYS B N 1
ATOM 2663 C CA . LYS B 1 14 ? 8.633 24.391 17.391 1 96.88 14 LYS B CA 1
ATOM 2664 C C . LYS B 1 14 ? 9.234 22.984 17.375 1 96.88 14 LYS B C 1
ATOM 2666 O O . LYS B 1 14 ? 10.281 22.75 17.984 1 96.88 14 LYS B O 1
ATOM 2671 N N . SER B 1 15 ? 8.539 22.062 16.75 1 97.38 15 SER B N 1
ATOM 2672 C CA . SER B 1 15 ? 8.922 20.656 16.641 1 97.38 15 SER B CA 1
ATOM 2673 C C . SER B 1 15 ? 8.422 20.047 15.328 1 97.38 15 SER B C 1
ATOM 2675 O O . SER B 1 15 ? 7.387 20.453 14.805 1 97.38 15 SER B O 1
ATOM 2677 N N . PRO B 1 16 ? 9.203 19.078 14.797 1 98.56 16 PRO B N 1
ATOM 2678 C CA . PRO B 1 16 ? 8.719 18.438 13.57 1 98.56 16 PRO B CA 1
ATOM 2679 C C . PRO B 1 16 ? 7.602 17.422 13.844 1 98.56 16 PRO B C 1
ATOM 2681 O O . PRO B 1 16 ? 7.051 16.844 12.906 1 98.56 16 PRO B O 1
ATOM 2684 N N . VAL B 1 17 ? 7.23 17.203 15.078 1 98.88 17 VAL B N 1
ATOM 2685 C CA . VAL B 1 17 ? 6.238 16.188 15.422 1 98.88 17 VAL B CA 1
ATOM 2686 C C . VAL B 1 17 ? 4.859 16.828 15.539 1 98.88 17 VAL B C 1
ATOM 2688 O O . VAL B 1 17 ? 4.648 17.703 16.375 1 98.88 17 VAL B O 1
ATOM 2691 N N . ILE B 1 18 ? 3.969 16.406 14.68 1 98.88 18 ILE B N 1
ATOM 2692 C CA . ILE B 1 18 ? 2.59 16.875 14.641 1 98.88 18 ILE B CA 1
ATOM 2693 C C . ILE B 1 18 ? 1.653 15.773 15.133 1 98.88 18 ILE B C 1
ATOM 2695 O O . ILE B 1 18 ? 1.801 14.609 14.758 1 98.88 18 ILE B O 1
ATOM 2699 N N . LEU B 1 19 ? 0.774 16.141 16.062 1 98.75 19 LEU B N 1
ATOM 2700 C CA . LEU B 1 19 ? -0.281 15.188 16.391 1 98.75 19 LEU B CA 1
ATOM 2701 C C . LEU B 1 19 ? -1.334 15.133 15.297 1 98.75 19 LEU B C 1
ATOM 2703 O O . LEU B 1 19 ? -1.968 16.141 14.984 1 98.75 19 LEU B O 1
ATOM 2707 N N . SER B 1 20 ? -1.469 13.953 14.719 1 97.19 20 SER B N 1
ATOM 2708 C CA . SER B 1 20 ? -2.275 13.758 13.523 1 97.19 20 SER B CA 1
ATOM 2709 C C . SER B 1 20 ? -3.766 13.797 13.852 1 97.19 20 SER B C 1
ATOM 2711 O O . SER B 1 20 ? -4.16 13.617 15 1 97.19 20 SER B O 1
ATOM 2713 N N . SER B 1 21 ? -4.559 14.008 12.789 1 93.94 21 SER B N 1
ATOM 2714 C CA . SER B 1 21 ? -6.012 13.961 12.906 1 93.94 21 SER B CA 1
ATOM 2715 C C . SER B 1 21 ? -6.48 12.617 13.453 1 93.94 21 SER B C 1
ATOM 2717 O O . SER B 1 21 ? -6.258 11.578 12.828 1 93.94 21 SER B O 1
ATOM 2719 N N . SER B 1 22 ? -7.062 12.617 14.602 1 90.25 22 SER B N 1
ATOM 2720 C CA . SER B 1 22 ? -7.613 11.453 15.297 1 90.25 22 SER B CA 1
ATOM 2721 C C . SER B 1 22 ? -8.461 11.875 16.484 1 90.25 22 SER B C 1
ATOM 2723 O O . SER B 1 22 ? -8.68 13.07 16.719 1 90.25 22 SER B O 1
ATOM 2725 N N . GLY B 1 23 ? -8.969 10.898 17.219 1 88.44 23 GLY B N 1
ATOM 2726 C CA . GLY B 1 23 ? -9.672 11.203 18.453 1 88.44 23 GLY B CA 1
ATOM 2727 C C . GLY B 1 23 ? -8.812 11.953 19.453 1 88.44 23 GLY B C 1
ATOM 2728 O O . GLY B 1 23 ? -9.336 12.625 20.344 1 88.44 23 GLY B O 1
ATOM 2729 N N . LEU B 1 24 ? -7.566 11.984 19.266 1 92.5 24 LEU B N 1
ATOM 2730 C CA . LEU B 1 24 ? -6.602 12.609 20.172 1 92.5 24 LEU B CA 1
ATOM 2731 C C . LEU B 1 24 ? -6.637 14.125 20.031 1 92.5 24 LEU B C 1
ATOM 2733 O O . LEU B 1 24 ? -6.086 14.836 20.875 1 92.5 24 LEU B O 1
ATOM 2737 N N . THR B 1 25 ? -7.273 14.594 19 1 95.81 25 THR B N 1
ATOM 2738 C CA . THR B 1 25 ? -7.312 16.031 18.766 1 95.81 25 THR B CA 1
ATOM 2739 C C . THR B 1 25 ? -8.758 16.531 18.688 1 95.81 25 THR B C 1
ATOM 2741 O O . THR B 1 25 ? -9.039 17.516 18 1 95.81 25 THR B O 1
ATOM 2744 N N . SER B 1 26 ? -9.641 15.891 19.406 1 91.56 26 SER B N 1
ATOM 2745 C CA . SER B 1 26 ? -11.07 16.156 19.266 1 91.56 26 SER B CA 1
ATOM 2746 C C . SER B 1 26 ? -11.547 17.141 20.312 1 91.56 26 SER B C 1
ATOM 2748 O O . SER B 1 26 ? -12.672 17.656 20.234 1 91.56 26 SER B O 1
ATOM 2750 N N . THR B 1 27 ? -10.695 17.453 21.344 1 94.75 27 THR B N 1
ATOM 2751 C CA . THR B 1 27 ? -11.094 18.391 22.391 1 94.75 27 THR B CA 1
ATOM 2752 C C . THR B 1 27 ? -9.977 19.391 22.672 1 94.75 27 THR B C 1
ATOM 2754 O O . THR B 1 27 ? -8.805 19.109 22.406 1 94.75 27 THR B O 1
ATOM 2757 N N . LEU B 1 28 ? -10.391 20.5 23.25 1 97.81 28 LEU B N 1
ATOM 2758 C CA . LEU B 1 28 ? -9.438 21.547 23.594 1 97.81 28 LEU B CA 1
ATOM 2759 C C . LEU B 1 28 ? -8.398 21.031 24.594 1 97.81 28 LEU B C 1
ATOM 2761 O O . LEU B 1 28 ? -7.207 21.297 24.453 1 97.81 28 LEU B O 1
ATOM 2765 N N . GLN B 1 29 ? -8.82 20.281 25.547 1 98.12 29 GLN B N 1
ATOM 2766 C CA . GLN B 1 29 ? -7.898 19.781 26.562 1 98.12 29 GLN B CA 1
ATOM 2767 C C . GLN B 1 29 ? -6.836 18.875 25.938 1 98.12 29 GLN B C 1
ATOM 2769 O O . GLN B 1 29 ? -5.656 18.953 26.281 1 98.12 29 GLN B O 1
ATOM 2774 N N . ARG B 1 30 ? -7.219 18.031 25.062 1 97.19 30 ARG B N 1
ATOM 2775 C CA . ARG B 1 30 ? -6.289 17.141 24.391 1 97.19 30 ARG B CA 1
ATOM 2776 C C . ARG B 1 30 ? -5.27 17.922 23.562 1 97.19 30 ARG B C 1
ATOM 2778 O O . ARG B 1 30 ? -4.098 17.531 23.484 1 97.19 30 ARG B O 1
ATOM 2785 N N . ILE B 1 31 ? -5.758 18.938 22.984 1 98.5 31 ILE B N 1
ATOM 2786 C CA . ILE B 1 31 ? -4.887 19.781 22.188 1 98.5 31 ILE B CA 1
ATOM 2787 C C . ILE B 1 31 ? -3.867 20.469 23.078 1 98.5 31 ILE B C 1
ATOM 2789 O O . ILE B 1 31 ? -2.674 20.5 22.781 1 98.5 31 ILE B O 1
ATOM 2793 N N . LYS B 1 32 ? -4.332 21 24.172 1 98.69 32 LYS B N 1
ATOM 2794 C CA . LYS B 1 32 ? -3.439 21.625 25.156 1 98.69 32 LYS B CA 1
ATOM 2795 C C . LYS B 1 32 ? -2.412 20.641 25.672 1 98.69 32 LYS B C 1
ATOM 2797 O O . LYS B 1 32 ? -1.239 20.969 25.844 1 98.69 32 LYS B O 1
ATOM 2802 N N . ASP B 1 33 ? -2.881 19.438 25.922 1 98.62 33 ASP B N 1
ATOM 2803 C CA . ASP B 1 33 ? -1.99 18.391 26.406 1 98.62 33 ASP B CA 1
ATOM 2804 C C . ASP B 1 33 ? -0.925 18.047 25.359 1 98.62 33 ASP B C 1
ATOM 2806 O O . ASP B 1 33 ? 0.227 17.781 25.719 1 98.62 33 ASP B O 1
ATOM 2810 N N . ALA B 1 34 ? -1.324 18 24.125 1 98.69 34 ALA B N 1
ATOM 2811 C CA . ALA B 1 34 ? -0.379 17.734 23.047 1 98.69 34 ALA B CA 1
ATOM 2812 C C . ALA B 1 34 ? 0.687 18.828 22.969 1 98.69 34 ALA B C 1
ATOM 2814 O O . ALA B 1 34 ? 1.874 18.531 22.797 1 98.69 34 ALA B O 1
ATOM 2815 N N . GLU B 1 35 ? 0.265 20.062 23.062 1 98.56 35 GLU B N 1
ATOM 2816 C CA . GLU B 1 35 ? 1.207 21.172 23.078 1 98.56 35 GLU B CA 1
ATOM 2817 C C . GLU B 1 35 ? 2.18 21.062 24.25 1 98.56 35 GLU B C 1
ATOM 2819 O O . GLU B 1 35 ? 3.387 21.234 24.078 1 98.56 35 GLU B O 1
ATOM 2824 N N . ALA B 1 36 ? 1.618 20.75 25.375 1 98.5 36 ALA B N 1
ATOM 2825 C CA . ALA B 1 36 ? 2.445 20.609 26.578 1 98.5 36 ALA B CA 1
ATOM 2826 C C . ALA B 1 36 ? 3.459 19.484 26.406 1 98.5 36 ALA B C 1
ATOM 2828 O O . ALA B 1 36 ? 4.574 19.562 26.938 1 98.5 36 ALA B O 1
ATOM 2829 N N . ALA B 1 37 ? 3.088 18.469 25.656 1 98.56 37 ALA B N 1
ATOM 2830 C CA . ALA B 1 37 ? 3.949 17.312 25.438 1 98.56 37 ALA B CA 1
ATOM 2831 C C . ALA B 1 37 ? 5.039 17.625 24.406 1 98.56 37 ALA B C 1
ATOM 2833 O O . ALA B 1 37 ? 5.98 16.844 24.234 1 98.56 37 ALA B O 1
ATOM 2834 N N . GLY B 1 38 ? 4.883 18.734 23.703 1 98.38 38 GLY B N 1
ATOM 2835 C CA . GLY B 1 38 ? 5.945 19.156 22.812 1 98.38 38 GLY B CA 1
ATOM 2836 C C . GLY B 1 38 ? 5.562 19.094 21.344 1 98.38 38 GLY B C 1
ATOM 2837 O O . GLY B 1 38 ? 6.422 19.188 20.469 1 98.38 38 GLY B O 1
ATOM 2838 N N . ALA B 1 39 ? 4.289 18.906 21 1 98.75 39 ALA B N 1
ATOM 2839 C CA . ALA B 1 39 ? 3.848 18.875 19.609 1 98.75 39 ALA B CA 1
ATOM 2840 C C . ALA B 1 39 ? 4.121 20.203 18.922 1 98.75 39 ALA B C 1
ATOM 2842 O O . ALA B 1 39 ? 3.93 21.281 19.516 1 98.75 39 ALA B O 1
ATOM 2843 N N . GLY B 1 40 ? 4.617 20.125 17.688 1 98.62 40 GLY B N 1
ATOM 2844 C CA . GLY B 1 40 ? 4.855 21.328 16.906 1 98.62 40 GLY B CA 1
ATOM 2845 C C . GLY B 1 40 ? 3.592 21.906 16.297 1 98.62 40 GLY B C 1
ATOM 2846 O O . GLY B 1 40 ? 3.545 23.094 15.961 1 98.62 40 GLY B O 1
ATOM 2847 N N . ALA B 1 41 ? 2.6 21.109 16.094 1 98.88 41 ALA B N 1
ATOM 2848 C CA . ALA B 1 41 ? 1.269 21.438 15.586 1 98.88 41 ALA B CA 1
ATOM 2849 C C . ALA B 1 41 ? 0.284 20.312 15.852 1 98.88 41 ALA B C 1
ATOM 2851 O O . ALA B 1 41 ? 0.679 19.234 16.312 1 98.88 41 ALA B O 1
ATOM 2852 N N . VAL B 1 42 ? -0.978 20.562 15.688 1 98.75 42 VAL B N 1
ATOM 2853 C CA . VAL B 1 42 ? -2 19.516 15.727 1 98.75 42 VAL B CA 1
ATOM 2854 C C . VAL B 1 42 ? -2.873 19.594 14.477 1 98.75 42 VAL B C 1
ATOM 2856 O O . VAL B 1 42 ? -3.109 20.688 13.945 1 98.75 42 VAL B O 1
ATOM 2859 N N . VAL B 1 43 ? -3.223 18.469 13.93 1 98.5 43 VAL B N 1
ATOM 2860 C CA . VAL B 1 43 ? -4.293 18.359 12.938 1 98.5 43 VAL B CA 1
ATOM 2861 C C . VAL B 1 43 ? -5.582 17.906 13.625 1 98.5 43 VAL B C 1
ATOM 2863 O O . VAL B 1 43 ? -5.633 16.828 14.219 1 98.5 43 VAL B O 1
ATOM 2866 N N . LEU B 1 44 ? -6.605 18.719 13.531 1 96.75 44 LEU B N 1
ATOM 2867 C CA . LEU B 1 44 ? -7.852 18.438 14.242 1 96.75 44 LEU B CA 1
ATOM 2868 C C . LEU B 1 44 ? -8.57 17.25 13.617 1 96.75 44 LEU B C 1
ATOM 2870 O O . LEU B 1 44 ? -8.414 16.969 12.43 1 96.75 44 LEU B O 1
ATOM 2874 N N . LYS B 1 45 ? -9.312 16.594 14.492 1 91.25 45 LYS B N 1
ATOM 2875 C CA . LYS B 1 45 ? -10.148 15.516 13.992 1 91.25 45 LYS B CA 1
ATOM 2876 C C . LYS B 1 45 ? -11.008 15.984 12.828 1 91.25 45 LYS B C 1
ATOM 2878 O O . LYS B 1 45 ? -11.68 17.016 12.914 1 91.25 45 LYS B O 1
ATOM 2883 N N . SER B 1 46 ? -10.969 15.188 11.758 1 86.88 46 SER B N 1
ATOM 2884 C CA . SER B 1 46 ? -11.664 15.586 10.539 1 86.88 46 SER B CA 1
ATOM 2885 C C . SER B 1 46 ? -13.18 15.609 10.758 1 86.88 46 SER B C 1
ATOM 2887 O O . SER B 1 46 ? -13.727 14.742 11.438 1 86.88 46 SER B O 1
ATOM 2889 N N . ILE B 1 47 ? -13.719 16.625 10.32 1 77.19 47 ILE B N 1
ATOM 2890 C CA . ILE B 1 47 ? -15.172 16.641 10.305 1 77.19 47 ILE B CA 1
ATOM 2891 C C . ILE B 1 47 ? -15.695 15.852 9.109 1 77.19 47 ILE B C 1
ATOM 2893 O O . ILE B 1 47 ? -15.164 15.953 8.008 1 77.19 47 ILE B O 1
ATOM 2897 N N . PHE B 1 48 ? -16.25 14.57 9.422 1 64.69 48 PHE B N 1
ATOM 2898 C CA . PHE B 1 48 ? -16.656 13.609 8.398 1 64.69 48 PHE B CA 1
ATOM 2899 C C . PHE B 1 48 ? -18.109 13.797 8.023 1 64.69 48 PHE B C 1
ATOM 2901 O O . PHE B 1 48 ? -18.984 13.844 8.898 1 64.69 48 PHE B O 1
ATOM 2908 N N . GLU B 1 49 ? -18.359 14.07 6.746 1 56.38 49 GLU B N 1
ATOM 2909 C CA . GLU B 1 49 ? -19.766 14.055 6.355 1 56.38 49 GLU B CA 1
ATOM 2910 C C . GLU B 1 49 ? -20.391 12.688 6.609 1 56.38 49 GLU B C 1
ATOM 2912 O O . GLU B 1 49 ? -21.547 12.594 7.043 1 56.38 49 GLU B O 1
ATOM 2917 N N . GLU B 1 50 ? -19.625 11.633 6.426 1 54.69 50 GLU B N 1
ATOM 2918 C CA . GLU B 1 50 ? -20.219 10.32 6.609 1 54.69 50 GLU B CA 1
ATOM 2919 C C . GLU B 1 50 ? -20.656 10.109 8.055 1 54.69 50 GLU B C 1
ATOM 2921 O O . GLU B 1 50 ? -21.719 9.523 8.32 1 54.69 50 GLU B O 1
ATOM 2926 N N . GLN B 1 51 ? -19.859 10.406 8.945 1 54 51 GLN B N 1
ATOM 2927 C CA . GLN B 1 51 ? -20.219 10.289 10.352 1 54 51 GLN B CA 1
ATOM 2928 C C . GLN B 1 51 ? -21.469 11.102 10.672 1 54 51 GLN B C 1
ATOM 2930 O O . GLN B 1 51 ? -22.359 10.625 11.375 1 54 51 GLN B O 1
ATOM 2935 N N . ILE B 1 52 ? -21.484 12.211 10 1 52.5 52 ILE B N 1
ATOM 2936 C CA . ILE B 1 52 ? -22.641 13.07 10.219 1 52.5 52 ILE B CA 1
ATOM 2937 C C . ILE B 1 52 ? -23.891 12.406 9.617 1 52.5 52 ILE B C 1
ATOM 2939 O O . ILE B 1 52 ? -24.953 12.406 10.234 1 52.5 52 ILE B O 1
ATOM 2943 N N . MET B 1 53 ? -23.578 11.703 8.562 1 55.12 53 MET B N 1
ATOM 2944 C CA . MET B 1 53 ? -24.703 11.062 7.906 1 55.12 53 MET B CA 1
ATOM 2945 C C . MET B 1 53 ? -25.141 9.82 8.672 1 55.12 53 MET B C 1
ATOM 2947 O O . MET B 1 53 ? -26.344 9.516 8.742 1 55.12 53 MET B O 1
ATOM 2951 N N . SER B 1 54 ? -24.172 9.117 9.172 1 55.78 54 SER B N 1
ATOM 2952 C CA . SER B 1 54 ? -24.531 7.934 9.953 1 55.78 54 SER B CA 1
ATOM 2953 C C . SER B 1 54 ? -25.266 8.312 11.234 1 55.78 54 SER B C 1
ATOM 2955 O O . SER B 1 54 ? -26.219 7.648 11.625 1 55.78 54 SER B O 1
ATOM 2957 N N . GLU B 1 55 ? -24.797 9.297 11.852 1 53.34 55 GLU B N 1
ATOM 2958 C CA . GLU B 1 55 ? -25.469 9.805 13.047 1 53.34 55 GLU B CA 1
ATOM 2959 C C . GLU B 1 55 ? -26.906 10.242 12.734 1 53.34 55 GLU B C 1
ATOM 2961 O O . GLU B 1 55 ? -27.812 10 13.523 1 53.34 55 GLU B O 1
ATOM 2966 N N . VAL B 1 56 ? -27.016 10.727 11.562 1 49.38 56 VAL B N 1
ATOM 2967 C CA . VAL B 1 56 ? -28.344 11.172 11.125 1 49.38 56 VAL B CA 1
ATOM 2968 C C . VAL B 1 56 ? -29.219 9.961 10.828 1 49.38 56 VAL B C 1
ATOM 2970 O O . VAL B 1 56 ? -30.391 9.93 11.188 1 49.38 56 VAL B O 1
ATOM 2973 N N . ALA B 1 57 ? -28.453 8.992 10.188 1 53.47 57 ALA B N 1
ATOM 2974 C CA . ALA B 1 57 ? -29.234 7.809 9.859 1 53.47 57 ALA B CA 1
ATOM 2975 C C . ALA B 1 57 ? -29.703 7.09 11.125 1 53.47 57 ALA B C 1
ATOM 2977 O O . ALA B 1 57 ? -30.797 6.531 11.164 1 53.47 57 ALA B O 1
ATOM 2978 N N . HIS B 1 58 ? -28.938 7.043 12.094 1 52.69 58 HIS B N 1
ATOM 2979 C CA . HIS B 1 58 ? -29.344 6.5 13.383 1 52.69 58 HIS B CA 1
ATOM 2980 C C . HIS B 1 58 ? -30.484 7.305 13.984 1 52.69 58 HIS B C 1
ATOM 2982 O O . HIS B 1 58 ? -31.359 6.75 14.656 1 52.69 58 HIS B O 1
ATOM 2988 N N . VAL B 1 59 ? -30.516 8.57 13.617 1 50.19 59 VAL B N 1
ATOM 2989 C CA . VAL B 1 59 ? -31.594 9.406 14.125 1 50.19 59 VAL B CA 1
ATOM 2990 C C . VAL B 1 59 ? -32.844 9.195 13.266 1 50.19 59 VAL B C 1
ATOM 2992 O O . VAL B 1 59 ? -33.969 9.234 13.781 1 50.19 59 VAL B O 1
ATOM 2995 N N . ASP B 1 60 ? -32.531 8.883 11.969 1 49 60 ASP B N 1
ATOM 2996 C CA . ASP B 1 60 ? -33.656 8.742 11.047 1 49 60 ASP B CA 1
ATOM 2997 C C . ASP B 1 60 ? -34.375 7.414 11.258 1 49 60 ASP B C 1
ATOM 2999 O O . ASP B 1 60 ? -35.531 7.262 10.859 1 49 60 ASP B O 1
ATOM 3003 N N . SER B 1 61 ? -33.625 6.379 11.555 1 48.72 61 SER B N 1
ATOM 3004 C CA . SER B 1 61 ? -34.344 5.145 11.805 1 48.72 61 SER B CA 1
ATOM 3005 C C . SER B 1 61 ? -35.531 5.383 12.758 1 48.72 61 SER B C 1
ATOM 3007 O O . SER B 1 61 ? -36.406 4.535 12.883 1 48.72 61 SER B O 1
ATOM 3009 N N . TYR B 1 62 ? -35.438 6.504 13.336 1 42.16 62 TYR B N 1
ATOM 3010 C CA . TYR B 1 62 ? -36.531 6.773 14.25 1 42.16 62 TYR B CA 1
ATOM 3011 C C . TYR B 1 62 ? -37.625 7.578 13.57 1 42.16 62 TYR B C 1
ATOM 3013 O O . TYR B 1 62 ? -38.719 7.75 14.117 1 42.16 62 TYR B O 1
ATOM 3021 N N . SER B 1 63 ? -37.219 8.242 12.477 1 44.75 63 SER B N 1
ATOM 3022 C CA . SER B 1 63 ? -38.312 9.102 12.016 1 44.75 63 SER B CA 1
ATOM 3023 C C . SER B 1 63 ? -38.906 8.57 10.727 1 44.75 63 SER B C 1
ATOM 3025 O O . SER B 1 63 ? -38.188 8.219 9.789 1 44.75 63 SER B O 1
ATOM 3027 N N . ASP B 1 64 ? -40.031 8.109 10.664 1 46.69 64 ASP B N 1
ATOM 3028 C CA . ASP B 1 64 ? -40.969 7.688 9.641 1 46.69 64 ASP B CA 1
ATOM 3029 C C . ASP B 1 64 ? -41.156 8.758 8.57 1 46.69 64 ASP B C 1
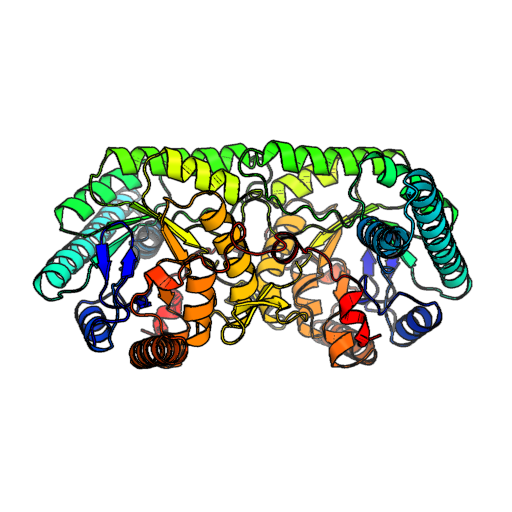ATOM 3031 O O . ASP B 1 64 ? -41.906 8.586 7.621 1 46.69 64 ASP B O 1
ATOM 3035 N N . TYR B 1 65 ? -40.719 9.992 8.688 1 49.28 65 TYR B N 1
ATOM 3036 C CA . TYR B 1 65 ? -41 11.008 7.684 1 49.28 65 TYR B CA 1
ATOM 3037 C C . TYR B 1 65 ? -39.719 11.5 7.02 1 49.28 65 TYR B C 1
ATOM 3039 O O . TYR B 1 65 ? -38.844 12.055 7.688 1 49.28 65 TYR B O 1
ATOM 3047 N N . PRO B 1 66 ? -39.5 11.195 5.773 1 54.25 66 PRO B N 1
ATOM 3048 C CA . PRO B 1 66 ? -38.312 11.547 5 1 54.25 66 PRO B CA 1
ATOM 3049 C C . PRO B 1 66 ? -37.875 12.992 5.227 1 54.25 66 PRO B C 1
ATOM 3051 O O . PRO B 1 66 ? -36.656 13.258 5.352 1 54.25 66 PRO B O 1
ATOM 3054 N N . GLU B 1 67 ? -38.812 13.914 5.164 1 54.03 67 GLU B N 1
ATOM 3055 C CA . GLU B 1 67 ? -38.5 15.32 5.391 1 54.03 67 GLU B CA 1
ATOM 3056 C C . GLU B 1 67 ? -37.875 15.539 6.77 1 54.03 67 GLU B C 1
ATOM 3058 O O . GLU B 1 67 ? -36.969 16.359 6.934 1 54.03 67 GLU B O 1
ATOM 3063 N N . ALA B 1 68 ? -38.375 14.773 7.672 1 54.53 68 ALA B N 1
ATOM 3064 C CA . ALA B 1 68 ? -37.875 14.852 9.039 1 54.53 68 ALA B CA 1
ATOM 3065 C C . ALA B 1 68 ? -36.438 14.359 9.117 1 54.53 68 ALA B C 1
ATOM 3067 O O . ALA B 1 68 ? -35.594 14.938 9.828 1 54.53 68 ALA B O 1
ATOM 3068 N N . ALA B 1 69 ? -36.125 13.414 8.203 1 57.16 69 ALA B N 1
ATOM 3069 C CA . ALA B 1 69 ? -34.781 12.859 8.148 1 57.16 69 ALA B CA 1
ATOM 3070 C C . ALA B 1 69 ? -33.781 13.883 7.617 1 57.16 69 ALA B C 1
ATOM 3072 O O . ALA B 1 69 ? -32.656 14.016 8.141 1 57.16 69 ALA B O 1
ATOM 3073 N N . ASP B 1 70 ? -34.281 14.625 6.66 1 61.28 70 ASP B N 1
ATOM 3074 C CA . ASP B 1 70 ? -33.406 15.664 6.09 1 61.28 70 ASP B CA 1
ATOM 3075 C C . ASP B 1 70 ? -33.156 16.766 7.105 1 61.28 70 ASP B C 1
ATOM 3077 O O . ASP B 1 70 ? -32.031 17.297 7.18 1 61.28 70 ASP B O 1
ATOM 3081 N N . TYR B 1 71 ? -34.156 17.109 7.734 1 59.62 71 TYR B N 1
ATOM 3082 C CA . TYR B 1 71 ? -34.031 18.156 8.758 1 59.62 71 TYR B CA 1
ATOM 3083 C C . TYR B 1 71 ? -33.125 17.703 9.883 1 59.62 71 TYR B C 1
ATOM 3085 O O . TYR B 1 71 ? -32.25 18.453 10.328 1 59.62 71 TYR B O 1
ATOM 3093 N N . VAL B 1 72 ? -33.281 16.547 10.328 1 60.03 72 VAL B N 1
ATOM 3094 C CA . VAL B 1 72 ? -32.469 15.992 11.398 1 60.03 72 VAL B CA 1
ATOM 3095 C C . VAL B 1 72 ? -31 15.891 10.945 1 60.03 72 VAL B C 1
ATOM 3097 O O . VAL B 1 72 ? -30.078 16.234 11.688 1 60.03 72 VAL B O 1
ATOM 3100 N N . ARG B 1 73 ? -30.797 15.547 9.727 1 64.25 73 ARG B N 1
ATOM 3101 C CA . ARG B 1 73 ? -29.469 15.477 9.148 1 64.25 73 ARG B CA 1
ATOM 3102 C C . ARG B 1 73 ? -28.797 16.844 9.125 1 64.25 73 ARG B C 1
ATOM 3104 O O . ARG B 1 73 ? -27.641 16.984 9.5 1 64.25 73 ARG B O 1
ATOM 3111 N N . ALA B 1 74 ? -29.609 17.688 8.703 1 63.91 74 ALA B N 1
ATOM 3112 C CA . ALA B 1 74 ? -29.094 19.047 8.609 1 63.91 74 ALA B CA 1
ATOM 3113 C C . ALA B 1 74 ? -28.75 19.609 9.984 1 63.91 74 ALA B C 1
ATOM 3115 O O . ALA B 1 74 ? -27.734 20.281 10.156 1 63.91 74 ALA B O 1
ATOM 3116 N N . TYR B 1 75 ? -29.531 19.297 10.852 1 63.41 75 TYR B N 1
ATOM 3117 C CA . TYR B 1 75 ? -29.344 19.781 12.219 1 63.41 75 TYR B CA 1
ATOM 3118 C C . TYR B 1 75 ? -28.094 19.156 12.844 1 63.41 75 TYR B C 1
ATOM 3120 O O . TYR B 1 75 ? -27.281 19.859 13.445 1 63.41 75 TYR B O 1
ATOM 3128 N N . VAL B 1 76 ? -27.938 17.922 12.695 1 65.69 76 VAL B N 1
ATOM 3129 C CA . VAL B 1 76 ? -26.797 17.203 13.25 1 65.69 76 VAL B CA 1
ATOM 3130 C C . VAL B 1 76 ? -25.516 17.672 12.578 1 65.69 76 VAL B C 1
ATOM 3132 O O . VAL B 1 76 ? -24.5 17.875 13.242 1 65.69 76 VAL B O 1
ATOM 3135 N N . GLN B 1 77 ? -25.688 17.938 11.391 1 68.38 77 GLN B N 1
ATOM 3136 C CA . GLN B 1 77 ? -24.547 18.438 10.641 1 68.38 77 GLN B CA 1
ATOM 3137 C C . GLN B 1 77 ? -24.125 19.828 11.117 1 68.38 77 GLN B C 1
ATOM 3139 O O . GLN B 1 77 ? -22.938 20.094 11.305 1 68.38 77 GLN B O 1
ATOM 3144 N N . GLU B 1 78 ? -25.141 20.625 11.273 1 68.38 78 GLU B N 1
ATOM 3145 C CA . GLU B 1 78 ? -24.875 22 11.703 1 68.38 78 GLU B CA 1
ATOM 3146 C C . GLU B 1 78 ? -24.281 22.031 13.109 1 68.38 78 GLU B C 1
ATOM 3148 O O . GLU B 1 78 ? -23.375 22.812 13.391 1 68.38 78 GLU B O 1
ATOM 3153 N N . ASN B 1 79 ? -24.812 21.219 13.891 1 74.31 79 ASN B N 1
ATOM 3154 C CA . ASN B 1 79 ? -24.328 21.172 15.266 1 74.31 79 ASN B CA 1
ATOM 3155 C C . ASN B 1 79 ? -22.891 20.656 15.328 1 74.31 79 ASN B C 1
ATOM 3157 O O . ASN B 1 79 ? -22.062 21.203 16.062 1 74.31 79 ASN B O 1
ATOM 3161 N N . SER B 1 80 ? -22.641 19.719 14.555 1 79.88 80 SER B N 1
ATOM 3162 C CA . SER B 1 80 ? -21.297 19.156 14.516 1 79.88 80 SER B CA 1
ATOM 3163 C C . SER B 1 80 ? -20.297 20.156 13.953 1 79.88 80 SER B C 1
ATOM 3165 O O . SER B 1 80 ? -19.172 20.281 14.461 1 79.88 80 SER B O 1
ATOM 3167 N N . LEU B 1 81 ? -20.766 20.859 12.992 1 86.19 81 LEU B N 1
ATOM 3168 C CA . LEU B 1 81 ? -19.922 21.891 12.406 1 86.19 81 LEU B CA 1
ATOM 3169 C C . LEU B 1 81 ? -19.672 23.031 13.398 1 86.19 81 LEU B C 1
ATOM 3171 O O . LEU B 1 81 ? -18.547 23.5 13.539 1 86.19 81 LEU B O 1
ATOM 3175 N N . GLY B 1 82 ? -20.703 23.453 14.078 1 89.81 82 GLY B N 1
ATOM 3176 C CA . GLY B 1 82 ? -20.562 24.5 15.078 1 89.81 82 GLY B CA 1
ATOM 3177 C C . GLY B 1 82 ? -19.562 24.141 16.172 1 89.81 82 GLY B C 1
ATOM 3178 O O . GLY B 1 82 ? -18.734 24.969 16.547 1 89.81 82 GLY B O 1
ATOM 3179 N N . LEU B 1 83 ? -19.656 22.938 16.641 1 90.31 83 LEU B N 1
ATOM 3180 C CA . LEU B 1 83 ? -18.75 22.469 17.688 1 90.31 83 LEU B CA 1
ATOM 3181 C C . LEU B 1 83 ? -17.312 22.438 17.156 1 90.31 83 LEU B C 1
ATOM 3183 O O . LEU B 1 83 ? -16.375 22.766 17.891 1 90.31 83 LEU B O 1
ATOM 3187 N N . TYR B 1 84 ? -17.219 22.062 16 1 93.19 84 TYR B N 1
ATOM 3188 C CA . TYR B 1 84 ? -15.906 22 15.367 1 93.19 84 TYR B CA 1
ATOM 3189 C C . TYR B 1 84 ? -15.297 23.391 15.227 1 93.19 84 TYR B C 1
ATOM 3191 O O . TYR B 1 84 ? -14.117 23.594 15.523 1 93.19 84 TYR B O 1
ATOM 3199 N N . LEU B 1 85 ? -16.094 24.359 14.805 1 96.12 85 LEU B N 1
ATOM 3200 C CA . LEU B 1 85 ? -15.633 25.734 14.641 1 96.12 85 LEU B CA 1
ATOM 3201 C C . LEU B 1 85 ? -15.266 26.344 15.984 1 96.12 85 LEU B C 1
ATOM 3203 O O . LEU B 1 85 ? -14.266 27.062 16.094 1 96.12 85 LEU B O 1
ATOM 3207 N N . LYS B 1 86 ? -16.047 26.062 16.953 1 96.88 86 LYS B N 1
ATOM 3208 C CA . LYS B 1 86 ? -15.742 26.531 18.297 1 96.88 86 LYS B CA 1
ATOM 3209 C C . LYS B 1 86 ? -14.43 25.969 18.797 1 96.88 86 LYS B C 1
ATOM 3211 O O . LYS B 1 86 ? -13.656 26.656 19.469 1 96.88 86 LYS B O 1
ATOM 3216 N N . LEU B 1 87 ? -14.148 24.719 18.516 1 97.06 87 LEU B N 1
ATOM 3217 C CA . LEU B 1 87 ? -12.883 24.078 18.891 1 97.06 87 LEU B CA 1
ATOM 3218 C C . LEU B 1 87 ? -11.703 24.812 18.25 1 97.06 87 LEU B C 1
ATOM 3220 O O . LEU B 1 87 ? -10.688 25.047 18.906 1 97.06 87 LEU B O 1
ATOM 3224 N N . ILE B 1 88 ? -11.859 25.172 17.016 1 98.12 88 ILE B N 1
ATOM 3225 C CA . ILE B 1 88 ? -10.812 25.906 16.312 1 98.12 88 ILE B CA 1
ATOM 3226 C C . ILE B 1 88 ? -10.555 27.25 17.016 1 98.12 88 ILE B C 1
ATOM 3228 O O . ILE B 1 88 ? -9.414 27.578 17.328 1 98.12 88 ILE B O 1
ATOM 3232 N N . GLU B 1 89 ? -11.609 27.969 17.266 1 98.5 89 GLU B N 1
ATOM 3233 C CA . GLU B 1 89 ? -11.5 29.266 17.906 1 98.5 89 GLU B CA 1
ATOM 3234 C C . GLU B 1 89 ? -10.836 29.156 19.281 1 98.5 89 GLU B C 1
ATOM 3236 O O . GLU B 1 89 ? -9.914 29.922 19.578 1 98.5 89 GLU B O 1
ATOM 3241 N N . ASP B 1 90 ? -11.336 28.219 20.031 1 98.56 90 ASP B N 1
ATOM 3242 C CA . ASP B 1 90 ? -10.812 28.031 21.375 1 98.56 90 ASP B CA 1
ATOM 3243 C C . ASP B 1 90 ? -9.336 27.625 21.344 1 98.56 90 ASP B C 1
ATOM 3245 O O . ASP B 1 90 ? -8.531 28.125 22.125 1 98.56 90 ASP B O 1
ATOM 3249 N N . ALA B 1 91 ? -9.008 26.719 20.484 1 98.69 91 ALA B N 1
ATOM 3250 C CA . ALA B 1 91 ? -7.629 26.266 20.375 1 98.69 91 ALA B CA 1
ATOM 3251 C C . ALA B 1 91 ? -6.699 27.391 19.953 1 98.69 91 ALA B C 1
ATOM 3253 O O . ALA B 1 91 ? -5.594 27.531 20.469 1 98.69 91 ALA B O 1
ATOM 3254 N N . LYS B 1 92 ? -7.16 28.219 19.031 1 98.44 92 LYS B N 1
ATOM 3255 C CA . LYS B 1 92 ? -6.359 29.344 18.547 1 98.44 92 LYS B CA 1
ATOM 3256 C C . LYS B 1 92 ? -6.129 30.359 19.656 1 98.44 92 LYS B C 1
ATOM 3258 O O . LYS B 1 92 ? -5.074 31 19.719 1 98.44 92 LYS B O 1
ATOM 3263 N N . GLN B 1 93 ? -7.062 30.469 20.469 1 98.19 93 GLN B N 1
ATOM 3264 C CA . GLN B 1 93 ? -6.984 31.438 21.562 1 98.19 93 GLN B CA 1
ATOM 3265 C C . GLN B 1 93 ? -6.105 30.922 22.688 1 98.19 93 GLN B C 1
ATOM 3267 O O . GLN B 1 93 ? -5.422 31.703 23.359 1 98.19 93 GLN B O 1
ATOM 3272 N N . GLN B 1 94 ? -6.121 29.641 22.844 1 98.5 94 GLN B N 1
ATOM 3273 C CA . GLN B 1 94 ? -5.562 29.141 24.094 1 98.5 94 GLN B CA 1
ATOM 3274 C C . GLN B 1 94 ? -4.266 28.375 23.859 1 98.5 94 GLN B C 1
ATOM 3276 O O . GLN B 1 94 ? -3.59 27.969 24.797 1 98.5 94 GLN B O 1
ATOM 3281 N N . CYS B 1 95 ? -3.912 28.125 22.625 1 98.19 95 CYS B N 1
ATOM 3282 C CA . CYS B 1 95 ? -2.68 27.422 22.281 1 98.19 95 CYS B CA 1
ATOM 3283 C C . CYS B 1 95 ? -1.787 28.281 21.406 1 98.19 95 CYS B C 1
ATOM 3285 O O . CYS B 1 95 ? -2.281 29.109 20.641 1 98.19 95 CYS B O 1
ATOM 3287 N N . ASP B 1 96 ? -0.501 28.047 21.469 1 97.81 96 ASP B N 1
ATOM 3288 C CA . ASP B 1 96 ? 0.459 28.812 20.688 1 97.81 96 ASP B CA 1
ATOM 3289 C C . ASP B 1 96 ? 0.844 28.078 19.406 1 97.81 96 ASP B C 1
ATOM 3291 O O . ASP B 1 96 ? 1.275 28.703 18.422 1 97.81 96 ASP B O 1
ATOM 3295 N N . ILE B 1 97 ? 0.74 26.766 19.375 1 98.44 97 ILE B N 1
ATOM 3296 C CA . ILE B 1 97 ? 1.148 26 18.219 1 98.44 97 ILE B CA 1
ATOM 3297 C C . ILE B 1 97 ? 0.106 26.141 17.109 1 98.44 97 ILE B C 1
ATOM 3299 O O . ILE B 1 97 ? -1.064 26.422 17.375 1 98.44 97 ILE B O 1
ATOM 3303 N N . PRO B 1 98 ? 0.53 25.969 15.844 1 98.81 98 PRO B N 1
ATOM 3304 C CA . PRO B 1 98 ? -0.426 26.016 14.734 1 98.81 98 PRO B CA 1
ATOM 3305 C C . PRO B 1 98 ? -1.54 24.984 14.875 1 98.81 98 PRO B C 1
ATOM 3307 O O . PRO B 1 98 ? -1.284 23.844 15.281 1 98.81 98 PRO B O 1
ATOM 3310 N N . ILE B 1 99 ? -2.771 25.438 14.586 1 98.88 99 ILE B N 1
ATOM 3311 C CA . ILE B 1 99 ? -3.971 24.594 14.547 1 98.88 99 ILE B CA 1
ATOM 3312 C C . ILE B 1 99 ? -4.379 24.344 13.102 1 98.88 99 ILE B C 1
ATOM 3314 O O . ILE B 1 99 ? -4.855 25.25 12.414 1 98.88 99 ILE B O 1
ATOM 3318 N N . ILE B 1 100 ? -4.164 23.094 12.641 1 98.81 100 ILE B N 1
ATOM 3319 C CA . ILE B 1 100 ? -4.516 22.703 11.281 1 98.81 100 ILE B CA 1
ATOM 3320 C C . ILE B 1 100 ? -5.855 21.969 11.289 1 98.81 100 ILE B C 1
ATOM 3322 O O . ILE B 1 100 ? -6.008 20.953 11.969 1 98.81 100 ILE B O 1
ATOM 3326 N N . ALA B 1 101 ? -6.859 22.531 10.602 1 97.94 101 ALA B N 1
ATOM 3327 C CA . ALA B 1 101 ? -8.164 21.875 10.484 1 97.94 101 ALA B CA 1
ATOM 3328 C C . ALA B 1 101 ? -8.133 20.797 9.414 1 97.94 101 ALA B C 1
ATOM 3330 O O . ALA B 1 101 ? -7.277 20.812 8.531 1 97.94 101 ALA B O 1
ATOM 3331 N N . SER B 1 102 ? -8.984 19.859 9.562 1 95.69 102 SER B N 1
ATOM 3332 C CA . SER B 1 102 ? -9.078 18.75 8.617 1 95.69 102 SER B CA 1
ATOM 3333 C C . SER B 1 102 ? -10.523 18.516 8.195 1 95.69 102 SER B C 1
ATOM 3335 O O . SER B 1 102 ? -11.438 18.562 9.023 1 95.69 102 SER B O 1
ATOM 3337 N N . ILE B 1 103 ? -10.727 18.312 6.91 1 91.5 103 ILE B N 1
ATOM 3338 C CA . ILE B 1 103 ? -12.07 18.031 6.43 1 91.5 103 ILE B CA 1
ATOM 3339 C C . ILE B 1 103 ? -12.047 16.766 5.555 1 91.5 103 ILE B C 1
ATOM 3341 O O . ILE B 1 103 ? -11.07 16.531 4.848 1 91.5 103 ILE B O 1
ATOM 3345 N N . ASN B 1 104 ? -12.961 15.969 5.645 1 86.44 104 ASN B N 1
ATOM 3346 C CA . ASN B 1 104 ? -13.289 14.836 4.793 1 86.44 104 ASN B CA 1
ATOM 3347 C C . ASN B 1 104 ? -14.75 14.859 4.359 1 86.44 104 ASN B C 1
ATOM 3349 O O . ASN B 1 104 ? -15.648 14.805 5.203 1 86.44 104 ASN B O 1
ATOM 3353 N N . CYS B 1 105 ? -14.961 15.016 3.059 1 77.69 105 CYS B N 1
ATOM 3354 C CA . CYS B 1 105 ? -16.328 15.078 2.555 1 77.69 105 CYS B CA 1
ATOM 3355 C C . CYS B 1 105 ? -16.562 14.031 1.478 1 77.69 105 CYS B C 1
ATOM 3357 O O . CYS B 1 105 ? -15.617 13.539 0.861 1 77.69 105 CYS B O 1
ATOM 3359 N N . ARG B 1 106 ? -17.812 13.695 1.275 1 68.38 106 ARG B N 1
ATOM 3360 C CA . ARG B 1 106 ? -18.172 12.75 0.222 1 68.38 106 ARG B CA 1
ATOM 3361 C C . ARG B 1 106 ? -18.672 13.484 -1.022 1 68.38 106 ARG B C 1
ATOM 3363 O O . ARG B 1 106 ? -18.516 12.992 -2.143 1 68.38 106 ARG B O 1
ATOM 3370 N N . ARG B 1 107 ? -19.375 14.625 -0.75 1 65.25 107 ARG B N 1
ATOM 3371 C CA . ARG B 1 107 ? -20 15.336 -1.865 1 65.25 107 ARG B CA 1
ATOM 3372 C C . ARG B 1 107 ? -19.219 16.594 -2.211 1 65.25 107 ARG B C 1
ATOM 3374 O O . ARG B 1 107 ? -18.812 17.344 -1.32 1 65.25 107 ARG B O 1
ATOM 3381 N N . ALA B 1 108 ? -19.062 16.875 -3.451 1 64.06 108 ALA B N 1
ATOM 3382 C CA . ALA B 1 108 ? -18.234 17.953 -3.998 1 64.06 108 ALA B CA 1
ATOM 3383 C C . ALA B 1 108 ? -18.625 19.297 -3.398 1 64.06 108 ALA B C 1
ATOM 3385 O O . ALA B 1 108 ? -17.766 20.062 -2.963 1 64.06 108 ALA B O 1
ATOM 3386 N N . GLY B 1 109 ? -19.812 19.656 -3.328 1 68.81 109 GLY B N 1
ATOM 3387 C CA . GLY B 1 109 ? -20.25 20.984 -2.938 1 68.81 109 GLY B CA 1
ATOM 3388 C C . GLY B 1 109 ? -20 21.297 -1.474 1 68.81 109 GLY B C 1
ATOM 3389 O O . GLY B 1 109 ? -19.891 22.453 -1.089 1 68.81 109 GLY B O 1
ATOM 3390 N N . GLU B 1 110 ? -19.672 20.375 -0.72 1 82.44 110 GLU B N 1
ATOM 3391 C CA . GLU B 1 110 ? -19.531 20.547 0.722 1 82.44 110 GLU B CA 1
ATOM 3392 C C . GLU B 1 110 ? -18.109 20.953 1.089 1 82.44 110 GLU B C 1
ATOM 3394 O O . GLU B 1 110 ? -17.891 21.656 2.076 1 82.44 110 GLU B O 1
ATOM 3399 N N . TRP B 1 111 ? -17.203 20.703 0.272 1 88.38 111 TRP B N 1
ATOM 3400 C CA . TRP B 1 111 ? -15.789 20.969 0.546 1 88.38 111 TRP B CA 1
ATOM 3401 C C . TRP B 1 111 ? -15.539 22.469 0.639 1 88.38 111 TRP B C 1
ATOM 3403 O O . TRP B 1 111 ? -14.898 22.938 1.585 1 88.38 111 TRP B O 1
ATOM 3413 N N . VAL B 1 112 ? -16.109 23.188 -0.239 1 91.88 112 VAL B N 1
ATOM 3414 C CA . VAL B 1 112 ? -15.844 24.625 -0.355 1 91.88 112 VAL B CA 1
ATOM 3415 C C . VAL B 1 112 ? -16.484 25.359 0.822 1 91.88 112 VAL B C 1
ATOM 3417 O O . VAL B 1 112 ? -15.836 26.203 1.445 1 91.88 112 VAL B O 1
ATOM 3420 N N . ASN B 1 113 ? -17.672 25.031 1.148 1 89.88 113 ASN B N 1
ATOM 3421 C CA . ASN B 1 113 ? -18.359 25.672 2.258 1 89.88 113 ASN B CA 1
ATOM 3422 C C . ASN B 1 113 ? -17.641 25.453 3.58 1 89.88 113 ASN B C 1
ATOM 3424 O O . ASN B 1 113 ? -17.406 26.406 4.336 1 89.88 113 ASN B O 1
ATOM 3428 N N . TYR B 1 114 ? -17.25 24.25 3.816 1 91.25 114 TYR B N 1
ATOM 3429 C CA . TYR B 1 114 ? -16.531 23.922 5.043 1 91.25 114 TYR B CA 1
ATOM 3430 C C . TYR B 1 114 ? -15.188 24.641 5.098 1 91.25 114 TYR B C 1
ATOM 3432 O O . TYR B 1 114 ? -14.805 25.172 6.141 1 91.25 114 TYR B O 1
ATOM 3440 N N . ALA B 1 115 ? -14.562 24.703 4.008 1 95.19 115 ALA B N 1
ATOM 3441 C CA . ALA B 1 115 ? -13.25 25.344 3.949 1 95.19 115 ALA B CA 1
ATOM 3442 C C . ALA B 1 115 ? -13.344 26.812 4.328 1 95.19 115 ALA B C 1
ATOM 3444 O O . ALA B 1 115 ? -12.539 27.312 5.117 1 95.19 115 ALA B O 1
ATOM 3445 N N . ARG B 1 116 ? -14.359 27.516 3.85 1 96 116 ARG B N 1
ATOM 3446 C CA . ARG B 1 116 ? -14.516 28.953 4.09 1 96 116 ARG B CA 1
ATOM 3447 C C . ARG B 1 116 ? -14.773 29.234 5.566 1 96 116 ARG B C 1
ATOM 3449 O O . ARG B 1 116 ? -14.18 30.141 6.145 1 96 116 ARG B O 1
ATOM 3456 N N . VAL B 1 117 ? -15.664 28.453 6.145 1 95.06 117 VAL B N 1
ATOM 3457 C CA . VAL B 1 117 ? -16.031 28.719 7.527 1 95.06 117 VAL B CA 1
ATOM 3458 C C . VAL B 1 117 ? -14.898 28.328 8.461 1 95.06 117 VAL B C 1
ATOM 3460 O O . VAL B 1 117 ? -14.695 28.938 9.508 1 95.06 117 VAL B O 1
ATOM 3463 N N . ILE B 1 118 ? -14.141 27.344 8.086 1 96.56 118 ILE B N 1
ATOM 3464 C CA . ILE B 1 118 ? -12.992 26.906 8.859 1 96.56 118 ILE B CA 1
ATOM 3465 C C . ILE B 1 118 ? -11.914 27.984 8.852 1 96.56 118 ILE B C 1
ATOM 3467 O O . ILE B 1 118 ? -11.336 28.312 9.891 1 96.56 118 ILE B O 1
ATOM 3471 N N . GLU B 1 119 ? -11.648 28.547 7.68 1 98.19 119 GLU B N 1
ATOM 3472 C CA . GLU B 1 119 ? -10.711 29.672 7.605 1 98.19 119 GLU B CA 1
ATOM 3473 C C . GLU B 1 119 ? -11.195 30.844 8.438 1 98.19 119 GLU B C 1
ATOM 3475 O O . GLU B 1 119 ? -10.414 31.469 9.164 1 98.19 119 GLU B O 1
ATOM 3480 N N . ALA B 1 120 ? -12.4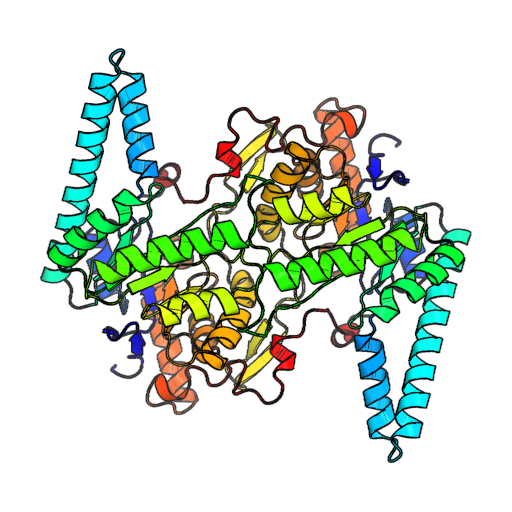69 31.141 8.398 1 98 120 ALA B N 1
ATOM 3481 C CA . ALA B 1 120 ? -13.047 32.25 9.141 1 98 120 ALA B CA 1
ATOM 3482 C C . ALA B 1 120 ? -12.922 32.031 10.648 1 98 120 ALA B C 1
ATOM 3484 O O . ALA B 1 120 ? -12.781 33 11.414 1 98 120 ALA B O 1
ATOM 3485 N N . ALA B 1 121 ? -12.922 30.734 11.047 1 97.81 121 ALA B N 1
ATOM 3486 C CA . ALA B 1 121 ? -12.812 30.391 12.461 1 97.81 121 ALA B CA 1
ATOM 3487 C C . ALA B 1 121 ? -11.383 30.578 12.969 1 97.81 121 ALA B C 1
ATOM 3489 O O . ALA B 1 121 ? -11.141 30.562 14.172 1 97.81 121 ALA B O 1
ATOM 3490 N N . GLY B 1 122 ? -10.43 30.672 12.008 1 98.5 122 GLY B N 1
ATOM 3491 C CA . GLY B 1 122 ? -9.094 31.078 12.414 1 98.5 122 GLY B CA 1
ATOM 3492 C C . GLY B 1 122 ? -8.062 29.969 12.258 1 98.5 122 GLY B C 1
ATOM 3493 O O . GLY B 1 122 ? -6.926 30.109 12.703 1 98.5 122 GLY B O 1
ATOM 3494 N N . ALA B 1 123 ? -8.406 28.844 11.641 1 98.62 123 ALA B N 1
ATOM 3495 C CA . ALA B 1 123 ? -7.438 27.766 11.43 1 98.62 123 ALA B CA 1
ATOM 3496 C C . ALA B 1 123 ? -6.184 28.297 10.734 1 98.62 123 ALA B C 1
ATOM 3498 O O . ALA B 1 123 ? -6.273 29.125 9.828 1 98.62 123 ALA B O 1
ATOM 3499 N N . ASP B 1 124 ? -5.023 27.766 11.117 1 98.88 124 ASP B N 1
ATOM 3500 C CA . ASP B 1 124 ? -3.764 28.219 10.539 1 98.88 124 ASP B CA 1
ATOM 3501 C C . ASP B 1 124 ? -3.551 27.625 9.148 1 98.88 124 ASP B C 1
ATOM 3503 O O . ASP B 1 124 ? -2.842 28.203 8.32 1 98.88 124 ASP B O 1
ATOM 3507 N N . ALA B 1 125 ? -4.066 26.453 8.906 1 98.88 125 ALA B N 1
ATOM 3508 C CA . ALA B 1 125 ? -4.012 25.719 7.645 1 98.88 125 ALA B CA 1
ATOM 3509 C C . ALA B 1 125 ? -5.152 24.719 7.547 1 98.88 125 ALA B C 1
ATOM 3511 O O . ALA B 1 125 ? -5.867 24.484 8.523 1 98.88 125 ALA B O 1
ATOM 3512 N N . LEU B 1 126 ? -5.375 24.219 6.359 1 98.5 126 LEU B N 1
ATOM 3513 C CA . LEU B 1 126 ? -6.41 23.219 6.105 1 98.5 126 LEU B CA 1
ATOM 3514 C C . LEU B 1 126 ? -5.82 21.969 5.445 1 98.5 126 LEU B C 1
ATOM 3516 O O . LEU B 1 126 ? -5.051 22.078 4.488 1 98.5 126 LEU B O 1
ATOM 3520 N N . GLU B 1 127 ? -6.078 20.844 6.059 1 98 127 GLU B N 1
ATOM 3521 C CA . GLU B 1 127 ? -5.734 19.562 5.461 1 98 127 GLU B CA 1
ATOM 3522 C C . GLU B 1 127 ? -6.957 18.906 4.828 1 98 127 GLU B C 1
ATOM 3524 O O . GLU B 1 127 ? -7.973 18.688 5.496 1 98 127 GLU B O 1
ATOM 3529 N N . LEU B 1 128 ? -6.891 18.625 3.547 1 95.88 128 LEU B N 1
ATOM 3530 C CA . LEU B 1 128 ? -7.938 17.891 2.855 1 95.88 128 LEU B CA 1
ATOM 3531 C C . LEU B 1 128 ? -7.676 16.391 2.934 1 95.88 128 LEU B C 1
ATOM 3533 O O . LEU B 1 128 ? -6.699 15.891 2.369 1 95.88 128 LEU B O 1
ATOM 3537 N N . ASN B 1 129 ? -8.484 15.773 3.658 1 92 129 ASN B N 1
ATOM 3538 C CA . ASN B 1 129 ? -8.414 14.32 3.764 1 92 129 ASN B CA 1
ATOM 3539 C C . ASN B 1 129 ? -9.344 13.641 2.76 1 92 129 ASN B C 1
ATOM 3541 O O . ASN B 1 129 ? -10.398 13.125 3.135 1 92 129 ASN B O 1
ATOM 3545 N N . ILE B 1 130 ? -8.883 13.688 1.462 1 86.31 130 ILE B N 1
ATOM 3546 C CA . ILE B 1 130 ? -9.688 13.094 0.395 1 86.31 130 ILE B CA 1
ATOM 3547 C C . ILE B 1 130 ? -9.414 11.594 0.32 1 86.31 130 ILE B C 1
ATOM 3549 O O . ILE B 1 130 ? -8.281 11.172 0.041 1 86.31 130 ILE B O 1
ATOM 3553 N N . PHE B 1 131 ? -10.242 10.875 0.697 1 76.69 131 PHE B N 1
ATOM 3554 C CA . PHE B 1 131 ? -10.031 9.43 0.686 1 76.69 131 PHE B CA 1
ATOM 3555 C C . PHE B 1 131 ? -11.109 8.734 -0.135 1 76.69 131 PHE B C 1
ATOM 3557 O O . PHE B 1 131 ? -12.234 8.555 0.335 1 76.69 131 PHE B O 1
ATOM 3564 N N . LEU B 1 132 ? -10.789 8.359 -1.267 1 78.31 132 LEU B N 1
ATOM 3565 C CA . LEU B 1 132 ? -11.703 7.66 -2.164 1 78.31 132 LEU B CA 1
ATOM 3566 C C . LEU B 1 132 ? -11.219 6.242 -2.443 1 78.31 132 LEU B C 1
ATOM 3568 O O . LEU B 1 132 ? -10.078 6.047 -2.885 1 78.31 132 LEU B O 1
ATOM 3572 N N . LEU B 1 133 ? -11.984 5.27 -2.008 1 85 133 LEU B N 1
ATOM 3573 C CA . LEU B 1 133 ? -11.734 3.881 -2.375 1 85 133 LEU B CA 1
ATOM 3574 C C . LEU B 1 133 ? -12.445 3.521 -3.674 1 85 133 LEU B C 1
ATOM 3576 O O . LEU B 1 133 ? -13.68 3.529 -3.732 1 85 133 LEU B O 1
ATOM 3580 N N . PRO B 1 134 ? -11.633 3.275 -4.715 1 90.94 134 PRO B N 1
ATOM 3581 C CA . PRO B 1 134 ? -12.305 2.953 -5.977 1 90.94 134 PRO B CA 1
ATOM 3582 C C . PRO B 1 134 ? -12.953 1.569 -5.965 1 90.94 134 PRO B C 1
ATOM 3584 O O . PRO B 1 134 ? -12.25 0.556 -6.016 1 90.94 134 PRO B O 1
ATOM 3587 N N . THR B 1 135 ? -14.289 1.504 -5.934 1 89.81 135 THR B N 1
ATOM 3588 C CA . THR B 1 135 ? -14.992 0.227 -5.855 1 89.81 135 THR B CA 1
ATOM 3589 C C . THR B 1 135 ? -15.719 -0.071 -7.164 1 89.81 135 THR B C 1
ATOM 3591 O O . THR B 1 135 ? -16.375 -1.113 -7.297 1 89.81 135 THR B O 1
ATOM 3594 N N . ASP B 1 136 ? -15.695 0.898 -8.062 1 94 136 ASP B N 1
ATOM 3595 C CA . ASP B 1 136 ? -16.312 0.715 -9.367 1 94 136 ASP B CA 1
ATOM 3596 C C . ASP B 1 136 ? -15.281 0.321 -10.422 1 94 136 ASP B C 1
ATOM 3598 O O . ASP B 1 136 ? -14.438 1.133 -10.805 1 94 136 ASP B O 1
ATOM 3602 N N . LYS B 1 137 ? -15.445 -0.848 -10.922 1 95.5 137 LYS B N 1
ATOM 3603 C CA . LYS B 1 137 ? -14.484 -1.387 -11.875 1 95.5 137 LYS B CA 1
ATOM 3604 C C . LYS B 1 137 ? -14.539 -0.629 -13.203 1 95.5 137 LYS B C 1
ATOM 3606 O O . LYS B 1 137 ? -13.656 -0.789 -14.047 1 95.5 137 LYS B O 1
ATOM 3611 N N . GLU B 1 138 ? -15.555 0.214 -13.414 1 96.94 138 GLU B N 1
ATOM 3612 C CA . GLU B 1 138 ? -15.734 0.897 -14.688 1 96.94 138 GLU B CA 1
ATOM 3613 C C . GLU B 1 138 ? -15.062 2.268 -14.68 1 96.94 138 GLU B C 1
ATOM 3615 O O . GLU B 1 138 ? -14.906 2.895 -15.727 1 96.94 138 GLU B O 1
ATOM 3620 N N . THR B 1 139 ? -14.641 2.74 -13.516 1 96.56 139 THR B N 1
ATOM 3621 C CA . THR B 1 139 ? -14.047 4.07 -13.406 1 96.56 139 THR B CA 1
ATOM 3622 C C . THR B 1 139 ? -12.547 4.008 -13.656 1 96.56 139 THR B C 1
ATOM 3624 O O . THR B 1 139 ? -11.836 3.217 -13.031 1 96.56 139 THR B O 1
ATOM 3627 N N . SER B 1 140 ? -12.07 4.824 -14.531 1 96.12 140 SER B N 1
ATOM 3628 C CA . SER B 1 140 ? -10.648 4.836 -14.867 1 96.12 140 SER B CA 1
ATOM 3629 C C . SER B 1 140 ? -9.836 5.574 -13.805 1 96.12 140 SER B C 1
ATOM 3631 O O . SER B 1 140 ? -10.383 6.371 -13.039 1 96.12 140 SER B O 1
ATOM 3633 N N . SER B 1 141 ? -8.547 5.301 -13.805 1 96.19 141 SER B N 1
ATOM 3634 C CA . SER B 1 141 ? -7.637 6 -12.898 1 96.19 141 SER B CA 1
ATOM 3635 C C . SER B 1 141 ? -7.648 7.504 -13.156 1 96.19 141 SER B C 1
ATOM 3637 O O . SER B 1 141 ? -7.656 8.297 -12.219 1 96.19 141 SER B O 1
ATOM 3639 N N . ASP B 1 142 ? -7.719 7.84 -14.398 1 95.81 142 ASP B N 1
ATOM 3640 C CA . ASP B 1 142 ? -7.723 9.25 -14.781 1 95.81 142 ASP B CA 1
ATOM 3641 C C . ASP B 1 142 ? -8.953 9.961 -14.219 1 95.81 142 ASP B C 1
ATOM 3643 O O . ASP B 1 142 ? -8.852 11.102 -13.758 1 95.81 142 ASP B O 1
ATOM 3647 N N . GLU B 1 143 ? -10.078 9.312 -14.312 1 96.19 143 GLU B N 1
ATOM 3648 C CA . GLU B 1 143 ? -11.312 9.906 -13.805 1 96.19 143 GLU B CA 1
ATOM 3649 C C . GLU B 1 143 ? -11.242 10.125 -12.297 1 96.19 143 GLU B C 1
ATOM 3651 O O . GLU B 1 143 ? -11.656 11.172 -11.797 1 96.19 143 GLU B O 1
ATOM 3656 N N . ILE B 1 144 ? -10.695 9.211 -11.625 1 95.38 144 ILE B N 1
ATOM 3657 C CA . ILE B 1 144 ? -10.57 9.305 -10.172 1 95.38 144 ILE B CA 1
ATOM 3658 C C . ILE B 1 144 ? -9.617 10.438 -9.805 1 95.38 144 ILE B C 1
ATOM 3660 O O . ILE B 1 144 ? -9.93 11.273 -8.953 1 95.38 144 ILE B O 1
ATOM 3664 N N . GLU B 1 145 ? -8.477 10.5 -10.477 1 96.69 145 GLU B N 1
ATOM 3665 C CA . GLU B 1 145 ? -7.48 11.523 -10.188 1 96.69 145 GLU B CA 1
ATOM 3666 C C . GLU B 1 145 ? -8 12.914 -10.547 1 96.69 145 GLU B C 1
ATOM 3668 O O . GLU B 1 145 ? -7.746 13.883 -9.828 1 96.69 145 GLU B O 1
ATOM 3673 N N . ARG B 1 146 ? -8.766 12.984 -11.633 1 95.69 146 ARG B N 1
ATOM 3674 C CA . ARG B 1 146 ? -9.383 14.258 -12.008 1 95.69 146 ARG B CA 1
ATOM 3675 C C . ARG B 1 146 ? -10.344 14.742 -10.93 1 95.69 146 ARG B C 1
ATOM 3677 O O . ARG B 1 146 ? -10.422 15.938 -10.656 1 95.69 146 ARG B O 1
ATOM 3684 N N . ASN B 1 147 ? -11.07 13.82 -10.375 1 93.69 147 ASN B N 1
ATOM 3685 C CA . ASN B 1 147 ? -11.984 14.18 -9.289 1 93.69 147 ASN B CA 1
ATOM 3686 C C . ASN B 1 147 ? -11.227 14.758 -8.102 1 93.69 147 ASN B C 1
ATOM 3688 O O . ASN B 1 147 ? -11.656 15.758 -7.52 1 93.69 147 ASN B O 1
ATOM 3692 N N . TYR B 1 148 ? -10.117 14.164 -7.73 1 94.12 148 TYR B N 1
ATOM 3693 C CA . TYR B 1 148 ? -9.258 14.711 -6.684 1 94.12 148 TYR B CA 1
ATOM 3694 C C . TYR B 1 148 ? -8.859 16.156 -6.996 1 94.12 148 TYR B C 1
ATOM 3696 O O . TYR B 1 148 ? -9.031 17.047 -6.164 1 94.12 148 TYR B O 1
ATOM 3704 N N . LEU B 1 149 ? -8.391 16.344 -8.195 1 96.56 149 LEU B N 1
ATOM 3705 C CA . LEU B 1 149 ? -7.812 17.625 -8.586 1 96.56 149 LEU B CA 1
ATOM 3706 C C . LEU B 1 149 ? -8.891 18.703 -8.656 1 96.56 149 LEU B C 1
ATOM 3708 O O . LEU B 1 149 ? -8.633 19.859 -8.328 1 96.56 149 LEU B O 1
ATOM 3712 N N . GLU B 1 150 ? -10.055 18.297 -9.023 1 95.56 150 GLU B N 1
ATOM 3713 C CA . GLU B 1 150 ? -11.164 19.25 -9.07 1 95.56 150 GLU B CA 1
ATOM 3714 C C . GLU B 1 150 ? -11.555 19.719 -7.672 1 95.56 150 GLU B C 1
ATOM 3716 O O . GLU B 1 150 ? -11.773 20.906 -7.453 1 95.56 150 GLU B O 1
ATOM 3721 N N . ILE B 1 151 ? -11.633 18.797 -6.719 1 94.31 151 ILE B N 1
ATOM 3722 C CA . ILE B 1 151 ? -11.93 19.141 -5.332 1 94.31 151 ILE B CA 1
ATOM 3723 C C . ILE B 1 151 ? -10.867 20.094 -4.801 1 94.31 151 ILE B C 1
ATOM 3725 O O . ILE B 1 151 ? -11.195 21.125 -4.215 1 94.31 151 ILE B O 1
ATOM 3729 N N . ILE B 1 152 ? -9.656 19.812 -5.078 1 97.06 152 ILE B N 1
ATOM 3730 C CA . ILE B 1 152 ? -8.523 20.594 -4.586 1 97.06 152 ILE B CA 1
ATOM 3731 C C . ILE B 1 152 ? -8.578 22 -5.168 1 97.06 152 ILE B C 1
ATOM 3733 O O . ILE B 1 152 ? -8.422 22.984 -4.441 1 97.06 152 ILE B O 1
ATOM 3737 N N . ALA B 1 153 ? -8.859 22.062 -6.465 1 96.75 153 ALA B N 1
ATOM 3738 C CA . ALA B 1 153 ? -8.906 23.359 -7.141 1 96.75 153 ALA B CA 1
ATOM 3739 C C . ALA B 1 153 ? -10.023 24.234 -6.57 1 96.75 153 ALA B C 1
ATOM 3741 O O . ALA B 1 153 ? -9.82 25.422 -6.324 1 96.75 153 ALA B O 1
ATOM 3742 N N . GLN B 1 154 ? -11.109 23.641 -6.309 1 95.88 154 GLN B N 1
ATOM 3743 C CA . GLN B 1 154 ? -12.258 24.375 -5.789 1 95.88 154 GLN B CA 1
ATOM 3744 C C . GLN B 1 154 ? -11.984 24.906 -4.383 1 95.88 154 GLN B C 1
ATOM 3746 O O . GLN B 1 154 ? -12.305 26.047 -4.066 1 95.88 154 GLN B O 1
ATOM 3751 N N . VAL B 1 155 ? -11.398 24.047 -3.594 1 96.75 155 VAL B N 1
ATOM 3752 C CA . VAL B 1 155 ? -11.117 24.453 -2.219 1 96.75 155 VAL B CA 1
ATOM 3753 C C . VAL B 1 155 ? -10.031 25.516 -2.205 1 96.75 155 VAL B C 1
ATOM 3755 O O . VAL B 1 155 ? -10.141 26.516 -1.483 1 96.75 155 VAL B O 1
ATOM 3758 N N . LYS B 1 156 ? -9.023 25.344 -3.012 1 97.38 156 LYS B N 1
ATOM 3759 C CA . LYS B 1 156 ? -7.918 26.297 -3.061 1 97.38 156 LYS B CA 1
ATOM 3760 C C . LYS B 1 156 ? -8.406 27.688 -3.461 1 97.38 156 LYS B C 1
ATOM 3762 O O . LYS B 1 156 ? -7.93 28.688 -2.928 1 97.38 156 LYS B O 1
ATOM 3767 N N . GLU B 1 157 ? -9.312 27.75 -4.312 1 96.44 157 GLU B N 1
ATOM 3768 C CA . GLU B 1 157 ? -9.867 29.016 -4.773 1 96.44 157 GLU B CA 1
ATOM 3769 C C . GLU B 1 157 ? -10.68 29.688 -3.678 1 96.44 157 GLU B C 1
ATOM 3771 O O . GLU B 1 157 ? -10.805 30.922 -3.66 1 96.44 157 GLU B O 1
ATOM 3776 N N . ALA B 1 158 ? -11.133 28.938 -2.775 1 96.19 158 ALA B N 1
ATOM 3777 C CA . ALA B 1 158 ? -12.094 29.422 -1.79 1 96.19 158 ALA B CA 1
ATOM 3778 C C . ALA B 1 158 ? -11.383 29.938 -0.544 1 96.19 158 ALA B C 1
ATOM 3780 O O . ALA B 1 158 ? -11.984 30.641 0.274 1 96.19 158 ALA B O 1
ATOM 3781 N N . ILE B 1 159 ? -10.109 29.578 -0.429 1 97.81 159 ILE B N 1
ATOM 3782 C CA . ILE B 1 159 ? -9.445 29.953 0.816 1 97.81 159 ILE B CA 1
ATOM 3783 C C . ILE B 1 159 ? -8.07 30.547 0.513 1 97.81 159 ILE B C 1
ATOM 3785 O O . ILE B 1 159 ? -7.547 30.375 -0.592 1 97.81 159 ILE B O 1
ATOM 3789 N N . THR B 1 160 ? -7.484 31.188 1.558 1 98.25 160 THR B N 1
ATOM 3790 C CA . THR B 1 160 ? -6.18 31.812 1.398 1 98.25 160 THR B CA 1
ATOM 3791 C C . THR B 1 160 ? -5.148 31.141 2.307 1 98.25 160 THR B C 1
ATOM 3793 O O . THR B 1 160 ? -3.943 31.234 2.059 1 98.25 160 THR B O 1
ATOM 3796 N N . ILE B 1 161 ? -5.59 30.531 3.369 1 98.62 161 ILE B N 1
ATOM 3797 C CA . ILE B 1 161 ? -4.66 29.859 4.266 1 98.62 161 ILE B CA 1
ATOM 3798 C C . ILE B 1 161 ? -4.012 28.672 3.545 1 98.62 161 ILE B C 1
ATOM 3800 O O . ILE B 1 161 ? -4.531 28.188 2.537 1 98.62 161 ILE B O 1
ATOM 3804 N N . PRO B 1 162 ? -2.83 28.234 4.008 1 98.75 162 PRO B N 1
ATOM 3805 C CA . PRO B 1 162 ? -2.158 27.109 3.355 1 98.75 162 PRO B CA 1
ATOM 3806 C C . PRO B 1 162 ? -3.01 25.844 3.342 1 98.75 162 PRO B C 1
ATOM 3808 O O . PRO B 1 162 ? -3.707 25.547 4.316 1 98.75 162 PRO B O 1
ATOM 3811 N N . LEU B 1 163 ? -2.928 25.156 2.223 1 98.75 163 LEU B N 1
ATOM 3812 C CA . LEU B 1 163 ? -3.67 23.922 1.995 1 98.75 163 LEU B CA 1
ATOM 3813 C C . LEU B 1 163 ? -2.719 22.734 1.843 1 98.75 163 LEU B C 1
ATOM 3815 O O . LEU B 1 163 ? -1.693 22.844 1.166 1 98.75 163 LEU B O 1
ATOM 3819 N N . SER B 1 164 ? -2.988 21.672 2.551 1 98.75 164 SER B N 1
ATOM 3820 C CA . SER B 1 164 ? -2.33 20.391 2.309 1 98.75 164 SER B CA 1
ATOM 3821 C C . SER B 1 164 ? -3.34 19.312 1.933 1 98.75 164 SER B C 1
ATOM 3823 O O . SER B 1 164 ? -4.527 19.438 2.244 1 98.75 164 SER B O 1
ATOM 3825 N N . VAL B 1 165 ? -2.912 18.328 1.21 1 98.12 165 VAL B N 1
ATOM 3826 C CA . VAL B 1 165 ? -3.754 17.203 0.813 1 98.12 165 VAL B CA 1
ATOM 3827 C C . VAL B 1 165 ? -3.174 15.906 1.364 1 98.12 165 VAL B C 1
ATOM 3829 O O . VAL B 1 165 ? -2.02 15.57 1.094 1 98.12 165 VAL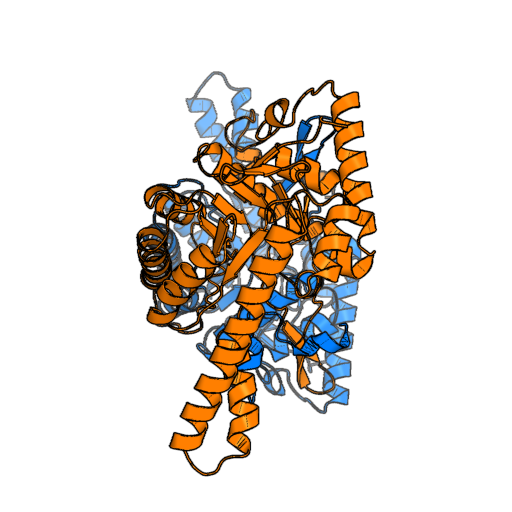 B O 1
ATOM 3832 N N . LYS B 1 166 ? -3.955 15.234 2.166 1 96.69 166 LYS B N 1
ATOM 3833 C CA . LYS B 1 166 ? -3.566 13.922 2.674 1 96.69 166 LYS B CA 1
ATOM 3834 C C . LYS B 1 166 ? -3.975 12.812 1.707 1 96.69 166 LYS B C 1
ATOM 3836 O O . LYS B 1 166 ? -5.164 12.625 1.437 1 96.69 166 LYS B O 1
ATOM 3841 N N . LEU B 1 167 ? -2.967 12.117 1.22 1 96.25 167 LEU B N 1
ATOM 3842 C CA . LEU B 1 167 ? -3.186 11.148 0.15 1 96.25 167 LEU B CA 1
ATOM 3843 C C . LEU B 1 167 ? -3.047 9.719 0.671 1 96.25 167 LEU B C 1
ATOM 3845 O O . LEU B 1 167 ? -2.188 9.445 1.509 1 96.25 167 LEU B O 1
ATOM 3849 N N . GLY B 1 168 ? -3.91 8.859 0.108 1 92.56 168 GLY B N 1
ATOM 3850 C CA . GLY B 1 168 ? -3.645 7.438 0.257 1 92.56 168 GLY B CA 1
ATOM 3851 C C . GLY B 1 168 ? -2.535 6.941 -0.649 1 92.56 168 GLY B C 1
ATOM 3852 O O . GLY B 1 168 ? -2.072 7.668 -1.53 1 92.56 168 GLY B O 1
ATOM 3853 N N . ALA B 1 169 ? -2.162 5.711 -0.441 1 90.25 169 ALA B N 1
ATOM 3854 C CA . ALA B 1 169 ? -1.053 5.137 -1.2 1 90.25 169 ALA B CA 1
ATOM 3855 C C . ALA B 1 169 ? -1.542 4.523 -2.508 1 90.25 169 ALA B C 1
ATOM 3857 O O . ALA B 1 169 ? -0.742 4.039 -3.311 1 90.25 169 ALA B O 1
ATOM 3858 N N . GLY B 1 170 ? -2.781 4.543 -2.766 1 91.38 170 GLY B N 1
ATOM 3859 C CA . GLY B 1 170 ? -3.375 3.803 -3.867 1 91.38 170 GLY B CA 1
ATOM 3860 C C . GLY B 1 170 ? -3.412 4.59 -5.164 1 91.38 170 GLY B C 1
ATOM 3861 O O . GLY B 1 170 ? -4.461 4.684 -5.809 1 91.38 170 GLY B O 1
ATOM 3862 N N . PHE B 1 171 ? -2.268 5.191 -5.625 1 96 171 PHE B N 1
ATOM 3863 C CA . PHE B 1 171 ? -2.174 5.84 -6.926 1 96 171 PHE B CA 1
ATOM 3864 C C . PHE B 1 171 ? -1.169 5.117 -7.816 1 96 171 PHE B C 1
ATOM 3866 O O . PHE B 1 171 ? -0.11 4.691 -7.352 1 96 171 PHE B O 1
ATOM 3873 N N . THR B 1 172 ? -1.553 5.051 -9.094 1 96.88 172 THR B N 1
ATOM 3874 C CA . THR B 1 172 ? -0.672 4.395 -10.055 1 96.88 172 THR B CA 1
ATOM 3875 C C . THR B 1 172 ? 0.664 5.125 -10.156 1 96.88 172 THR B C 1
ATOM 3877 O O . THR B 1 172 ? 1.721 4.496 -10.211 1 96.88 172 THR B O 1
ATOM 3880 N N . ASN B 1 173 ? 0.615 6.441 -10.195 1 97.25 173 ASN B N 1
ATOM 3881 C CA . ASN B 1 173 ? 1.792 7.305 -10.148 1 97.25 173 ASN B CA 1
ATOM 3882 C C . ASN B 1 173 ? 1.621 8.43 -9.133 1 97.25 173 ASN B C 1
ATOM 3884 O O . ASN B 1 173 ? 1.212 9.539 -9.492 1 97.25 173 ASN B O 1
ATOM 3888 N N . PRO B 1 174 ? 1.987 8.18 -7.906 1 97 174 PRO B N 1
ATOM 3889 C CA . PRO B 1 174 ? 1.832 9.203 -6.875 1 97 174 PRO B CA 1
ATOM 3890 C C . PRO B 1 174 ? 2.604 10.484 -7.199 1 97 174 PRO B C 1
ATOM 3892 O O . PRO B 1 174 ? 2.148 11.586 -6.867 1 97 174 PRO B O 1
ATOM 3895 N N . LEU B 1 175 ? 3.719 10.305 -7.848 1 97.62 175 LEU B N 1
ATOM 3896 C CA . LEU B 1 175 ? 4.559 11.453 -8.164 1 97.62 175 LEU B CA 1
ATOM 3897 C C . LEU B 1 175 ? 3.848 12.391 -9.141 1 97.62 175 LEU B C 1
ATOM 3899 O O . LEU B 1 175 ? 3.863 13.609 -8.953 1 97.62 175 LEU B O 1
ATOM 3903 N N . ALA B 1 176 ? 3.209 11.844 -10.102 1 98.06 176 ALA B N 1
ATOM 3904 C CA . ALA B 1 176 ? 2.459 12.641 -11.062 1 98.06 176 ALA B CA 1
ATOM 3905 C C . ALA B 1 176 ? 1.273 13.336 -10.398 1 98.06 176 ALA B C 1
ATOM 3907 O O . ALA B 1 176 ? 0.962 14.484 -10.711 1 98.06 176 ALA B O 1
ATOM 3908 N N . VAL B 1 177 ? 0.616 12.688 -9.484 1 98.06 177 VAL B N 1
ATOM 3909 C CA . VAL B 1 177 ? -0.523 13.258 -8.773 1 98.06 177 VAL B CA 1
ATOM 3910 C C . VAL B 1 177 ? -0.062 14.43 -7.914 1 98.06 177 VAL B C 1
ATOM 3912 O O . VAL B 1 177 ? -0.676 15.5 -7.934 1 98.06 177 VAL B O 1
ATOM 3915 N N . VAL B 1 178 ? 1.028 14.258 -7.219 1 98.62 178 VAL B N 1
ATOM 3916 C CA . VAL B 1 178 ? 1.553 15.312 -6.355 1 98.62 178 VAL B CA 1
ATOM 3917 C C . VAL B 1 178 ? 1.976 16.516 -7.203 1 98.62 178 VAL B C 1
ATOM 3919 O O . VAL B 1 178 ? 1.774 17.656 -6.809 1 98.62 178 VAL B O 1
ATOM 3922 N N . ARG B 1 179 ? 2.557 16.234 -8.359 1 98.62 179 ARG B N 1
ATOM 3923 C CA . ARG B 1 179 ? 2.922 17.312 -9.266 1 98.62 179 ARG B CA 1
ATOM 3924 C C . ARG B 1 179 ? 1.705 18.172 -9.633 1 98.62 179 ARG B C 1
ATOM 3926 O O . ARG B 1 179 ? 1.759 19.391 -9.57 1 98.62 179 ARG B O 1
ATOM 3933 N N . GLU B 1 180 ? 0.624 17.5 -9.977 1 98.5 180 GLU B N 1
ATOM 3934 C CA . GLU B 1 180 ? -0.594 18.203 -10.344 1 98.5 180 GLU B CA 1
ATOM 3935 C C . GLU B 1 180 ? -1.154 19 -9.164 1 98.5 180 GLU B C 1
ATOM 3937 O O . GLU B 1 180 ? -1.713 20.078 -9.336 1 98.5 180 GLU B O 1
ATOM 3942 N N . ILE B 1 181 ? -1.019 18.422 -7.996 1 98.62 181 ILE B N 1
ATOM 3943 C CA . ILE B 1 181 ? -1.438 19.094 -6.777 1 98.62 181 ILE B CA 1
ATOM 3944 C C . ILE B 1 181 ? -0.592 20.359 -6.566 1 98.62 181 ILE B C 1
ATOM 3946 O O . ILE B 1 181 ? -1.126 21.438 -6.293 1 98.62 181 ILE B O 1
ATOM 3950 N N . TYR B 1 182 ? 0.704 20.266 -6.766 1 98.5 182 TYR B N 1
ATOM 3951 C CA . TYR B 1 182 ? 1.631 21.375 -6.633 1 98.5 182 TYR B CA 1
ATOM 3952 C C . TYR B 1 182 ? 1.267 22.5 -7.59 1 98.5 182 TYR B C 1
ATOM 3954 O O . TYR B 1 182 ? 1.269 23.672 -7.211 1 98.5 182 TYR B O 1
ATOM 3962 N N . TYR B 1 183 ? 0.864 22.156 -8.797 1 97.88 183 TYR B N 1
ATOM 3963 C CA . TYR B 1 183 ? 0.545 23.141 -9.82 1 97.88 183 TYR B CA 1
ATOM 3964 C C . TYR B 1 183 ? -0.735 23.891 -9.477 1 97.88 183 TYR B C 1
ATOM 3966 O O . TYR B 1 183 ? -1.039 24.922 -10.086 1 97.88 183 TYR B O 1
ATOM 3974 N N . ARG B 1 184 ? -1.425 23.484 -8.523 1 97.88 184 ARG B N 1
ATOM 3975 C CA . ARG B 1 184 ? -2.65 24.141 -8.086 1 97.88 184 ARG B CA 1
ATOM 3976 C C . ARG B 1 184 ? -2.406 24.969 -6.824 1 97.88 184 ARG B C 1
ATOM 3978 O O . ARG B 1 184 ? -3.348 25.297 -6.102 1 97.88 184 ARG B O 1
ATOM 3985 N N . ASN B 1 185 ? -1.146 25.172 -6.52 1 97.62 185 ASN B N 1
ATOM 3986 C CA . ASN B 1 185 ? -0.673 26.062 -5.473 1 97.62 185 ASN B CA 1
ATOM 3987 C C . ASN B 1 185 ? -0.974 25.516 -4.082 1 97.62 185 ASN B C 1
ATOM 3989 O O . ASN B 1 185 ? -1.25 26.281 -3.152 1 97.62 185 ASN B O 1
ATOM 3993 N N . VAL B 1 186 ? -1.084 24.203 -4.012 1 98.62 186 VAL B N 1
ATOM 3994 C CA . VAL B 1 186 ? -1.156 23.531 -2.721 1 98.62 186 VAL B CA 1
ATOM 3995 C C . VAL B 1 186 ? 0.221 23.531 -2.061 1 98.62 186 VAL B C 1
ATOM 3997 O O . VAL B 1 186 ? 1.235 23.312 -2.727 1 98.62 186 VAL B O 1
ATOM 4000 N N . LYS B 1 187 ? 0.262 23.734 -0.768 1 98.69 187 LYS B N 1
ATOM 4001 C CA . LYS B 1 187 ? 1.53 23.984 -0.093 1 98.69 187 LYS B CA 1
ATOM 4002 C C . LYS B 1 187 ? 2.184 22.688 0.368 1 98.69 187 LYS B C 1
ATOM 4004 O O . LYS B 1 187 ? 3.393 22.641 0.607 1 98.69 187 LYS B O 1
ATOM 4009 N N . GLY B 1 188 ? 1.379 21.625 0.548 1 98.81 188 GLY B N 1
ATOM 4010 C CA . GLY B 1 188 ? 1.978 20.406 1.041 1 98.81 188 GLY B CA 1
ATOM 4011 C C . GLY B 1 188 ? 1.11 19.172 0.805 1 98.81 188 GLY B C 1
ATOM 4012 O O . GLY B 1 188 ? -0.08 19.297 0.51 1 98.81 188 GLY B O 1
ATOM 4013 N N . VAL B 1 189 ? 1.732 18.031 0.876 1 98.81 189 VAL B N 1
ATOM 4014 C CA . VAL B 1 189 ? 1.03 16.75 0.86 1 98.81 189 VAL B CA 1
ATOM 4015 C C . VAL B 1 189 ? 1.396 15.953 2.104 1 98.81 189 VAL B C 1
ATOM 4017 O O . VAL B 1 189 ? 2.467 16.141 2.684 1 98.81 189 VAL B O 1
ATOM 4020 N N . VAL B 1 190 ? 0.469 15.195 2.572 1 98.69 190 VAL B N 1
ATOM 4021 C CA . VAL B 1 190 ? 0.683 14.258 3.674 1 98.69 190 VAL B CA 1
ATOM 4022 C C . VAL B 1 190 ? 0.664 12.828 3.146 1 98.69 190 VAL B C 1
ATOM 4024 O O . VAL B 1 190 ? -0.322 12.391 2.547 1 98.69 190 VAL B O 1
ATOM 4027 N N . LEU B 1 191 ? 1.848 12.148 3.361 1 98.06 191 LEU B N 1
ATOM 4028 C CA . LEU B 1 191 ? 1.999 10.797 2.824 1 98.06 191 LEU B CA 1
ATOM 4029 C C . LEU B 1 191 ? 2.166 9.781 3.947 1 98.06 191 LEU B C 1
ATOM 4031 O O . LEU B 1 191 ? 3.012 9.953 4.824 1 98.06 191 LEU B O 1
ATOM 4035 N N . PHE B 1 192 ? 1.531 8.695 3.898 1 95.25 192 PHE B N 1
ATOM 4036 C CA . PHE B 1 192 ? 0.254 8.422 3.25 1 95.25 192 PHE B CA 1
ATOM 4037 C C . PHE B 1 192 ? -0.839 8.188 4.285 1 95.25 192 PHE B C 1
ATOM 4039 O O . PHE B 1 192 ? -0.552 7.816 5.426 1 95.25 192 PHE B O 1
ATOM 4046 N N . ASN B 1 193 ? -1.999 8.461 3.84 1 91.38 193 ASN B N 1
ATOM 4047 C CA . ASN B 1 193 ? -3.158 8.039 4.617 1 91.38 193 ASN B CA 1
ATOM 4048 C C . ASN B 1 193 ? -3.283 6.516 4.664 1 91.38 193 ASN B C 1
ATOM 4050 O O . ASN B 1 193 ? -2.777 5.82 3.781 1 91.38 193 ASN B O 1
ATOM 4054 N N . ARG B 1 194 ? -3.844 6.008 5.695 1 85.25 194 ARG B N 1
ATOM 4055 C CA . ARG B 1 194 ? -4.074 4.578 5.883 1 85.25 194 ARG B CA 1
ATOM 4056 C C . ARG B 1 194 ? -5.566 4.262 5.887 1 85.25 194 ARG B C 1
ATOM 4058 O O . ARG B 1 194 ? -6.355 4.977 6.504 1 85.25 194 ARG B O 1
ATOM 4065 N N . PHE B 1 195 ? -5.879 3.203 5.172 1 79 195 PHE B N 1
ATOM 4066 C CA . PHE B 1 195 ? -7.262 2.746 5.211 1 79 195 PHE B CA 1
ATOM 4067 C C . PHE B 1 195 ? -7.527 1.921 6.465 1 79 195 PHE B C 1
ATOM 4069 O O . PHE B 1 195 ? -6.613 1.294 7.004 1 79 195 PHE B O 1
ATOM 4076 N N . TYR B 1 196 ? -8.789 2.037 6.82 1 80.94 196 TYR B N 1
ATOM 4077 C CA . TYR B 1 196 ? -9.234 1.147 7.891 1 80.94 196 TYR B CA 1
ATOM 4078 C C . TYR B 1 196 ? -8.953 -0.309 7.539 1 80.94 196 TYR B C 1
ATOM 4080 O O . TYR B 1 196 ? -9.383 -0.796 6.492 1 80.94 196 TYR B O 1
ATOM 4088 N N . PRO B 1 197 ? -8.156 -0.961 8.391 1 87.06 197 PRO B N 1
ATOM 4089 C CA . PRO B 1 197 ? -7.762 -2.326 8.031 1 87.06 197 PRO B CA 1
ATOM 4090 C C . PRO B 1 197 ? -8.922 -3.318 8.109 1 87.06 197 PRO B C 1
ATOM 4092 O O . PRO B 1 197 ? -9.711 -3.273 9.055 1 87.06 197 PRO B O 1
ATOM 4095 N N . THR B 1 198 ? -8.969 -4.156 7.16 1 89.31 198 THR B N 1
ATOM 4096 C CA . THR B 1 198 ? -10.008 -5.184 7.09 1 89.31 198 THR B CA 1
ATOM 4097 C C . THR B 1 198 ? -9.477 -6.527 7.578 1 89.31 198 THR B C 1
ATOM 4099 O O . THR B 1 198 ? -8.305 -6.852 7.355 1 89.31 198 THR B O 1
ATOM 4102 N N . ASP B 1 199 ? -10.328 -7.23 8.242 1 94 199 ASP B N 1
ATOM 4103 C CA . ASP B 1 199 ? -10.031 -8.602 8.641 1 94 199 ASP B CA 1
ATOM 4104 C C . ASP B 1 199 ? -11.273 -9.477 8.578 1 94 199 ASP B C 1
ATOM 4106 O O . ASP B 1 199 ? -12.367 -8.992 8.281 1 94 199 ASP B O 1
ATOM 4110 N N . ILE B 1 200 ? -11.047 -10.758 8.688 1 96.62 200 ILE B N 1
ATOM 4111 C CA . ILE B 1 200 ? -12.141 -11.727 8.656 1 96.62 200 ILE B CA 1
ATOM 4112 C C . ILE B 1 200 ? -12.055 -12.641 9.875 1 96.62 200 ILE B C 1
ATOM 4114 O O . ILE B 1 200 ? -10.992 -13.195 10.172 1 96.62 200 ILE B O 1
ATOM 4118 N N . ASP B 1 201 ? -13.133 -12.711 10.648 1 96.75 201 ASP B N 1
ATOM 4119 C CA . ASP B 1 201 ? -13.289 -13.75 11.664 1 96.75 201 ASP B CA 1
ATOM 4120 C C . ASP B 1 201 ? -13.641 -15.094 11.023 1 96.75 201 ASP B C 1
ATOM 4122 O O . ASP B 1 201 ? -14.766 -15.289 10.555 1 96.75 201 ASP B O 1
ATOM 4126 N N . ILE B 1 202 ? -12.742 -15.992 11.055 1 98 202 ILE B N 1
ATOM 4127 C CA . ILE B 1 202 ? -12.914 -17.219 10.273 1 98 202 ILE B CA 1
ATOM 4128 C C . ILE B 1 202 ? -13.859 -18.156 11.008 1 98 202 ILE B C 1
ATOM 4130 O O . ILE B 1 202 ? -14.406 -19.094 10.406 1 98 202 ILE B O 1
ATOM 4134 N N . GLU B 1 203 ? -14.031 -18.016 12.297 1 97.69 203 GLU B N 1
ATOM 4135 C CA . GLU B 1 203 ? -14.961 -18.875 13.039 1 97.69 203 GLU B CA 1
ATOM 4136 C C . GLU B 1 203 ? -16.406 -18.375 12.875 1 97.69 203 GLU B C 1
ATOM 4138 O O . GLU B 1 203 ? -17.297 -19.172 12.594 1 97.69 203 GLU B O 1
ATOM 4143 N N . ARG B 1 204 ? -16.609 -17.078 12.961 1 95.19 204 ARG B N 1
ATOM 4144 C CA . ARG B 1 204 ? -17.938 -16.5 12.812 1 95.19 204 ARG B CA 1
ATOM 4145 C C . ARG B 1 204 ? -18.234 -16.188 11.352 1 95.19 204 ARG B C 1
ATOM 4147 O O . ARG B 1 204 ? -19.375 -15.891 10.992 1 95.19 204 ARG B O 1
ATOM 4154 N N . MET B 1 205 ? -17.219 -16.266 10.5 1 93.44 205 MET B N 1
ATOM 4155 C CA . MET B 1 205 ? -17.312 -15.938 9.086 1 93.44 205 MET B CA 1
ATOM 4156 C C . MET B 1 205 ? -17.953 -14.57 8.883 1 93.44 205 MET B C 1
ATOM 4158 O O . MET B 1 205 ? -19 -14.453 8.242 1 93.44 205 MET B O 1
ATOM 4162 N N . SER B 1 206 ? -17.266 -13.578 9.398 1 93.75 206 SER B N 1
ATOM 4163 C CA . SER B 1 206 ? -17.688 -12.195 9.297 1 93.75 206 SER B CA 1
ATOM 4164 C C . SER B 1 206 ? -16.5 -11.25 9.109 1 93.75 206 SER B C 1
ATOM 4166 O O . SER B 1 206 ? -15.406 -11.531 9.594 1 93.75 206 SER B O 1
ATOM 4168 N N . VAL B 1 207 ? -16.844 -10.227 8.336 1 91.75 207 VAL B N 1
ATOM 4169 C CA . VAL B 1 207 ? -15.828 -9.195 8.156 1 91.75 207 VAL B CA 1
ATOM 4170 C C . VAL B 1 207 ? -15.711 -8.352 9.422 1 91.75 207 VAL B C 1
ATOM 4172 O O . VAL B 1 207 ? -16.719 -7.98 10.016 1 91.75 207 VAL B O 1
ATOM 4175 N N . LYS B 1 208 ? -14.492 -8.117 9.867 1 88.5 208 LYS B N 1
ATOM 4176 C CA . LYS B 1 208 ? -14.242 -7.324 11.062 1 88.5 208 LYS B CA 1
ATOM 4177 C C . LYS B 1 208 ? -13.07 -6.371 10.859 1 88.5 208 LYS B C 1
ATOM 4179 O O . LYS B 1 208 ? -12.391 -6.426 9.836 1 88.5 208 LYS B O 1
ATOM 4184 N N . ALA B 1 209 ? -12.914 -5.523 11.828 1 84.94 209 ALA B N 1
ATOM 4185 C CA . ALA B 1 209 ? -11.773 -4.609 11.805 1 84.94 209 ALA B CA 1
ATOM 4186 C C . ALA B 1 209 ? -10.469 -5.355 12.094 1 84.94 209 ALA B C 1
ATOM 4188 O O . ALA B 1 209 ? -10.43 -6.242 12.945 1 84.94 209 ALA B O 1
ATOM 4189 N N . GLY B 1 210 ? -9.453 -5.059 11.281 1 86.44 210 GLY B N 1
ATOM 4190 C CA . GLY B 1 210 ? -8.117 -5.539 11.602 1 86.44 210 GLY B CA 1
ATOM 4191 C C . GLY B 1 210 ? -7.418 -4.691 12.648 1 86.44 210 GLY B C 1
ATOM 4192 O O . GLY B 1 210 ? -8.07 -4 13.43 1 86.44 210 GLY B O 1
ATOM 4193 N N . ASP B 1 211 ? -6.094 -4.879 12.641 1 83 211 ASP B N 1
ATOM 4194 C CA . ASP B 1 211 ? -5.281 -4.066 13.547 1 83 211 ASP B CA 1
ATOM 4195 C C . ASP B 1 211 ? -5.32 -2.594 13.141 1 83 211 ASP B C 1
ATOM 4197 O O . ASP B 1 211 ? -4.785 -2.215 12.102 1 83 211 ASP B O 1
ATOM 4201 N N . ILE B 1 212 ? -5.812 -1.796 14 1 84.94 212 ILE B N 1
ATOM 4202 C CA . ILE B 1 212 ? -6.125 -0.412 13.656 1 84.94 212 ILE B CA 1
ATOM 4203 C C . ILE B 1 212 ? -4.855 0.436 13.734 1 84.94 212 ILE B C 1
ATOM 4205 O O . ILE B 1 212 ? -4.77 1.493 13.102 1 84.94 212 ILE B O 1
ATOM 4209 N N . PHE B 1 213 ? -3.928 -0.006 14.477 1 88.75 213 PHE B N 1
ATOM 4210 C CA . PHE B 1 213 ? -2.725 0.8 14.648 1 88.75 213 PHE B CA 1
ATOM 4211 C C . PHE B 1 213 ? -1.67 0.421 13.617 1 88.75 213 PHE B C 1
ATOM 4213 O O . PHE B 1 213 ? -1.555 -0.748 13.234 1 88.75 213 PHE B O 1
ATOM 4220 N N . SER B 1 214 ? -0.999 1.416 13.156 1 91 214 SER B N 1
ATOM 4221 C CA . SER B 1 214 ? 0.104 1.182 12.227 1 91 214 SER B CA 1
ATOM 4222 C C . SER B 1 214 ? 1.329 0.635 12.953 1 91 214 SER B C 1
ATOM 4224 O O . SER B 1 214 ? 1.328 0.514 14.18 1 91 214 SER B O 1
ATOM 4226 N N . HIS B 1 215 ? 2.344 0.221 12.156 1 89.12 215 HIS B N 1
ATOM 4227 C CA . HIS B 1 215 ? 3.633 -0.261 12.633 1 89.12 215 HIS B CA 1
ATOM 4228 C C . HIS B 1 215 ? 4.785 0.438 11.922 1 89.12 215 HIS B C 1
ATOM 4230 O O . HIS B 1 215 ? 4.613 0.949 10.812 1 89.12 215 HIS B O 1
ATOM 4236 N N . SER B 1 216 ? 5.953 0.455 12.602 1 90.81 216 SER B N 1
ATOM 4237 C CA . SER B 1 216 ? 7.137 1.097 12.039 1 90.81 216 SER B CA 1
ATOM 4238 C C . SER B 1 216 ? 7.492 0.498 10.68 1 90.81 216 SER B C 1
ATOM 4240 O O . SER B 1 216 ? 8.07 1.177 9.828 1 90.81 216 SER B O 1
ATOM 4242 N N . SER B 1 217 ? 7.102 -0.779 10.453 1 88.12 217 SER B N 1
ATOM 4243 C CA . SER B 1 217 ? 7.43 -1.444 9.195 1 88.12 217 SER B CA 1
ATOM 4244 C C . SER B 1 217 ? 6.707 -0.797 8.023 1 88.12 217 SER B C 1
ATOM 4246 O O . SER B 1 217 ? 7.121 -0.952 6.867 1 88.12 217 SER B O 1
ATOM 4248 N N . GLU B 1 218 ? 5.664 -0.067 8.297 1 91.81 218 GLU B N 1
ATOM 4249 C CA . GLU B 1 218 ? 4.883 0.562 7.238 1 91.81 218 GLU B CA 1
ATOM 4250 C C . GLU B 1 218 ? 5.562 1.829 6.73 1 91.81 218 GLU B C 1
ATOM 4252 O O . GLU B 1 218 ? 5.141 2.404 5.723 1 91.81 218 GLU B O 1
ATOM 4257 N N . LEU B 1 219 ? 6.684 2.232 7.406 1 95.38 219 LEU B N 1
ATOM 4258 C CA . LEU B 1 219 ? 7.387 3.459 7.043 1 95.38 219 LEU B CA 1
ATOM 4259 C C . LEU B 1 219 ? 8.133 3.289 5.723 1 95.38 219 LEU B C 1
ATOM 4261 O O . LEU B 1 219 ? 8.344 4.262 4.996 1 95.38 219 LEU B O 1
ATOM 4265 N N . ALA B 1 220 ? 8.5 2.111 5.34 1 93.12 220 ALA B N 1
ATOM 4266 C CA . ALA B 1 220 ? 9.391 1.828 4.215 1 93.12 220 ALA B CA 1
ATOM 4267 C C . ALA B 1 220 ? 8.836 2.412 2.918 1 93.12 220 ALA B C 1
ATOM 4269 O O . ALA B 1 220 ? 9.523 3.162 2.223 1 93.12 220 ALA B O 1
ATOM 4270 N N . ASN B 1 221 ? 7.59 2.113 2.652 1 92.69 221 ASN B N 1
ATOM 4271 C CA . ASN B 1 221 ? 6.965 2.607 1.431 1 92.69 221 ASN B CA 1
ATOM 4272 C C . ASN B 1 221 ? 6.816 4.129 1.453 1 92.69 221 ASN B C 1
ATOM 4274 O O . ASN B 1 221 ? 7.02 4.789 0.434 1 92.69 221 ASN B O 1
ATOM 4278 N N . VAL B 1 222 ? 6.516 4.629 2.576 1 96.81 222 VAL B N 1
ATOM 4279 C CA . VAL B 1 222 ? 6.309 6.066 2.732 1 96.81 222 VAL B CA 1
ATOM 4280 C C . VAL B 1 222 ? 7.633 6.801 2.52 1 96.81 222 VAL B C 1
ATOM 4282 O O . VAL B 1 222 ? 7.672 7.844 1.86 1 96.81 222 VAL B O 1
ATOM 4285 N N . LEU B 1 223 ? 8.703 6.215 3.045 1 97.06 223 LEU B N 1
ATOM 4286 C CA . LEU B 1 223 ? 10.031 6.801 2.873 1 97.06 223 LEU B CA 1
ATOM 4287 C C . LEU B 1 223 ? 10.391 6.91 1.395 1 97.06 223 LEU B C 1
ATOM 4289 O O . LEU B 1 223 ? 10.883 7.949 0.949 1 97.06 223 LEU B O 1
ATOM 4293 N N . ARG B 1 224 ? 10.102 5.902 0.644 1 95.38 224 ARG B N 1
ATOM 4294 C CA . ARG B 1 224 ? 10.414 5.883 -0.782 1 95.38 224 ARG B CA 1
ATOM 4295 C C 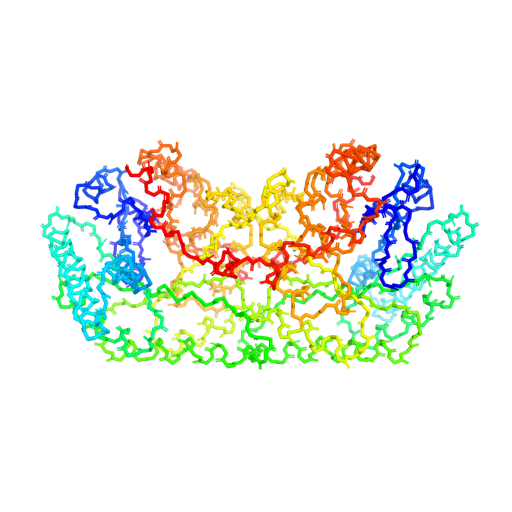. ARG B 1 224 ? 9.719 7.031 -1.508 1 95.38 224 ARG B C 1
ATOM 4297 O O . ARG B 1 224 ? 10.367 7.809 -2.211 1 95.38 224 ARG B O 1
ATOM 4304 N N . TRP B 1 225 ? 8.5 7.184 -1.298 1 96.81 225 TRP B N 1
ATOM 4305 C CA . TRP B 1 225 ? 7.723 8.18 -2.033 1 96.81 225 TRP B CA 1
ATOM 4306 C C . TRP B 1 225 ? 8.031 9.586 -1.535 1 96.81 225 TRP B C 1
ATOM 4308 O O . TRP B 1 225 ? 8.023 10.547 -2.312 1 96.81 225 TRP B O 1
ATOM 4318 N N . THR B 1 226 ? 8.289 9.656 -0.211 1 98.44 226 THR B N 1
ATOM 4319 C CA . THR B 1 226 ? 8.742 10.945 0.311 1 98.44 226 THR B CA 1
ATOM 4320 C C . THR B 1 226 ? 10.023 11.391 -0.386 1 98.44 226 THR B C 1
ATOM 4322 O O . THR B 1 226 ? 10.148 12.539 -0.803 1 98.44 226 THR B O 1
ATOM 4325 N N . ALA B 1 227 ? 10.93 10.445 -0.558 1 97.88 227 ALA B N 1
ATOM 4326 C CA . ALA B 1 227 ? 12.195 10.734 -1.221 1 97.88 227 ALA B CA 1
ATOM 4327 C C . ALA B 1 227 ? 11.977 11.148 -2.674 1 97.88 227 ALA B C 1
ATOM 4329 O O . ALA B 1 227 ? 12.602 12.086 -3.164 1 97.88 227 ALA B O 1
ATOM 4330 N N . PHE B 1 228 ? 11.102 10.445 -3.357 1 97.25 228 PHE B N 1
ATOM 4331 C CA . PHE B 1 228 ? 10.805 10.766 -4.75 1 97.25 228 PHE B CA 1
ATOM 4332 C C . PHE B 1 228 ? 10.164 12.141 -4.863 1 97.25 228 PHE B C 1
ATOM 4334 O O . PHE B 1 228 ? 10.555 12.945 -5.711 1 97.25 228 PHE B O 1
ATOM 4341 N N . VAL B 1 229 ? 9.188 12.445 -3.99 1 98.44 229 VAL B N 1
ATOM 4342 C CA . VAL B 1 229 ? 8.461 13.703 -4.059 1 98.44 229 VAL B CA 1
ATOM 4343 C C . VAL B 1 229 ? 9.406 14.867 -3.75 1 98.44 229 VAL B C 1
ATOM 4345 O O . VAL B 1 229 ? 9.5 15.82 -4.527 1 98.44 229 VAL B O 1
ATOM 4348 N N . ASN B 1 230 ? 10.086 14.758 -2.656 1 98.38 230 ASN B N 1
ATOM 4349 C CA . ASN B 1 230 ? 10.984 15.844 -2.283 1 98.38 230 ASN B CA 1
ATOM 4350 C C . ASN B 1 230 ? 12.078 16.062 -3.33 1 98.38 230 ASN B C 1
ATOM 4352 O O . ASN B 1 230 ? 12.453 17.188 -3.623 1 98.38 230 ASN B O 1
ATOM 4356 N N . GLY B 1 231 ? 12.617 14.984 -3.889 1 97.31 231 GLY B N 1
ATOM 4357 C CA . GLY B 1 231 ? 13.648 15.078 -4.906 1 97.31 231 GLY B CA 1
ATOM 4358 C C . GLY B 1 231 ? 13.164 15.711 -6.195 1 97.31 231 GLY B C 1
ATOM 4359 O O . GLY B 1 231 ? 13.914 16.422 -6.863 1 97.31 231 GLY B O 1
ATOM 4360 N N . SER B 1 232 ? 11.906 15.516 -6.523 1 97 232 SER B N 1
ATOM 4361 C CA . SER B 1 232 ? 11.367 15.945 -7.812 1 97 232 SER B CA 1
ATOM 4362 C C . SER B 1 232 ? 10.633 17.281 -7.688 1 97 232 SER B C 1
ATOM 4364 O O . SER B 1 232 ? 10.555 18.047 -8.648 1 97 232 SER B O 1
ATOM 4366 N N . LEU B 1 233 ? 10.031 17.484 -6.535 1 98.06 233 LEU B N 1
ATOM 4367 C CA . LEU B 1 233 ? 9.219 18.672 -6.246 1 98.06 233 LEU B CA 1
ATOM 4368 C C . LEU B 1 233 ? 9.656 19.312 -4.934 1 98.06 233 LEU B C 1
ATOM 4370 O O . LEU B 1 233 ? 8.891 19.328 -3.965 1 98.06 233 LEU B O 1
ATOM 4374 N N . PRO B 1 234 ? 10.781 19.953 -4.93 1 96.56 234 PRO B N 1
ATOM 4375 C CA . PRO B 1 234 ? 11.375 20.406 -3.672 1 96.56 234 PRO B CA 1
ATOM 4376 C C . PRO B 1 234 ? 10.586 21.547 -3.025 1 96.56 234 PRO B C 1
ATOM 4378 O O . PRO B 1 234 ? 10.797 21.875 -1.854 1 96.56 234 PRO B O 1
ATOM 4381 N N . LEU B 1 235 ? 9.641 22.141 -3.727 1 97.56 235 LEU B N 1
ATOM 4382 C CA . LEU B 1 235 ? 8.977 23.328 -3.205 1 97.56 235 LEU B CA 1
ATOM 4383 C C . LEU B 1 235 ? 7.656 22.953 -2.527 1 97.56 235 LEU B C 1
ATOM 4385 O O . LEU B 1 235 ? 7.012 23.797 -1.909 1 97.56 235 LEU B O 1
ATOM 4389 N N . ILE B 1 236 ? 7.203 21.734 -2.654 1 98.44 236 ILE B N 1
ATOM 4390 C CA . ILE B 1 236 ? 6.02 21.312 -1.916 1 98.44 236 ILE B CA 1
ATOM 4391 C C . ILE B 1 236 ? 6.441 20.609 -0.627 1 98.44 236 ILE B C 1
ATOM 4393 O O . ILE B 1 236 ? 7.355 19.781 -0.632 1 98.44 236 ILE B O 1
ATOM 4397 N N . ASP B 1 237 ? 5.848 20.969 0.462 1 98.81 237 ASP B N 1
ATOM 4398 C CA . ASP B 1 237 ? 6.156 20.328 1.739 1 98.81 237 ASP B CA 1
ATOM 4399 C C . ASP B 1 237 ? 5.566 18.922 1.81 1 98.81 237 ASP B C 1
ATOM 4401 O O . ASP B 1 237 ? 4.477 18.672 1.294 1 98.81 237 ASP B O 1
ATOM 4405 N N . VAL B 1 238 ? 6.32 18.016 2.432 1 98.88 238 VAL B N 1
ATOM 4406 C CA . VAL B 1 238 ? 5.828 16.656 2.686 1 98.88 238 VAL B CA 1
ATOM 4407 C C . VAL B 1 238 ? 5.758 16.406 4.191 1 98.88 238 VAL B C 1
ATOM 4409 O O . VAL B 1 238 ? 6.699 16.719 4.922 1 98.88 238 VAL B O 1
ATOM 4412 N N . ALA B 1 239 ? 4.605 15.969 4.652 1 98.94 239 ALA B N 1
ATOM 4413 C CA . ALA B 1 239 ? 4.492 15.367 5.977 1 98.94 239 ALA B CA 1
ATOM 4414 C C . ALA B 1 239 ? 4.281 13.859 5.875 1 98.94 239 ALA B C 1
ATOM 4416 O O . ALA B 1 239 ? 3.518 13.383 5.027 1 98.94 239 ALA B O 1
ATOM 4417 N N . VAL B 1 240 ? 4.992 13.117 6.656 1 98.81 240 VAL B N 1
ATOM 4418 C CA . VAL B 1 240 ? 4.84 11.672 6.707 1 98.81 240 VAL B CA 1
ATOM 4419 C C . VAL B 1 240 ? 3.861 11.297 7.82 1 98.81 240 VAL B C 1
ATOM 4421 O O . VAL B 1 240 ? 4.004 11.75 8.961 1 98.81 240 VAL B O 1
ATOM 4424 N N . SER B 1 241 ? 2.842 10.453 7.551 1 96.81 241 SER B N 1
ATOM 4425 C CA . SER B 1 241 ? 1.791 10.219 8.539 1 96.81 241 SER B CA 1
ATOM 4426 C C . SER B 1 241 ? 1.643 8.734 8.844 1 96.81 241 SER B C 1
ATOM 4428 O O . SER B 1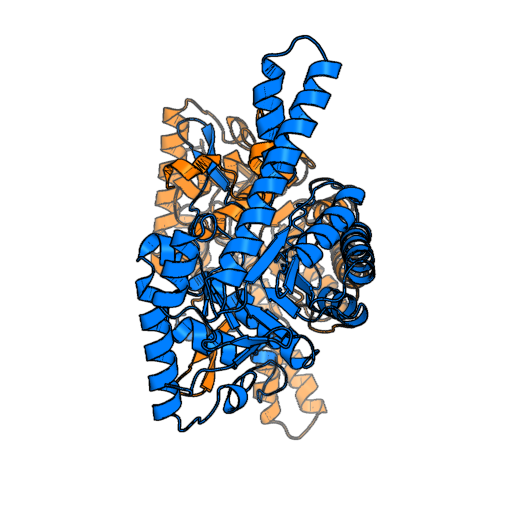 241 ? 0.862 8.352 9.719 1 96.81 241 SER B O 1
ATOM 4430 N N . THR B 1 242 ? 2.318 7.832 8.258 1 94.25 242 THR B N 1
ATOM 4431 C CA . THR B 1 242 ? 2.197 6.406 8.539 1 94.25 242 THR B CA 1
ATOM 4432 C C . THR B 1 242 ? 3.562 5.793 8.828 1 94.25 242 THR B C 1
ATOM 4434 O O . THR B 1 242 ? 4.52 6.012 8.086 1 94.25 242 THR B O 1
ATOM 4437 N N . GLY B 1 243 ? 3.584 5.066 9.984 1 95.56 243 GLY B N 1
ATOM 4438 C CA . GLY B 1 243 ? 4.758 4.25 10.25 1 95.56 243 GLY B CA 1
ATOM 4439 C C . GLY B 1 243 ? 5.762 4.938 11.164 1 95.56 243 GLY B C 1
ATOM 4440 O O . GLY B 1 243 ? 6.812 4.371 11.477 1 95.56 243 GLY B O 1
ATOM 4441 N N . VAL B 1 244 ? 5.465 6.133 11.664 1 98.44 244 VAL B N 1
ATOM 4442 C CA . VAL B 1 244 ? 6.398 6.824 12.555 1 98.44 244 VAL B CA 1
ATOM 4443 C C . VAL B 1 244 ? 6.082 6.477 14.008 1 98.44 244 VAL B C 1
ATOM 4445 O O . VAL B 1 244 ? 5.07 6.918 14.555 1 98.44 244 VAL B O 1
ATOM 4448 N N . HIS B 1 245 ? 7.012 5.719 14.656 1 98.12 245 HIS B N 1
ATOM 4449 C CA . HIS B 1 245 ? 6.738 5.262 16.016 1 98.12 245 HIS B CA 1
ATOM 4450 C C . HIS B 1 245 ? 7.863 5.656 16.969 1 98.12 245 HIS B C 1
ATOM 4452 O O . HIS B 1 245 ? 7.711 5.559 18.188 1 98.12 245 HIS B O 1
ATOM 4458 N N . THR B 1 246 ? 9 6.133 16.422 1 98.44 246 THR B N 1
ATOM 4459 C CA . THR B 1 246 ? 10.148 6.504 17.234 1 98.44 246 THR B CA 1
ATOM 4460 C C . THR B 1 246 ? 10.797 7.781 16.703 1 98.44 246 THR B C 1
ATOM 4462 O O . THR B 1 246 ? 10.484 8.227 15.602 1 98.44 246 THR B O 1
ATOM 4465 N N . GLY B 1 247 ? 11.664 8.305 17.562 1 98.56 247 GLY B N 1
ATOM 4466 C CA . GLY B 1 247 ? 12.477 9.422 17.094 1 98.56 247 GLY B CA 1
ATOM 4467 C C . GLY B 1 247 ? 13.312 9.078 15.883 1 98.56 247 GLY B C 1
ATOM 4468 O O . GLY B 1 247 ? 13.492 9.906 14.992 1 98.56 247 GLY B O 1
ATOM 4469 N N . ALA B 1 248 ? 13.805 7.898 15.859 1 98.56 248 ALA B N 1
ATOM 4470 C CA . ALA B 1 248 ? 14.586 7.441 14.711 1 98.56 248 ALA B CA 1
ATOM 4471 C C . ALA B 1 248 ? 13.742 7.43 13.445 1 98.56 248 ALA B C 1
ATOM 4473 O O . ALA B 1 248 ? 14.211 7.809 12.367 1 98.56 248 ALA B O 1
ATOM 4474 N N . ASP B 1 249 ? 12.516 6.977 13.555 1 98.62 249 ASP B N 1
ATOM 4475 C CA . ASP B 1 249 ? 11.594 7 12.422 1 98.62 249 ASP B CA 1
ATOM 4476 C C . ASP B 1 249 ? 11.398 8.422 11.906 1 98.62 249 ASP B C 1
ATOM 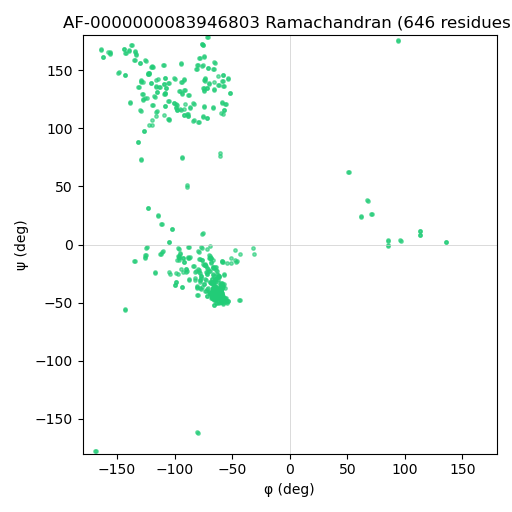4478 O O . ASP B 1 249 ? 11.359 8.656 10.695 1 98.62 249 ASP B O 1
ATOM 4482 N N . ALA B 1 250 ? 11.273 9.336 12.867 1 98.81 250 ALA B N 1
ATOM 4483 C CA . ALA B 1 250 ? 11.102 10.734 12.5 1 98.81 250 ALA B CA 1
ATOM 4484 C C . ALA B 1 250 ? 12.312 11.258 11.734 1 98.81 250 ALA B C 1
ATOM 4486 O O . ALA B 1 250 ? 12.172 11.914 10.695 1 98.81 250 ALA B O 1
ATOM 4487 N N . VAL B 1 251 ? 13.469 10.953 12.203 1 98.75 251 VAL B N 1
ATOM 4488 C CA . VAL B 1 251 ? 14.695 11.391 11.555 1 98.75 251 VAL B CA 1
ATOM 4489 C C . VAL B 1 251 ? 14.773 10.789 10.148 1 98.75 251 VAL B C 1
ATOM 4491 O O . VAL B 1 251 ? 15.125 11.484 9.188 1 98.75 251 VAL B O 1
ATOM 4494 N N . LYS B 1 252 ? 14.461 9.5 9.977 1 98.69 252 LYS B N 1
ATOM 4495 C CA . LYS B 1 252 ? 14.453 8.867 8.664 1 98.69 252 LYS B CA 1
ATOM 4496 C C . LYS B 1 252 ? 13.539 9.617 7.695 1 98.69 252 LYS B C 1
ATOM 4498 O O . LYS B 1 252 ? 13.93 9.898 6.562 1 98.69 252 LYS B O 1
ATOM 4503 N N . ALA B 1 253 ? 12.375 9.93 8.195 1 98.81 253 ALA B N 1
ATOM 4504 C CA . ALA B 1 253 ? 11.406 10.648 7.371 1 98.81 253 ALA B CA 1
ATOM 4505 C C . ALA B 1 253 ? 11.961 12.008 6.938 1 98.81 253 ALA B C 1
ATOM 4507 O O . ALA B 1 253 ? 11.844 12.383 5.77 1 98.81 253 ALA B O 1
ATOM 4508 N N . MET B 1 254 ? 12.539 12.719 7.855 1 98.88 254 MET B N 1
ATOM 4509 C CA . MET B 1 254 ? 13.078 14.047 7.57 1 98.88 254 MET B CA 1
ATOM 4510 C C . MET B 1 254 ? 14.258 13.961 6.617 1 98.88 254 MET B C 1
ATOM 4512 O O . MET B 1 254 ? 14.367 14.75 5.676 1 98.88 254 MET B O 1
ATOM 4516 N N . LEU B 1 255 ? 15.117 12.961 6.793 1 98.69 255 LEU B N 1
ATOM 4517 C CA . LEU B 1 255 ? 16.234 12.734 5.879 1 98.69 255 LEU B CA 1
ATOM 4518 C C . LEU B 1 255 ? 15.727 12.461 4.465 1 98.69 255 LEU B C 1
ATOM 4520 O O . LEU B 1 255 ? 16.344 12.898 3.486 1 98.69 255 LEU B O 1
ATOM 4524 N N . ALA B 1 256 ? 14.602 11.789 4.375 1 98.44 256 ALA B N 1
ATOM 4525 C CA . ALA B 1 256 ? 14.016 11.477 3.074 1 98.44 256 ALA B CA 1
ATOM 4526 C C . ALA B 1 256 ? 13.414 12.727 2.432 1 98.44 256 ALA B C 1
ATOM 4528 O O . ALA B 1 256 ? 13.172 12.75 1.224 1 98.44 256 ALA B O 1
ATOM 4529 N N . GLY B 1 257 ? 13.055 13.742 3.252 1 98.75 257 GLY B N 1
ATOM 4530 C CA . GLY B 1 257 ? 12.586 14.984 2.668 1 98.75 257 GLY B CA 1
ATOM 4531 C C . GLY B 1 257 ? 11.359 15.547 3.361 1 98.75 257 GLY B C 1
ATOM 4532 O O . GLY B 1 257 ? 10.844 16.594 2.975 1 98.75 257 GLY B O 1
ATOM 4533 N N . ALA B 1 258 ? 10.891 14.898 4.418 1 98.88 258 ALA B N 1
ATOM 4534 C CA . ALA B 1 258 ? 9.695 15.367 5.121 1 98.88 258 ALA B CA 1
ATOM 4535 C C . ALA B 1 258 ? 10.008 16.594 5.969 1 98.88 258 ALA B C 1
ATOM 4537 O O . ALA B 1 258 ? 11.008 16.625 6.691 1 98.88 258 ALA B O 1
ATOM 4538 N N . SER B 1 259 ? 9.141 17.578 5.891 1 98.56 259 SER B N 1
ATOM 4539 C CA . SER B 1 259 ? 9.258 18.75 6.746 1 98.56 259 SER B CA 1
ATOM 4540 C C . SER B 1 259 ? 8.766 18.453 8.164 1 98.56 259 SER B C 1
ATOM 4542 O O . SER B 1 259 ? 9.172 19.109 9.117 1 98.56 259 SER B O 1
ATOM 4544 N N . ALA B 1 260 ? 7.883 17.516 8.25 1 98.75 260 ALA B N 1
ATOM 4545 C CA . ALA B 1 260 ? 7.273 17.141 9.523 1 98.75 260 ALA B CA 1
ATOM 4546 C C . ALA B 1 260 ? 6.75 15.703 9.469 1 98.75 260 ALA B C 1
ATOM 4548 O O . ALA B 1 260 ? 6.676 15.102 8.398 1 98.75 260 ALA B O 1
ATOM 4549 N N . VAL B 1 261 ? 6.473 15.148 10.625 1 98.94 261 VAL B N 1
ATOM 4550 C CA . VAL B 1 261 ? 5.82 13.852 10.742 1 98.94 261 VAL B CA 1
ATOM 4551 C C . VAL B 1 261 ? 4.508 13.992 11.516 1 98.94 261 VAL B C 1
ATOM 4553 O O . VAL B 1 261 ? 4.414 14.805 12.438 1 98.94 261 VAL B O 1
ATOM 4556 N N . GLU B 1 262 ? 3.488 13.312 11.078 1 98.81 262 GLU B N 1
ATOM 4557 C CA . GLU B 1 262 ? 2.203 13.234 11.766 1 98.81 262 GLU B CA 1
ATOM 4558 C C . GLU B 1 262 ? 2.02 11.875 12.445 1 98.81 262 GLU B C 1
ATOM 4560 O O . GLU B 1 262 ? 2.066 10.836 11.781 1 98.81 262 GLU B O 1
ATOM 4565 N N . ILE B 1 263 ? 1.771 11.875 13.797 1 98.44 263 ILE B N 1
ATOM 4566 C CA . ILE B 1 263 ? 1.697 10.594 14.5 1 98.44 263 ILE B CA 1
ATOM 4567 C C . ILE B 1 263 ? 0.343 10.461 15.195 1 98.44 263 ILE B C 1
ATOM 4569 O O . ILE B 1 263 ? -0.25 11.461 15.602 1 98.44 263 ILE B O 1
ATOM 4573 N N . ALA B 1 264 ? -0.185 9.242 15.305 1 96.19 264 ALA B N 1
ATOM 4574 C CA . ALA B 1 264 ? -1.409 8.914 16.031 1 96.19 264 ALA B CA 1
ATOM 4575 C C . ALA B 1 264 ? -1.288 7.559 16.719 1 96.19 264 ALA B C 1
ATOM 4577 O O . ALA B 1 264 ? -1.364 7.477 17.953 1 96.19 264 ALA B O 1
ATOM 4578 N N . SER B 1 265 ? -0.981 6.48 15.984 1 94.69 265 SER B N 1
ATOM 4579 C CA . SER B 1 265 ? -0.954 5.121 16.516 1 94.69 265 SER B CA 1
ATOM 4580 C C . SER B 1 265 ? -0.064 5.023 17.75 1 94.69 265 SER B C 1
ATOM 4582 O O . SER B 1 265 ? -0.469 4.465 18.766 1 94.69 265 SER B O 1
ATOM 4584 N N . VAL B 1 266 ? 1.112 5.531 17.703 1 97.5 266 VAL B N 1
ATOM 4585 C CA . VAL B 1 266 ? 2.074 5.383 18.781 1 97.5 266 VAL B CA 1
ATOM 4586 C C . VAL B 1 266 ? 1.581 6.133 20.016 1 97.5 266 VAL B C 1
ATOM 4588 O O . VAL B 1 266 ? 1.837 5.715 21.156 1 97.5 266 VAL B O 1
ATOM 4591 N N . VAL B 1 267 ? 0.856 7.254 19.844 1 97.69 267 VAL B N 1
ATOM 4592 C CA . VAL B 1 267 ? 0.321 8.016 20.969 1 97.69 267 VAL B CA 1
ATOM 4593 C C . VAL B 1 267 ? -0.801 7.223 21.641 1 97.69 267 VAL B C 1
ATOM 4595 O O . VAL B 1 267 ? -0.916 7.211 22.875 1 97.69 267 VAL B O 1
ATOM 4598 N N . TYR B 1 268 ? -1.627 6.59 20.828 1 94.19 268 TYR B N 1
ATOM 4599 C CA . TYR B 1 268 ? -2.643 5.707 21.391 1 94.19 268 TYR B CA 1
ATOM 4600 C C . TYR B 1 268 ? -2 4.586 22.188 1 94.19 268 TYR B C 1
ATOM 4602 O O . TYR B 1 268 ? -2.525 4.18 23.234 1 94.19 268 TYR B O 1
ATOM 4610 N N . GLU B 1 269 ? -0.904 4.121 21.75 1 95.56 269 GLU B N 1
ATOM 4611 C CA . GLU B 1 269 ? -0.251 2.967 22.359 1 95.56 269 GLU B CA 1
ATOM 4612 C C . GLU B 1 269 ? 0.535 3.369 23.609 1 95.56 269 GLU B C 1
ATOM 4614 O O . GLU B 1 269 ? 0.554 2.637 24.594 1 95.56 269 GLU B O 1
ATOM 4619 N N . LYS B 1 270 ? 1.175 4.574 23.578 1 97.44 270 LYS B N 1
ATOM 4620 C CA . LYS B 1 270 ? 2.18 4.855 24.609 1 97.44 270 LYS B CA 1
ATOM 4621 C C . LYS B 1 270 ? 1.859 6.152 25.344 1 97.44 270 LYS B C 1
ATOM 4623 O O . LYS B 1 270 ? 2.533 6.5 26.312 1 97.44 270 LYS B O 1
ATOM 4628 N N . GLY B 1 271 ? 0.911 6.855 24.844 1 97.12 271 GLY B N 1
ATOM 4629 C CA . GLY B 1 271 ? 0.587 8.133 25.469 1 97.12 271 GLY B CA 1
ATOM 4630 C C . GLY B 1 271 ? 1.299 9.305 24.828 1 97.12 271 GLY B C 1
ATOM 4631 O O . GLY B 1 271 ? 2.18 9.117 23.984 1 97.12 271 GLY B O 1
ATOM 4632 N N . LEU B 1 272 ? 0.995 10.461 25.266 1 98.19 272 LEU B N 1
ATOM 4633 C CA . LEU B 1 272 ? 1.445 11.703 24.641 1 98.19 272 LEU B CA 1
ATOM 4634 C C . LEU B 1 272 ? 2.928 11.938 24.906 1 98.19 272 LEU B C 1
ATOM 4636 O O . LEU B 1 272 ? 3.586 12.68 24.172 1 98.19 272 LEU B O 1
ATOM 4640 N N . ASP B 1 273 ? 3.459 11.305 25.859 1 98.12 273 ASP B N 1
ATOM 4641 C CA . ASP B 1 273 ? 4.848 11.531 26.25 1 98.12 273 ASP B CA 1
ATOM 4642 C C . ASP B 1 273 ? 5.805 11.117 25.125 1 98.12 273 ASP B C 1
ATOM 4644 O O . ASP B 1 273 ? 6.957 11.562 25.094 1 98.12 273 ASP B O 1
ATOM 4648 N N . VAL B 1 274 ? 5.32 10.305 24.219 1 98.62 274 VAL B N 1
ATOM 4649 C CA . VAL B 1 274 ? 6.156 9.844 23.125 1 98.62 274 VAL B CA 1
ATOM 4650 C C . VAL B 1 274 ? 6.594 11.039 22.266 1 98.62 274 VAL B C 1
ATOM 4652 O O . VAL B 1 274 ? 7.668 11.016 21.672 1 98.62 274 VAL B O 1
ATOM 4655 N N . ILE B 1 275 ? 5.801 12.086 22.281 1 98.69 275 ILE B N 1
ATOM 4656 C CA . ILE B 1 275 ? 6.141 13.281 21.516 1 98.69 275 ILE B CA 1
ATOM 4657 C C . ILE B 1 275 ? 7.434 13.891 22.047 1 98.69 275 ILE B C 1
ATOM 4659 O O . ILE B 1 275 ? 8.359 14.18 21.281 1 98.69 275 ILE B O 1
ATOM 4663 N N . GLY B 1 276 ? 7.457 14.078 23.344 1 98.38 276 GLY B N 1
ATOM 4664 C CA . GLY B 1 276 ? 8.672 14.578 23.953 1 98.38 276 GLY B CA 1
ATOM 4665 C C . GLY B 1 276 ? 9.875 13.688 23.734 1 98.38 276 GLY B C 1
ATOM 4666 O O . GLY B 1 276 ? 10.977 14.172 23.469 1 98.38 276 GLY B O 1
ATOM 4667 N N . GLU B 1 277 ? 9.641 12.398 23.797 1 98.56 277 GLU B N 1
ATOM 4668 C CA . GLU B 1 277 ? 10.711 11.43 23.562 1 98.56 277 GLU B CA 1
ATOM 4669 C C . GLU B 1 277 ? 11.258 11.555 22.141 1 98.56 277 GLU B C 1
ATOM 4671 O O . GLU B 1 277 ? 12.477 11.508 21.938 1 98.56 277 GLU B O 1
ATOM 4676 N N . MET B 1 278 ? 10.391 11.703 21.188 1 98.69 278 MET B N 1
ATOM 4677 C CA . MET B 1 278 ? 10.805 11.859 19.797 1 98.69 278 MET B CA 1
ATOM 4678 C C . MET B 1 278 ? 11.594 13.156 19.609 1 98.69 278 MET B C 1
ATOM 4680 O O . MET B 1 278 ? 12.641 13.164 18.969 1 98.69 278 MET B O 1
ATOM 4684 N N . ASN B 1 279 ? 11.094 14.227 20.219 1 98.56 279 ASN B N 1
ATOM 4685 C CA . ASN B 1 279 ? 11.789 15.508 20.141 1 98.56 279 ASN B CA 1
ATOM 4686 C C . ASN B 1 279 ? 13.195 15.422 20.734 1 98.56 279 ASN B C 1
ATOM 4688 O O . ASN B 1 279 ? 14.156 15.914 20.125 1 98.56 279 ASN B O 1
ATOM 4692 N N . ASP B 1 280 ? 13.273 14.805 21.875 1 98.31 280 ASP B N 1
ATOM 4693 C CA . ASP B 1 280 ? 14.578 14.641 22.516 1 98.31 280 ASP B CA 1
ATOM 4694 C C . ASP B 1 280 ? 15.531 13.836 21.641 1 98.31 280 ASP B C 1
ATOM 4696 O O . ASP B 1 280 ? 16.703 14.18 21.516 1 98.31 280 ASP B O 1
ATOM 4700 N N . PHE B 1 281 ? 15.031 12.781 21.078 1 98.62 281 PHE B N 1
ATOM 4701 C CA . PHE B 1 281 ? 15.859 11.969 20.203 1 98.62 281 PHE B CA 1
ATOM 4702 C C . PHE B 1 281 ? 16.375 12.789 19.031 1 98.62 281 PHE B C 1
ATOM 4704 O O . PHE B 1 281 ? 17.562 12.758 18.719 1 98.62 281 PHE B O 1
ATOM 4711 N N . VAL B 1 282 ? 15.523 13.539 18.359 1 98.56 282 VAL B N 1
ATOM 4712 C CA . VAL B 1 282 ? 15.906 14.344 17.203 1 98.56 282 VAL B CA 1
ATOM 4713 C C . VAL B 1 282 ? 16.969 15.359 17.625 1 98.56 282 VAL B C 1
ATOM 4715 O O . VAL B 1 282 ? 17.969 15.539 16.922 1 98.56 282 VAL B O 1
ATOM 4718 N N . ARG B 1 283 ? 16.766 15.992 18.766 1 97.69 283 ARG B N 1
ATOM 4719 C CA . ARG B 1 283 ? 17.719 16.969 19.266 1 97.69 283 ARG B CA 1
ATOM 4720 C C . ARG B 1 283 ? 19.094 16.344 19.484 1 97.69 283 ARG B C 1
ATOM 4722 O O . ARG B 1 283 ? 20.094 16.891 19.047 1 97.69 283 ARG B O 1
ATOM 4729 N N . ASP B 1 284 ? 19.078 15.219 20.172 1 97.88 284 ASP B N 1
ATOM 4730 C CA . ASP B 1 284 ? 20.328 14.531 20.484 1 97.88 284 ASP B CA 1
ATOM 4731 C C . ASP B 1 284 ? 21.016 14.062 19.203 1 97.88 284 ASP B C 1
ATOM 4733 O O . ASP B 1 284 ? 22.234 14.164 19.094 1 97.88 284 ASP B O 1
ATOM 4737 N N . TRP B 1 285 ? 20.219 13.555 18.328 1 98.12 285 TRP B N 1
ATOM 4738 C CA . TRP B 1 285 ? 20.766 13.094 17.062 1 98.12 285 TRP B CA 1
ATOM 4739 C C . TRP B 1 285 ? 21.391 14.25 16.281 1 98.12 285 TRP B C 1
ATOM 4741 O O . TRP B 1 285 ? 22.484 14.117 15.734 1 98.12 285 TRP B O 1
ATOM 4751 N N . MET B 1 286 ? 20.766 15.383 16.219 1 97.88 286 MET B N 1
ATOM 4752 C CA . MET B 1 286 ? 21.297 16.578 15.562 1 97.88 286 MET B CA 1
ATOM 4753 C C . MET B 1 286 ? 22.625 17 16.188 1 97.88 286 MET B C 1
ATOM 4755 O O . MET B 1 286 ? 23.578 17.328 15.484 1 97.88 286 MET B O 1
ATOM 4759 N N . ARG B 1 287 ? 22.641 16.969 17.469 1 96.75 287 ARG B N 1
ATOM 4760 C CA . ARG B 1 287 ? 23.859 17.344 18.172 1 96.75 287 ARG B CA 1
ATOM 4761 C C . ARG B 1 287 ? 25.016 16.406 17.812 1 96.75 287 ARG B C 1
ATOM 4763 O O . ARG B 1 287 ? 26.109 16.859 17.484 1 96.75 287 ARG B O 1
ATOM 4770 N N . ARG B 1 288 ? 24.734 15.164 17.797 1 96.75 288 ARG B N 1
ATOM 4771 C CA . ARG B 1 288 ? 25.766 14.164 17.531 1 96.75 288 ARG B CA 1
ATOM 4772 C C . ARG B 1 288 ? 26.281 14.305 16.094 1 96.75 288 ARG B C 1
ATOM 4774 O O . ARG B 1 288 ? 27.453 14.016 15.836 1 96.75 288 ARG B O 1
ATOM 4781 N N . HIS B 1 289 ? 25.469 14.797 15.242 1 97.25 289 HIS B N 1
ATOM 4782 C CA . HIS B 1 289 ? 25.875 14.906 13.844 1 97.25 289 HIS B CA 1
ATOM 4783 C C . HIS B 1 289 ? 26.203 16.344 13.477 1 97.25 289 HIS B C 1
ATOM 4785 O O . HIS B 1 289 ? 26.391 16.656 12.297 1 97.25 289 HIS B O 1
ATOM 4791 N N . ASP B 1 290 ? 26.141 17.281 14.414 1 96.25 290 ASP B N 1
ATOM 4792 C CA . ASP B 1 290 ? 26.547 18.672 14.289 1 96.25 290 ASP B CA 1
ATOM 4793 C C . ASP B 1 290 ? 25.641 19.438 13.336 1 96.25 290 ASP B C 1
ATOM 4795 O O . ASP B 1 290 ? 26.109 20.172 12.469 1 96.25 290 ASP B O 1
ATOM 4799 N N . PHE B 1 291 ? 24.344 19.094 13.391 1 96.75 291 PHE B N 1
ATOM 4800 C CA . PHE B 1 291 ? 23.344 19.875 12.68 1 96.75 291 PHE B CA 1
ATOM 4801 C C . PHE B 1 291 ? 22.781 20.984 13.57 1 96.75 291 PHE B C 1
ATOM 4803 O O . PHE B 1 291 ? 22.406 20.734 14.711 1 96.75 291 PHE B O 1
ATOM 4810 N N . GLN B 1 292 ? 22.688 22.203 13.062 1 95.62 292 GLN B N 1
ATOM 4811 C CA . GLN B 1 292 ? 22.25 23.359 13.844 1 95.62 292 GLN B CA 1
ATOM 4812 C C . GLN B 1 292 ? 20.766 23.594 13.695 1 95.62 292 GLN B C 1
ATOM 4814 O O . GLN B 1 292 ? 20.094 24.047 14.625 1 95.62 292 GLN B O 1
ATOM 4819 N N . THR B 1 293 ? 20.328 23.328 12.461 1 95.75 293 THR B N 1
ATOM 4820 C CA . THR B 1 293 ? 18.891 23.453 12.164 1 95.75 293 THR B CA 1
ATOM 4821 C C . THR B 1 293 ? 18.391 22.234 11.391 1 95.75 293 THR B C 1
ATOM 4823 O O . THR B 1 293 ? 19.188 21.484 10.836 1 95.75 293 THR B O 1
ATOM 4826 N N . THR B 1 294 ? 17.125 22.109 11.375 1 97.25 294 THR B N 1
ATOM 4827 C CA . THR B 1 294 ? 16.547 20.953 10.68 1 97.25 294 THR B CA 1
ATOM 4828 C C . THR B 1 294 ? 16.797 21.062 9.18 1 97.25 294 THR B C 1
ATOM 4830 O O . THR B 1 294 ? 16.875 20.047 8.484 1 97.25 294 THR B O 1
ATOM 4833 N N . ARG B 1 295 ? 16.953 22.219 8.656 1 95.31 295 ARG B N 1
ATOM 4834 C CA . ARG B 1 295 ? 17.219 22.438 7.238 1 95.31 295 ARG B CA 1
ATOM 4835 C C . ARG B 1 295 ? 18.562 21.812 6.832 1 95.31 295 ARG B C 1
ATOM 4837 O O . ARG B 1 295 ? 18.781 21.562 5.648 1 95.31 295 ARG B O 1
ATOM 4844 N N . ASP B 1 296 ? 19.375 21.641 7.793 1 96.31 296 ASP B N 1
ATOM 4845 C CA . ASP B 1 296 ? 20.719 21.125 7.516 1 96.31 296 ASP B CA 1
ATOM 4846 C C . ASP B 1 296 ? 20.656 19.688 7.012 1 96.31 296 ASP B C 1
ATOM 4848 O O . ASP B 1 296 ? 21.578 19.203 6.348 1 96.31 296 ASP B O 1
ATOM 4852 N N . PHE B 1 297 ? 19.469 18.969 7.312 1 97.62 297 PHE B N 1
ATOM 4853 C CA . PHE B 1 297 ? 19.531 17.562 6.965 1 97.62 297 PHE B CA 1
ATOM 4854 C C . PHE B 1 297 ? 18.25 17.125 6.262 1 97.62 297 PHE B C 1
ATOM 4856 O O . PHE B 1 297 ? 18.188 16.031 5.684 1 97.62 297 PHE B O 1
ATOM 4863 N N . ILE B 1 298 ? 17.188 17.891 6.285 1 98.12 298 ILE B N 1
ATOM 4864 C CA . ILE B 1 298 ? 15.961 17.5 5.598 1 98.12 298 ILE B CA 1
ATOM 4865 C C . ILE B 1 298 ? 16.234 17.312 4.109 1 98.12 298 ILE B C 1
ATOM 4867 O O . ILE B 1 298 ? 16.766 18.219 3.447 1 98.12 298 ILE B O 1
ATOM 4871 N N . GLY B 1 299 ? 15.969 16.188 3.605 1 98.06 299 GLY B N 1
ATOM 4872 C CA . GLY B 1 299 ? 16.109 15.914 2.184 1 98.06 299 GLY B CA 1
ATOM 4873 C C . GLY B 1 299 ? 17.516 15.5 1.782 1 98.06 299 GLY B C 1
ATOM 4874 O O . GLY B 1 299 ? 17.797 15.305 0.598 1 98.06 299 GLY B O 1
ATOM 4875 N N . ARG B 1 300 ? 18.375 15.375 2.738 1 97.25 300 ARG B N 1
ATOM 4876 C CA . ARG B 1 300 ? 19.75 14.984 2.432 1 97.25 300 ARG B CA 1
ATOM 4877 C C . ARG B 1 300 ? 19.797 13.602 1.786 1 97.25 300 ARG B C 1
ATOM 4879 O O . ARG B 1 300 ? 20.703 13.305 1.005 1 97.25 300 ARG B O 1
ATOM 4886 N N . MET B 1 301 ? 18.797 12.781 2.096 1 97 301 MET B N 1
ATOM 4887 C CA . MET B 1 301 ? 18.75 11.43 1.554 1 97 301 MET B CA 1
ATOM 4888 C C . MET B 1 301 ? 17.547 11.258 0.623 1 97 301 MET B C 1
ATOM 4890 O O . MET B 1 301 ? 17.031 10.156 0.478 1 97 301 MET B O 1
ATOM 4894 N N . ASN B 1 302 ? 17.078 12.328 0.062 1 97.31 302 ASN B N 1
ATOM 4895 C CA . ASN B 1 302 ? 16 12.172 -0.917 1 97.31 302 ASN B CA 1
ATOM 4896 C C . ASN B 1 302 ? 16.516 11.539 -2.209 1 97.31 302 ASN B C 1
ATOM 4898 O O . ASN B 1 302 ? 17.703 11.203 -2.314 1 97.31 302 ASN B O 1
ATOM 4902 N N . ALA B 1 303 ? 15.68 11.305 -3.189 1 95.19 303 ALA B N 1
ATOM 4903 C CA . ALA B 1 303 ? 16.016 10.523 -4.375 1 95.19 303 ALA B CA 1
ATOM 4904 C C . ALA B 1 303 ? 16.969 11.281 -5.281 1 95.19 303 ALA B C 1
ATOM 4906 O O . ALA B 1 303 ? 17.688 10.68 -6.09 1 95.19 303 ALA B O 1
ATOM 4907 N N . LYS B 1 304 ? 17.047 12.586 -5.156 1 94.5 304 LYS B N 1
ATOM 4908 C CA . LYS B 1 304 ? 17.922 13.414 -5.973 1 94.5 304 LYS B CA 1
ATOM 4909 C C . LYS B 1 304 ? 19.312 13.516 -5.355 1 94.5 304 LYS B C 1
ATOM 4911 O O . LYS B 1 304 ? 20.312 13.625 -6.074 1 94.5 304 LYS B O 1
ATOM 4916 N N . ASN B 1 305 ? 19.375 13.438 -4.078 1 93.25 305 ASN B N 1
ATOM 4917 C CA . ASN B 1 305 ? 20.594 13.82 -3.367 1 93.25 305 ASN B CA 1
ATOM 4918 C C . ASN B 1 305 ? 21.453 12.602 -3.039 1 93.25 305 ASN B C 1
ATOM 4920 O O . ASN B 1 305 ? 22.578 12.75 -2.537 1 93.25 305 ASN B O 1
ATOM 4924 N N . ILE B 1 306 ? 20.969 11.398 -3.363 1 89.75 306 ILE B N 1
ATOM 4925 C CA . ILE B 1 306 ? 21.781 10.219 -3.08 1 89.75 306 ILE B CA 1
ATOM 4926 C C . ILE B 1 306 ? 22.594 9.844 -4.316 1 89.75 306 ILE B C 1
ATOM 4928 O O . ILE B 1 306 ? 22.219 10.18 -5.441 1 89.75 306 ILE B O 1
ATOM 4932 N N . PRO B 1 307 ? 23.688 9.156 -4.062 1 82.75 307 PRO B N 1
ATOM 4933 C CA . PRO B 1 307 ? 24.594 8.859 -5.172 1 82.75 307 PRO B CA 1
ATOM 4934 C C . PRO B 1 307 ? 23.969 7.941 -6.219 1 82.75 307 PRO B C 1
ATOM 4936 O O . PRO B 1 307 ? 24.219 8.094 -7.414 1 82.75 307 PRO B O 1
ATOM 4939 N N . ASN B 1 308 ? 23.172 7.008 -5.758 1 81.88 308 ASN B N 1
ATOM 4940 C CA . ASN B 1 308 ? 22.516 6.043 -6.645 1 81.88 308 ASN B CA 1
ATOM 4941 C C . ASN B 1 308 ? 21.016 6.004 -6.438 1 81.88 308 ASN B C 1
ATOM 4943 O O . ASN B 1 308 ? 20.516 5.305 -5.551 1 81.88 308 ASN B O 1
ATOM 4947 N N . PRO B 1 309 ? 20.312 6.742 -7.309 1 76.19 309 PRO B N 1
ATOM 4948 C CA . PRO B 1 309 ? 18.859 6.812 -7.148 1 76.19 309 PRO B CA 1
ATOM 4949 C C . PRO B 1 309 ? 18.188 5.441 -7.223 1 76.19 309 PRO B C 1
ATOM 4951 O O . PRO B 1 309 ? 17.031 5.285 -6.793 1 76.19 309 PRO B O 1
ATOM 4954 N N . MET B 1 310 ? 18.953 4.508 -7.699 1 75.62 310 MET B N 1
ATOM 4955 C CA . MET B 1 310 ? 18.406 3.162 -7.883 1 75.62 310 MET B CA 1
ATOM 4956 C C . MET B 1 310 ? 18.109 2.508 -6.539 1 75.62 310 MET B C 1
ATOM 4958 O O . MET B 1 310 ? 17.312 1.573 -6.457 1 75.62 310 MET B O 1
ATOM 4962 N N . LEU B 1 311 ? 18.672 3.096 -5.551 1 78.69 311 LEU B N 1
ATOM 4963 C CA . LEU B 1 311 ? 18.469 2.525 -4.223 1 78.69 311 LEU B CA 1
ATOM 4964 C C . LEU B 1 311 ? 17.016 2.672 -3.787 1 78.69 311 LEU B C 1
ATOM 4966 O O . LEU B 1 311 ? 16.469 1.791 -3.115 1 78.69 311 LEU B O 1
ATOM 4970 N N . TYR B 1 312 ? 16.422 3.777 -4.246 1 84.75 312 TYR B N 1
ATOM 4971 C CA . TYR B 1 312 ? 15 3.957 -3.971 1 84.75 312 TYR B CA 1
ATOM 4972 C C . TYR B 1 312 ? 14.148 3.219 -4.996 1 84.75 312 TYR B C 1
ATOM 4974 O O . TYR B 1 312 ? 12.969 2.969 -4.762 1 84.75 312 TYR B O 1
ATOM 4982 N N . GLU B 1 313 ? 14.789 2.887 -6.125 1 78.81 313 GLU B N 1
ATOM 4983 C CA . GLU B 1 313 ? 14.031 2.322 -7.238 1 78.81 313 GLU B CA 1
ATOM 4984 C C . GLU B 1 313 ? 14.078 0.797 -7.219 1 78.81 313 GLU B C 1
ATOM 4986 O O . GLU B 1 313 ? 13.367 0.141 -7.988 1 78.81 313 GLU B O 1
ATOM 4991 N N . ARG B 1 314 ? 14.914 0.331 -6.336 1 67.75 314 ARG B N 1
ATOM 4992 C CA . ARG B 1 314 ? 15.016 -1.122 -6.258 1 67.75 314 ARG B CA 1
ATOM 4993 C C . ARG B 1 314 ? 13.664 -1.756 -5.953 1 67.75 314 ARG B C 1
ATOM 4995 O O . ARG B 1 314 ? 13.055 -1.465 -4.922 1 67.75 314 ARG B O 1
ATOM 5002 N N . THR B 1 315 ? 13.156 -2.455 -6.895 1 60.81 315 THR B N 1
ATOM 5003 C CA . THR B 1 315 ? 11.797 -2.973 -6.789 1 60.81 315 THR B CA 1
ATOM 5004 C C . THR B 1 315 ? 11.805 -4.465 -6.477 1 60.81 315 THR B C 1
ATOM 5006 O O . THR B 1 315 ? 10.836 -5 -5.938 1 60.81 315 THR B O 1
ATOM 5009 N N . GLN B 1 316 ? 12.953 -5.117 -6.898 1 62.5 316 GLN B N 1
ATOM 5010 C CA . GLN B 1 316 ? 12.961 -6.562 -6.703 1 62.5 316 GLN B CA 1
ATOM 5011 C C . GLN B 1 316 ? 14.148 -7 -5.852 1 62.5 316 GLN B C 1
ATOM 5013 O O . GLN B 1 316 ? 15.117 -6.254 -5.695 1 62.5 316 GLN B O 1
ATOM 5018 N N . PHE B 1 317 ? 13.883 -8.062 -5.102 1 58.69 317 PHE B N 1
ATOM 5019 C CA . PHE B 1 317 ? 14.891 -8.656 -4.219 1 58.69 317 PHE B CA 1
ATOM 5020 C C . PHE B 1 317 ? 16.094 -9.125 -5.016 1 58.69 317 PHE B C 1
ATOM 5022 O O . PHE B 1 317 ? 15.961 -9.891 -5.969 1 58.69 317 PHE B O 1
ATOM 5029 N N . MET B 1 318 ? 16.922 -8.188 -5.355 1 52.12 318 MET B N 1
ATOM 5030 C CA . MET B 1 318 ? 18.094 -8.531 -6.141 1 52.12 318 MET B CA 1
ATOM 5031 C C . MET B 1 318 ? 19.047 -9.43 -5.34 1 52.12 318 MET B C 1
ATOM 5033 O O . MET B 1 318 ? 19.031 -9.406 -4.109 1 52.12 318 MET B O 1
ATOM 5037 N N . LYS B 1 319 ? 19.609 -10.422 -6.008 1 45.78 319 LYS B N 1
ATOM 5038 C CA . LYS B 1 319 ? 20.594 -11.352 -5.488 1 45.78 319 LYS B CA 1
ATOM 5039 C C . LYS B 1 319 ? 21.469 -10.688 -4.422 1 45.78 319 LYS B C 1
ATOM 5041 O O . LYS B 1 319 ? 22.328 -11.344 -3.818 1 45.78 319 LYS B O 1
ATOM 5046 N N . TYR B 1 320 ? 21.375 -9.523 -4.246 1 39.97 320 TYR B N 1
ATOM 5047 C CA . TYR B 1 320 ? 22.391 -9.18 -3.25 1 39.97 320 TYR B CA 1
ATOM 5048 C C . TYR B 1 320 ? 22.125 -9.922 -1.941 1 39.97 320 TYR B C 1
ATOM 5050 O O . TYR B 1 320 ? 23.047 -10.07 -1.118 1 39.97 320 TYR B O 1
ATOM 5058 N N . TYR B 1 321 ? 20.859 -9.953 -1.494 1 37.38 321 TYR B N 1
ATOM 5059 C CA . TYR B 1 321 ? 20.719 -10.539 -0.168 1 37.38 321 TYR B CA 1
ATOM 5060 C C . TYR B 1 321 ? 20.938 -12.055 -0.216 1 37.38 321 TYR B C 1
ATOM 5062 O O . TYR B 1 321 ? 20.531 -12.773 0.701 1 37.38 321 TYR B O 1
ATOM 5070 N N . SER B 1 322 ? 21.125 -12.586 -1.311 1 35.88 322 SER B N 1
ATOM 5071 C CA . SER B 1 322 ? 21.375 -14.023 -1.29 1 35.88 322 SER B CA 1
ATOM 5072 C C . SER B 1 322 ? 22.422 -14.383 -0.238 1 35.88 322 SER B C 1
ATOM 5074 O O . SER B 1 322 ? 22.891 -15.523 -0.196 1 35.88 322 SER B O 1
ATOM 5076 N N . ASN B 1 323 ? 22.969 -13.469 0.359 1 36.81 323 ASN B N 1
ATOM 5077 C CA . ASN B 1 323 ? 23.703 -14.188 1.388 1 36.81 323 ASN B CA 1
ATOM 5078 C C . ASN B 1 323 ? 22.812 -15.164 2.152 1 36.81 323 ASN B C 1
ATOM 5080 O O . ASN B 1 323 ? 23.25 -15.781 3.121 1 36.81 323 ASN B O 1
ATOM 5084 N N . HIS B 1 324 ? 21.609 -15.008 2.035 1 34.66 324 HIS B N 1
ATOM 5085 C CA . HIS B 1 324 ? 20.797 -16.016 2.699 1 34.66 324 HIS B CA 1
ATOM 5086 C C . HIS B 1 324 ? 20.578 -17.219 1.788 1 34.66 324 HIS B C 1
ATOM 5088 O O . HIS B 1 324 ? 19.719 -18.078 2.076 1 34.66 324 HIS B O 1
ATOM 5094 N N . GLU B 1 325 ? 20.859 -17.25 0.57 1 30.81 325 GLU B N 1
ATOM 5095 C CA . GLU B 1 325 ? 20.953 -18.578 -0.043 1 30.81 325 GLU B CA 1
ATOM 5096 C C . GLU B 1 325 ? 22.078 -19.391 0.576 1 30.81 325 GLU B C 1
ATOM 5098 O O . GLU B 1 325 ? 23.156 -18.859 0.867 1 30.81 325 GLU B O 1
#